Protein AF-A0A8T2UUF7-F1 (afdb_monomer_lite)

InterPro domains:
  IPR001202 WW domain [cd00201] (321-347)

Secondary structure (DSSP, 8-state):
--------------------------------------------------------PPP-------SS------PPP-----------PPPP-HHHHHTTSS--TT-EEEETTS-EEEEEEEEEE-S-----TTS---GGGEEEEEEE---TT---SS------S--TT-------EEEEEE--TTTEEEEETTTTEEEE-PPTTHHHHHHHHHHHHHHHHHHHHHHHHHHHHHHHHHHSS-----S----HHHHHHHBPPPHHHHHHTT-HHHHHHHHHTT-HHHHHHHTTPBPSSPPTTTTT-HHHHHHHHHHHHHHTEEEEE-TTT--EEEEETTT--EESSPP-TT------S-----TT-TTTT----EEPPHHHHHHTT-HHHHHHHHHTTHHHHHHHHTTPEEPPPGGGTTTTSS--

Sequence (424 aa):
MDTRIFYAGNTDNGFASWVGLRDSLRGFAFLLQGNRSWRHGLRLAGLFPSAAAAYVPHEPSLTYEINRRFSSFFPPSSTFPAPLGEKREKVYTARDIALGVIDVQGWSVDVDGKGEVGKVVDILYIGTQGAVDGGVTAPYEYILKVVRPCFVGERSGRHHYAASASDPYRQFVETEIKILIPIVDEFIQQINFARKRLLVKPPSGLLELAERPEAILKLEPEIKLFCKRYARFLQERFIGGKKQCSGGNIDLQKMVHSYMPTREQMYSVGRSDLVRQVQDAGGFLYVANVLGLKATRRPNGFWDDLQRLDFEIECFLLESWVKHTDVETGQIYFKNYVTNEVSFEKPMLGRSSSPSARDNSSPDSHDDCKKSKVMPRIKFLAKAGRWDLHHAIVWNGGYREVARLLGRKQVRSSKKSRKKSLAS

Organism: Ceratopteris richardii (NCBI:txid49495)

pLDDT: mean 73.08, std 24.87, range [24.7, 98.06]

Structure (mmCIF, N/CA/C/O backbone):
data_AF-A0A8T2UUF7-F1
#
_entry.id   AF-A0A8T2UUF7-F1
#
loop_
_atom_site.group_PDB
_atom_site.id
_atom_site.type_symbol
_atom_site.label_atom_id
_atom_site.label_alt_id
_atom_site.label_comp_id
_atom_site.label_asym_id
_atom_site.label_entity_id
_atom_site.label_seq_id
_atom_site.pdbx_PDB_ins_code
_atom_site.Cartn_x
_atom_site.Cartn_y
_atom_site.Cartn_z
_atom_site.occupancy
_atom_site.B_iso_or_equiv
_atom_site.auth_seq_id
_atom_site.auth_comp_id
_atom_site.auth_asym_id
_atom_site.auth_atom_id
_atom_site.pdbx_PDB_model_num
ATOM 1 N N . MET A 1 1 ? -6.798 16.290 1.233 1.00 32.56 1 MET A N 1
ATOM 2 C CA . MET A 1 1 ? -6.185 14.948 1.138 1.00 32.56 1 MET A CA 1
ATOM 3 C C . MET A 1 1 ? -7.316 13.949 0.964 1.00 32.56 1 MET A C 1
ATOM 5 O O . MET A 1 1 ? -7.930 13.571 1.950 1.00 32.56 1 MET A O 1
ATOM 9 N N . ASP A 1 2 ? -7.646 13.597 -0.278 1.00 24.70 2 ASP A N 1
ATOM 10 C CA . ASP A 1 2 ? -8.749 12.677 -0.585 1.00 24.70 2 ASP A CA 1
ATOM 11 C C . ASP A 1 2 ? -8.332 11.231 -0.310 1.00 24.70 2 ASP A C 1
ATOM 13 O O . ASP A 1 2 ? -7.546 10.641 -1.050 1.00 24.70 2 ASP A O 1
ATOM 17 N N . THR A 1 3 ? -8.855 10.652 0.769 1.00 29.84 3 THR A N 1
ATOM 18 C CA . THR A 1 3 ? -8.686 9.230 1.097 1.00 29.84 3 THR A CA 1
ATOM 19 C C . THR A 1 3 ? -9.969 8.490 0.732 1.00 29.84 3 THR A C 1
ATOM 21 O O . THR A 1 3 ? -10.897 8.385 1.525 1.00 29.84 3 THR A O 1
ATOM 24 N N . ARG A 1 4 ? -10.038 7.970 -0.499 1.00 24.80 4 ARG A N 1
ATOM 25 C CA . ARG A 1 4 ? -11.061 6.983 -0.876 1.00 24.80 4 ARG A CA 1
ATOM 26 C C . ARG A 1 4 ? -10.650 5.624 -0.312 1.00 24.80 4 ARG A C 1
ATOM 28 O O . ARG A 1 4 ? -9.717 4.999 -0.814 1.00 24.80 4 ARG A O 1
ATOM 35 N N . ILE A 1 5 ? -11.325 5.189 0.747 1.00 30.81 5 ILE A N 1
ATOM 36 C CA . ILE A 1 5 ? -11.144 3.866 1.353 1.00 30.81 5 ILE A CA 1
ATOM 37 C C . ILE A 1 5 ? -11.955 2.857 0.529 1.00 30.81 5 ILE A C 1
ATOM 39 O O . ILE A 1 5 ? -13.181 2.901 0.523 1.00 30.81 5 ILE A O 1
ATOM 43 N N . PHE A 1 6 ? -11.275 1.950 -0.175 1.00 27.44 6 PHE A N 1
ATOM 44 C CA . PHE A 1 6 ? -11.903 0.786 -0.803 1.00 27.44 6 PHE A CA 1
ATOM 45 C C . PHE A 1 6 ? -11.790 -0.417 0.138 1.00 27.44 6 PHE A C 1
ATOM 47 O O . PHE A 1 6 ? -10.687 -0.890 0.413 1.00 27.44 6 PHE A O 1
ATOM 54 N N . TYR A 1 7 ? -12.929 -0.933 0.601 1.00 29.22 7 TYR A N 1
ATOM 55 C CA . TYR A 1 7 ? -13.008 -2.246 1.236 1.00 29.22 7 TYR A CA 1
ATOM 56 C C . TYR A 1 7 ? -13.055 -3.322 0.145 1.00 29.22 7 TYR A C 1
ATOM 58 O O . TYR A 1 7 ? -14.028 -3.420 -0.596 1.00 29.22 7 TYR A O 1
ATOM 66 N N . ALA A 1 8 ? -12.006 -4.137 0.047 1.00 29.61 8 ALA A N 1
ATOM 67 C CA . ALA A 1 8 ? -12.028 -5.393 -0.696 1.00 29.61 8 ALA A CA 1
ATOM 68 C C . ALA A 1 8 ? -11.775 -6.531 0.299 1.00 29.61 8 ALA A C 1
ATOM 70 O O . ALA A 1 8 ? -10.634 -6.801 0.676 1.00 29.61 8 ALA A O 1
ATOM 71 N N . GLY A 1 9 ? -12.854 -7.155 0.773 1.00 28.78 9 GLY A N 1
ATOM 72 C CA . GLY A 1 9 ? -12.782 -8.400 1.530 1.00 28.78 9 GLY A CA 1
ATOM 73 C C . GLY A 1 9 ? -12.449 -9.543 0.579 1.00 28.78 9 GLY A C 1
ATOM 74 O O . GLY A 1 9 ? -13.201 -9.811 -0.351 1.00 28.78 9 GLY A O 1
ATOM 75 N N . ASN A 1 10 ? -11.303 -10.187 0.792 1.00 29.38 10 ASN A N 1
ATOM 76 C CA . ASN A 1 10 ? -10.903 -11.392 0.075 1.00 29.38 10 ASN A CA 1
ATOM 77 C C . ASN A 1 10 ? -11.007 -12.569 1.048 1.00 29.38 10 ASN A C 1
ATOM 79 O O . ASN A 1 10 ? -10.107 -12.794 1.857 1.00 29.38 10 ASN A O 1
ATOM 83 N N . THR A 1 11 ? -12.139 -13.265 1.026 1.00 37.25 11 THR A N 1
ATOM 84 C CA . THR A 1 11 ? -12.355 -14.508 1.770 1.00 37.25 11 THR A CA 1
ATOM 85 C C . THR A 1 11 ? -12.047 -15.688 0.858 1.00 37.25 11 THR A C 1
ATOM 87 O O . THR A 1 11 ? -12.937 -16.150 0.162 1.00 37.25 11 THR A O 1
ATOM 90 N N . ASP A 1 12 ? -10.812 -16.183 0.875 1.00 32.84 12 ASP A N 1
ATOM 91 C CA . ASP A 1 12 ? -10.478 -17.500 0.320 1.00 32.84 12 ASP A CA 1
ATOM 92 C C . ASP A 1 12 ? -9.406 -18.148 1.203 1.00 32.84 12 ASP A C 1
ATOM 94 O O . ASP A 1 12 ? -8.205 -18.017 0.975 1.00 32.84 12 ASP A O 1
ATOM 98 N N . ASN A 1 13 ? -9.857 -18.837 2.251 1.00 34.59 13 ASN A N 1
ATOM 99 C CA . ASN A 1 13 ? -9.063 -19.814 2.990 1.00 34.59 13 ASN A CA 1
ATOM 100 C C . ASN A 1 13 ? -9.932 -21.055 3.196 1.00 34.59 13 ASN A C 1
ATOM 102 O O . ASN A 1 13 ? -10.784 -21.092 4.080 1.00 34.59 13 ASN A O 1
ATOM 106 N N . GLY A 1 14 ? -9.703 -22.072 2.370 1.00 30.97 14 GLY A N 1
ATOM 107 C CA . GLY A 1 14 ? -10.378 -23.356 2.485 1.00 30.97 14 GLY A CA 1
ATOM 108 C C . GLY A 1 14 ? -9.827 -24.383 1.507 1.00 30.97 14 GLY A C 1
ATOM 109 O O . GLY A 1 14 ? -10.512 -24.747 0.564 1.00 30.97 14 GLY A O 1
ATOM 110 N N . PHE A 1 15 ? -8.599 -24.863 1.720 1.00 27.73 15 PHE A N 1
ATOM 111 C CA . PHE A 1 15 ? -8.160 -26.126 1.118 1.00 27.73 15 PHE A CA 1
ATOM 112 C C . PHE A 1 15 ? -7.499 -27.007 2.172 1.00 27.73 15 PHE A C 1
ATOM 114 O O . PHE A 1 15 ? -6.341 -26.828 2.550 1.00 27.73 15 PHE A O 1
ATOM 121 N N . ALA A 1 16 ? -8.305 -27.950 2.656 1.00 30.91 16 ALA A N 1
ATOM 122 C CA . ALA A 1 16 ? -7.873 -29.109 3.405 1.00 30.91 16 ALA A CA 1
ATOM 123 C C . ALA A 1 16 ? -7.202 -30.126 2.467 1.00 30.91 16 ALA A C 1
ATOM 125 O O . ALA A 1 16 ? -7.514 -30.237 1.282 1.00 30.91 16 ALA A O 1
ATOM 126 N N . SER A 1 17 ? -6.265 -30.857 3.054 1.00 33.88 17 SER A N 1
ATOM 127 C CA . SER A 1 17 ? -5.444 -31.923 2.494 1.00 33.88 17 SER A CA 1
ATOM 128 C C . SER A 1 17 ? -6.217 -33.003 1.734 1.00 33.88 17 SER A C 1
ATOM 130 O O . SER A 1 17 ? -7.110 -33.615 2.313 1.00 33.88 17 SER A O 1
ATOM 132 N N . TRP A 1 18 ? -5.754 -33.356 0.533 1.00 26.23 18 TRP A N 1
ATOM 133 C CA . TRP A 1 18 ? -5.872 -34.713 -0.012 1.00 26.23 18 TRP A CA 1
ATOM 134 C C . TRP A 1 18 ? -4.538 -35.114 -0.652 1.00 26.23 18 TRP A C 1
ATOM 136 O O . TRP A 1 18 ? -4.131 -34.594 -1.688 1.00 26.23 18 TRP A O 1
ATOM 146 N N . VAL A 1 19 ? -3.839 -36.028 0.022 1.00 31.09 19 VAL A N 1
ATOM 147 C CA . VAL A 1 19 ? -2.733 -36.825 -0.515 1.00 31.09 19 VAL A CA 1
ATOM 148 C C . VAL A 1 19 ? -3.357 -38.121 -1.023 1.00 31.09 19 VAL A C 1
ATOM 150 O O . VAL A 1 19 ? -4.014 -38.812 -0.251 1.00 31.09 19 VAL A O 1
ATOM 153 N N . GLY A 1 20 ? -3.158 -38.463 -2.296 1.00 28.38 20 GLY A N 1
ATOM 154 C CA . GLY A 1 20 ? -3.597 -39.757 -2.813 1.00 28.38 20 GLY A CA 1
ATOM 155 C C . GLY A 1 20 ? -3.526 -39.904 -4.330 1.00 28.38 20 GLY A C 1
ATOM 156 O O . GLY A 1 20 ? -4.475 -39.572 -5.023 1.00 28.38 20 GLY A O 1
ATOM 157 N N . LEU A 1 21 ? -2.409 -40.471 -4.798 1.00 28.55 21 LEU A N 1
ATOM 158 C CA . LEU A 1 21 ? -2.320 -41.446 -5.894 1.00 28.55 21 LEU A CA 1
ATOM 159 C C . LEU A 1 21 ? -2.992 -41.113 -7.252 1.00 28.55 21 LEU A C 1
ATOM 161 O O . LEU A 1 21 ? -4.178 -41.370 -7.441 1.00 28.55 21 LEU A O 1
ATOM 165 N N . ARG A 1 22 ? -2.189 -40.742 -8.263 1.00 26.80 22 ARG A N 1
ATOM 166 C CA . ARG A 1 22 ? -2.106 -41.498 -9.536 1.00 26.80 22 ARG A CA 1
ATOM 167 C C . ARG A 1 22 ? -1.088 -40.907 -10.512 1.00 26.80 22 ARG A C 1
ATOM 169 O O . ARG A 1 22 ? -1.309 -39.867 -11.124 1.00 26.80 22 ARG A O 1
ATOM 176 N N . ASP A 1 23 ? -0.009 -41.660 -10.687 1.00 31.30 23 ASP A N 1
ATOM 177 C CA . ASP A 1 23 ? 0.748 -41.738 -11.930 1.00 31.30 23 ASP A CA 1
ATOM 178 C C . ASP A 1 23 ? -0.091 -42.396 -13.041 1.00 31.30 23 ASP A C 1
ATOM 180 O O . ASP A 1 23 ? -1.024 -43.156 -12.768 1.00 31.30 23 ASP A O 1
ATOM 184 N N . SER A 1 24 ? 0.351 -42.177 -14.284 1.00 30.25 24 SER A N 1
ATOM 185 C CA . SER A 1 24 ? -0.078 -42.821 -15.538 1.00 30.25 24 SER A CA 1
ATOM 186 C C . SER A 1 24 ? -1.126 -42.060 -16.364 1.00 30.25 24 SER A C 1
ATOM 188 O O . SER A 1 24 ? -2.329 -42.234 -16.210 1.00 30.25 24 SER A O 1
ATOM 190 N N . LEU A 1 25 ? -0.661 -41.242 -17.314 1.00 28.38 25 LEU A N 1
ATOM 191 C CA . LEU A 1 25 ? -0.586 -41.642 -18.730 1.00 28.38 25 LEU A CA 1
ATOM 192 C C . LEU A 1 25 ? -0.078 -40.474 -19.588 1.00 28.38 25 LEU A C 1
ATOM 194 O O . LEU A 1 25 ? -0.675 -39.403 -19.674 1.00 28.38 25 LEU A O 1
ATOM 198 N N . ARG A 1 26 ? 1.055 -40.718 -20.250 1.00 33.75 26 ARG A N 1
ATOM 199 C CA . ARG A 1 26 ? 1.545 -39.941 -21.388 1.00 33.75 26 ARG A CA 1
ATOM 200 C C . ARG A 1 26 ? 0.724 -40.293 -22.626 1.00 33.75 26 ARG A C 1
ATOM 202 O O . ARG A 1 26 ? 0.497 -41.468 -22.886 1.00 33.75 26 ARG A O 1
ATOM 209 N N . GLY A 1 27 ? 0.479 -39.280 -23.452 1.00 29.19 27 GLY A N 1
ATOM 210 C CA . GLY A 1 27 ? 0.331 -39.439 -24.895 1.00 29.19 27 GLY A CA 1
ATOM 211 C C . GLY A 1 27 ? -1.065 -39.141 -25.415 1.00 29.19 27 GLY A C 1
ATOM 212 O O . GLY A 1 27 ? -1.940 -39.982 -2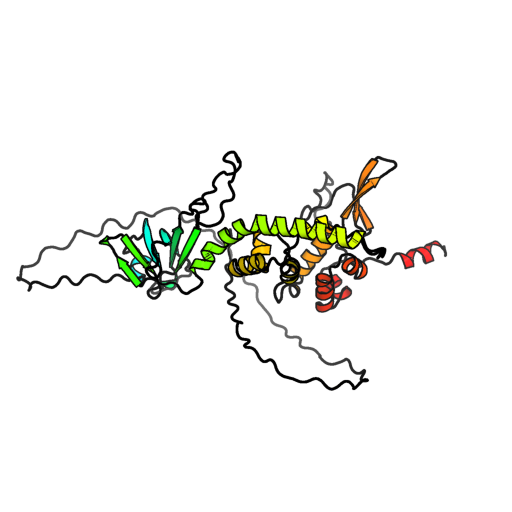5.324 1.00 29.19 27 GLY A O 1
ATOM 213 N N . PHE A 1 28 ? -1.235 -37.976 -26.036 1.00 26.92 28 PHE A N 1
ATOM 214 C CA . PHE A 1 28 ? -1.694 -37.902 -27.423 1.00 26.92 28 PHE A CA 1
ATOM 215 C C . PHE A 1 28 ? -1.348 -36.523 -27.986 1.00 26.92 28 PHE A C 1
ATOM 217 O O . PHE A 1 28 ? -1.500 -35.495 -27.328 1.00 26.92 28 PHE A O 1
ATOM 224 N N . ALA A 1 29 ? -0.793 -36.534 -29.190 1.00 30.53 29 ALA A N 1
ATOM 225 C CA . ALA A 1 29 ? -0.310 -35.375 -29.906 1.00 30.53 29 ALA A CA 1
ATOM 226 C C . ALA A 1 29 ? -1.243 -35.050 -31.082 1.00 30.53 29 ALA A C 1
ATOM 228 O O . ALA A 1 29 ? -1.882 -35.940 -31.632 1.00 30.53 29 ALA A O 1
ATOM 229 N N . PHE A 1 30 ? -1.143 -33.793 -31.520 1.00 30.17 30 PHE A N 1
ATOM 230 C CA . PHE A 1 30 ? -1.353 -33.293 -32.883 1.00 30.17 30 PHE A CA 1
ATOM 231 C C . PHE A 1 30 ? -2.762 -32.907 -33.389 1.00 30.17 30 PHE A C 1
ATOM 233 O O . PHE A 1 30 ? -3.720 -33.663 -33.329 1.00 30.17 30 PHE A O 1
ATOM 240 N N . LEU A 1 31 ? -2.742 -31.725 -34.033 1.00 29.62 31 LEU A N 1
ATOM 241 C CA . LEU A 1 31 ? -3.637 -31.143 -35.045 1.00 29.62 31 LEU A CA 1
ATOM 242 C C . LEU A 1 31 ? -5.038 -30.679 -34.624 1.00 29.62 31 LEU A C 1
ATOM 244 O O . LEU A 1 31 ? -5.952 -31.471 -34.466 1.00 29.62 31 LEU A O 1
ATOM 248 N N . LEU A 1 32 ? -5.231 -29.353 -34.641 1.00 29.20 32 LEU A N 1
ATOM 249 C CA . LEU A 1 32 ? -5.979 -28.694 -35.721 1.00 29.20 32 LEU A CA 1
ATOM 250 C C . LEU A 1 32 ? -5.674 -27.182 -35.758 1.00 29.20 32 LEU A C 1
ATOM 252 O O . LEU A 1 32 ? -5.902 -26.438 -34.807 1.00 29.20 32 LEU A O 1
ATOM 256 N N . GLN A 1 33 ? -5.138 -26.743 -36.899 1.00 31.75 33 GLN A N 1
ATOM 257 C CA . GLN A 1 33 ? -5.307 -25.388 -37.417 1.00 31.75 33 GLN A CA 1
ATOM 258 C C . GLN A 1 33 ? -6.782 -25.187 -37.779 1.00 31.75 33 GLN A C 1
ATOM 260 O O . GLN A 1 33 ? -7.387 -26.089 -38.351 1.00 31.75 33 GLN A O 1
ATOM 265 N N . GLY A 1 34 ? -7.324 -23.985 -37.576 1.00 28.25 34 GLY A N 1
ATOM 266 C CA . GLY A 1 34 ? -8.498 -23.569 -38.341 1.00 28.25 34 GLY A CA 1
ATOM 267 C C . GLY A 1 34 ? -9.395 -22.523 -37.696 1.00 28.25 34 GLY A C 1
ATOM 268 O O . GLY A 1 34 ? -10.025 -22.766 -36.680 1.00 28.25 34 GLY A O 1
ATOM 269 N N . ASN A 1 35 ? -9.526 -21.415 -38.421 1.00 29.36 35 ASN A N 1
ATOM 270 C CA . ASN A 1 35 ? -10.692 -20.535 -38.499 1.00 29.36 35 ASN A CA 1
ATOM 271 C C . ASN A 1 35 ? -10.873 -19.401 -37.482 1.00 29.36 35 ASN A C 1
ATOM 273 O O . ASN A 1 35 ? -11.560 -19.459 -36.469 1.00 29.36 35 ASN A O 1
ATOM 277 N N . ARG A 1 36 ? -10.294 -18.282 -37.935 1.00 34.31 36 ARG A N 1
ATOM 278 C CA . ARG A 1 36 ? -10.802 -16.913 -37.844 1.00 34.31 36 ARG A CA 1
ATOM 279 C C . ARG A 1 36 ? -12.267 -16.782 -38.283 1.00 34.31 36 ARG A C 1
ATOM 281 O O . ARG A 1 36 ? -12.727 -17.512 -39.154 1.00 34.31 36 ARG A O 1
ATOM 288 N N . SER A 1 37 ? -12.826 -15.652 -37.847 1.00 34.16 37 SER A N 1
ATOM 289 C CA . SER A 1 37 ? -14.051 -14.982 -38.295 1.00 34.16 37 SER A CA 1
ATOM 290 C C . SER A 1 37 ? -15.269 -15.339 -37.456 1.00 34.16 37 SER A C 1
ATOM 292 O O . SER A 1 37 ? -15.672 -16.491 -37.408 1.00 34.16 37 SER A O 1
ATOM 294 N N . TRP A 1 38 ? -15.812 -14.328 -36.778 1.00 32.53 38 TRP A N 1
ATOM 295 C CA . TRP A 1 38 ? -17.215 -13.898 -36.806 1.00 32.53 38 TRP A CA 1
ATOM 296 C C . TRP A 1 38 ? -17.416 -12.904 -35.653 1.00 32.53 38 TRP A C 1
ATOM 298 O O . TRP A 1 38 ? -17.260 -13.269 -34.491 1.00 32.53 38 TRP A O 1
ATOM 308 N N . ARG A 1 39 ? -17.729 -11.644 -35.990 1.00 33.59 39 ARG A N 1
ATOM 309 C CA . ARG A 1 39 ? -18.752 -10.793 -35.345 1.00 33.59 39 ARG A CA 1
ATOM 310 C C . ARG A 1 39 ? -18.746 -9.393 -35.976 1.00 33.59 39 ARG A C 1
ATOM 312 O O . ARG A 1 39 ? -17.907 -8.551 -35.674 1.00 33.59 39 ARG A O 1
ATOM 319 N N . HIS A 1 40 ? -19.728 -9.179 -36.856 1.00 34.56 40 HIS A N 1
ATOM 320 C CA . HIS A 1 40 ? -20.419 -7.897 -37.027 1.00 34.56 40 HIS A CA 1
ATOM 321 C C . HIS A 1 40 ? -20.925 -7.439 -35.638 1.00 34.56 40 HIS A C 1
ATOM 323 O O . HIS A 1 40 ? -21.246 -8.275 -34.801 1.00 34.56 40 HIS A O 1
ATOM 329 N N . GLY A 1 41 ? -20.919 -6.164 -35.258 1.00 32.53 41 GLY A N 1
ATOM 330 C CA . GLY A 1 41 ? -21.513 -5.035 -35.959 1.00 32.53 41 GLY A CA 1
ATOM 331 C C . GLY A 1 41 ? -22.781 -4.637 -35.200 1.00 32.53 41 GLY A C 1
ATOM 332 O O . GLY A 1 41 ? -23.852 -5.142 -35.503 1.00 32.53 41 GLY A O 1
ATOM 333 N N . LEU A 1 42 ? -22.656 -3.752 -34.208 1.00 30.80 42 LEU A N 1
ATOM 334 C CA . LEU A 1 42 ? -23.790 -3.041 -33.617 1.00 30.80 42 LEU A CA 1
ATOM 335 C C . LEU A 1 42 ? -23.403 -1.570 -33.445 1.00 30.80 42 LEU A C 1
ATOM 337 O O . LEU A 1 42 ? -22.606 -1.208 -32.582 1.00 30.80 42 LEU A O 1
ATOM 341 N N . ARG A 1 43 ? -23.951 -0.735 -34.331 1.00 33.31 43 ARG A N 1
ATOM 342 C CA . ARG A 1 43 ? -24.073 0.710 -34.150 1.00 33.31 43 ARG A CA 1
ATOM 343 C C . ARG A 1 43 ? -25.359 0.947 -33.364 1.00 33.31 43 ARG A C 1
ATOM 345 O O . ARG A 1 43 ? -26.419 0.547 -33.831 1.00 33.31 43 ARG A O 1
ATOM 352 N N . LEU A 1 44 ? -25.268 1.632 -32.231 1.00 34.56 44 LEU A N 1
ATOM 353 C CA . LEU A 1 44 ? -26.407 2.305 -31.617 1.00 34.56 44 LEU A CA 1
ATOM 354 C C . LEU A 1 44 ? -26.069 3.789 -31.512 1.00 34.56 44 LEU A C 1
ATOM 356 O O . LEU A 1 44 ? -25.084 4.178 -30.888 1.00 34.56 44 LEU A O 1
ATOM 360 N N . ALA A 1 45 ? -26.871 4.586 -32.212 1.00 33.31 45 ALA A N 1
ATOM 361 C CA . ALA A 1 45 ? -26.944 6.027 -32.079 1.00 33.31 45 ALA A CA 1
ATOM 362 C C . ALA A 1 45 ? -27.771 6.353 -30.827 1.00 33.31 45 ALA A C 1
ATOM 364 O O . ALA A 1 45 ? -28.821 5.752 -30.612 1.00 33.31 45 ALA A O 1
ATOM 365 N N . GLY A 1 46 ? -27.300 7.300 -30.020 1.00 32.78 46 GLY A N 1
ATOM 366 C CA . GLY A 1 46 ? -28.001 7.797 -28.841 1.00 32.78 46 GLY A CA 1
ATOM 367 C C . GLY A 1 46 ? -27.693 9.276 -28.654 1.00 32.78 46 GLY A C 1
ATOM 368 O O . GLY A 1 46 ? -26.571 9.641 -28.317 1.00 32.78 46 GLY A O 1
ATOM 369 N N . LEU A 1 47 ? -28.693 10.098 -28.959 1.00 34.53 47 LEU A N 1
ATOM 370 C CA . LEU A 1 47 ? -28.755 11.544 -28.767 1.00 34.53 47 LEU A CA 1
ATOM 371 C C . LEU A 1 47 ? -28.643 11.906 -27.276 1.00 34.53 47 LEU A C 1
ATOM 373 O O . LEU A 1 47 ? -29.326 11.303 -26.454 1.00 34.53 47 LEU A O 1
ATOM 377 N N . PHE A 1 48 ? -27.869 12.942 -26.946 1.00 36.00 48 PHE A N 1
ATOM 378 C CA . PHE A 1 48 ? -27.939 13.641 -25.658 1.00 36.00 48 PHE A CA 1
ATOM 379 C C . PHE A 1 48 ? -28.002 15.152 -25.907 1.00 36.00 48 PHE A C 1
ATOM 381 O O . PHE A 1 48 ? -27.148 15.667 -26.633 1.00 36.00 48 PHE A O 1
ATOM 388 N N . PRO A 1 49 ? -28.962 15.885 -25.315 1.00 46.44 49 PRO A N 1
ATOM 389 C CA . PRO A 1 49 ? -28.889 17.331 -25.244 1.00 46.44 49 PRO A CA 1
ATOM 390 C C . PRO A 1 49 ? -28.056 17.775 -24.034 1.00 46.44 49 PRO A C 1
ATOM 392 O O . PRO A 1 49 ? -28.168 17.254 -22.926 1.00 46.44 49 PRO A O 1
ATOM 395 N N . SER A 1 50 ? -27.215 18.768 -24.303 1.00 35.00 50 SER A N 1
ATOM 396 C CA . SER A 1 50 ? -26.392 19.522 -23.365 1.00 35.00 50 SER A CA 1
ATOM 397 C C . SER A 1 50 ? -27.256 20.491 -22.554 1.00 35.00 50 SER A C 1
ATOM 399 O O . SER A 1 50 ? -27.933 21.332 -23.141 1.00 35.00 50 SER A O 1
ATOM 401 N N . ALA A 1 51 ? -27.181 20.430 -21.224 1.00 35.53 51 ALA A N 1
ATOM 402 C CA . ALA A 1 51 ? -27.685 21.475 -20.336 1.00 35.53 51 ALA A CA 1
ATOM 403 C C . ALA A 1 51 ? -26.560 21.913 -19.390 1.00 35.53 51 ALA A C 1
ATOM 405 O O . ALA A 1 51 ? -26.122 21.164 -18.518 1.00 35.53 51 ALA A O 1
ATOM 406 N N . ALA A 1 52 ? -26.074 23.131 -19.620 1.00 35.97 52 ALA A N 1
ATOM 407 C CA . ALA A 1 52 ? -25.134 23.834 -18.767 1.00 35.97 52 ALA A CA 1
ATOM 408 C C . ALA A 1 52 ? -25.909 24.480 -17.610 1.00 35.97 52 ALA A C 1
ATOM 410 O O . ALA A 1 52 ? -26.796 25.297 -17.848 1.00 35.97 52 ALA A O 1
ATOM 411 N N . ALA A 1 53 ? -25.570 24.126 -16.371 1.00 34.47 53 ALA A N 1
ATOM 412 C CA . ALA A 1 53 ? -26.044 24.820 -15.179 1.00 34.47 53 ALA A CA 1
ATOM 413 C C . ALA A 1 53 ? -24.872 25.584 -14.557 1.00 34.47 53 ALA A C 1
ATOM 415 O O . ALA A 1 53 ? -23.828 25.009 -14.242 1.00 34.47 53 ALA A O 1
ATOM 416 N N . ALA A 1 54 ? -25.049 26.899 -14.456 1.00 33.28 54 ALA A N 1
ATOM 417 C CA . ALA A 1 54 ? -24.091 27.841 -13.909 1.00 33.28 54 ALA A CA 1
ATOM 418 C C . ALA A 1 54 ? -23.900 27.625 -12.400 1.00 33.28 54 ALA A C 1
ATOM 420 O O . ALA A 1 54 ? -24.858 27.459 -11.648 1.00 33.28 54 ALA A O 1
ATOM 421 N N . TYR A 1 55 ? -22.639 27.642 -11.981 1.00 35.66 55 TYR A N 1
ATOM 422 C CA . TYR A 1 55 ? -22.193 27.516 -10.600 1.00 35.66 55 TYR A CA 1
ATOM 423 C C . TYR A 1 55 ? -22.224 28.895 -9.925 1.00 35.66 55 TYR A C 1
ATOM 425 O O . TYR A 1 55 ? -21.553 29.819 -10.384 1.00 35.66 55 TYR A O 1
ATOM 433 N N . VAL A 1 56 ? -22.997 29.032 -8.845 1.00 42.25 56 VAL A N 1
ATOM 434 C CA . VAL A 1 56 ? -23.013 30.213 -7.964 1.00 42.25 56 VAL A CA 1
ATOM 435 C C . VAL A 1 56 ? -22.319 29.825 -6.653 1.00 42.25 56 VAL A C 1
ATOM 437 O O . VAL A 1 56 ? -22.760 28.867 -6.018 1.00 42.25 56 VAL A O 1
ATOM 440 N N . PRO A 1 57 ? -21.247 30.514 -6.222 1.00 42.25 57 PRO A N 1
ATOM 441 C CA . PRO A 1 57 ? -20.622 30.233 -4.938 1.00 42.25 57 PRO A CA 1
ATOM 442 C C . PRO A 1 57 ? -21.386 30.943 -3.813 1.00 42.25 57 PRO A C 1
ATOM 444 O O . PRO A 1 57 ? -21.436 32.169 -3.765 1.00 42.25 57 PRO A O 1
ATOM 447 N N . HIS A 1 58 ? -21.956 30.165 -2.893 1.00 34.22 58 HIS A N 1
ATOM 448 C CA . HIS A 1 58 ? -22.381 30.655 -1.584 1.00 34.22 58 HIS A CA 1
ATOM 449 C C . HIS A 1 58 ? -21.277 30.366 -0.561 1.00 34.22 58 HIS A C 1
ATOM 451 O O . HIS A 1 58 ? -20.933 29.209 -0.319 1.00 34.22 58 HIS A O 1
ATOM 457 N N . GLU A 1 59 ? -20.727 31.421 0.039 1.00 41.19 59 GLU A N 1
ATOM 458 C CA . GLU A 1 59 ? -20.002 31.330 1.309 1.00 41.19 59 GLU A CA 1
ATOM 459 C C . GLU A 1 59 ? -20.987 31.047 2.452 1.00 41.19 59 GLU A C 1
ATOM 461 O O . GLU A 1 59 ? -22.047 31.678 2.504 1.00 41.19 59 GLU A O 1
ATOM 466 N N . PRO A 1 60 ? -20.622 30.199 3.425 1.00 46.47 60 PRO A N 1
ATOM 467 C CA . PRO A 1 60 ? -21.195 30.277 4.754 1.00 46.47 60 PRO A CA 1
ATOM 468 C C . PRO A 1 60 ? -20.167 30.834 5.743 1.00 46.47 60 PRO A C 1
ATOM 470 O O . PRO A 1 60 ? -19.167 30.201 6.088 1.00 46.47 60 PRO A O 1
ATOM 473 N N . SER A 1 61 ? -20.461 32.039 6.216 1.00 36.44 61 SER A N 1
ATOM 474 C CA . SER A 1 61 ? -19.925 32.617 7.437 1.00 36.44 61 SER A CA 1
ATOM 475 C C . SER A 1 61 ? -20.594 31.996 8.673 1.00 36.44 61 SER A C 1
ATOM 477 O O . SER A 1 61 ? -21.761 31.618 8.647 1.00 36.44 61 SER A O 1
ATOM 479 N N . LEU A 1 62 ? -19.794 31.877 9.739 1.00 39.19 62 LEU A N 1
ATOM 480 C CA . LEU A 1 62 ? -20.127 31.837 11.172 1.00 39.19 62 LEU A CA 1
ATOM 481 C C . LEU A 1 62 ? -21.569 31.491 11.598 1.00 39.19 62 LEU A C 1
ATOM 483 O O . LEU A 1 62 ? -22.490 32.269 11.380 1.00 39.19 62 LEU A O 1
ATOM 487 N N . THR A 1 63 ? -21.715 30.457 12.435 1.00 35.19 63 THR A N 1
ATOM 488 C CA . THR A 1 63 ? -22.063 30.590 13.876 1.00 35.19 63 THR A CA 1
ATOM 489 C C . THR A 1 63 ? -22.311 29.210 14.506 1.00 35.19 63 THR A C 1
ATOM 491 O O . THR A 1 63 ? -23.159 28.450 14.055 1.00 35.19 63 THR A O 1
ATOM 494 N N . TYR A 1 64 ? -21.589 28.887 15.583 1.00 36.50 64 TYR A N 1
ATOM 495 C CA . TYR A 1 64 ? -21.885 27.756 16.472 1.00 36.50 64 TYR A CA 1
ATOM 496 C C . TYR A 1 64 ? -21.958 28.301 17.899 1.00 36.50 64 TYR A C 1
ATOM 498 O O . TYR A 1 64 ? -20.976 28.313 18.632 1.00 36.50 64 TYR A O 1
ATOM 506 N N . GLU A 1 65 ? -23.121 28.831 18.271 1.00 40.38 65 GLU A N 1
ATOM 507 C CA . GLU A 1 65 ? -23.408 29.207 19.658 1.00 40.38 65 GLU A CA 1
ATOM 508 C C . GLU A 1 65 ? -24.916 29.127 19.950 1.00 40.38 65 GLU A C 1
ATOM 510 O O . GLU A 1 65 ? -25.547 30.070 20.410 1.00 40.38 65 GLU A O 1
ATOM 515 N N . ILE A 1 66 ? -25.541 27.985 19.650 1.00 41.03 66 ILE A N 1
ATOM 516 C CA . ILE A 1 66 ? -26.946 27.740 20.001 1.00 41.03 66 ILE A CA 1
ATOM 517 C C . ILE A 1 66 ? -27.067 26.314 20.532 1.00 41.03 66 ILE A C 1
ATOM 519 O O . ILE A 1 66 ? -27.346 25.400 19.773 1.00 41.03 66 ILE A O 1
ATOM 523 N N . ASN A 1 67 ? -26.788 26.123 21.826 1.00 39.62 67 ASN A N 1
ATOM 524 C CA . ASN A 1 67 ? -27.367 25.050 22.656 1.00 39.62 67 ASN A CA 1
ATOM 525 C C . ASN A 1 67 ? -26.976 25.208 24.137 1.00 39.62 67 ASN A C 1
ATOM 527 O O . ASN A 1 67 ? -26.357 24.338 24.745 1.00 39.62 67 ASN A O 1
ATOM 531 N N . ARG A 1 68 ? -27.329 26.349 24.751 1.00 41.59 68 ARG A N 1
ATOM 532 C CA . ARG A 1 68 ? -27.120 26.546 26.202 1.00 41.59 68 ARG A CA 1
ATOM 533 C C . ARG A 1 68 ? -28.269 27.207 26.971 1.00 41.59 68 ARG A C 1
ATOM 535 O O . ARG A 1 68 ? -28.061 27.606 28.111 1.00 41.59 68 ARG A O 1
ATOM 542 N N . ARG A 1 69 ? -29.475 27.348 26.399 1.00 39.25 69 ARG A N 1
ATOM 543 C CA . ARG A 1 69 ? -30.576 28.101 27.046 1.00 39.25 69 ARG A CA 1
ATOM 544 C C . ARG A 1 69 ? -31.988 27.521 26.868 1.00 39.25 69 ARG A C 1
ATOM 546 O O . ARG A 1 69 ? -32.909 28.258 26.546 1.00 39.25 69 ARG A O 1
ATOM 553 N N . PHE A 1 70 ? -32.196 26.237 27.151 1.00 38.53 70 PHE A N 1
ATOM 554 C CA . PHE A 1 70 ? -33.556 25.708 27.349 1.00 38.53 70 PHE A CA 1
ATOM 555 C C . PHE A 1 70 ? -33.621 24.797 28.573 1.00 38.53 70 PHE A C 1
ATOM 557 O O . PHE A 1 70 ? -33.755 23.583 28.478 1.00 38.53 70 PHE A O 1
ATOM 564 N N . SER A 1 71 ? -33.506 25.400 29.754 1.00 40.59 71 SER A N 1
ATOM 565 C CA . SER A 1 71 ? -33.742 24.708 31.022 1.00 40.59 71 SER A CA 1
ATOM 566 C C . SER A 1 71 ? -34.205 25.690 32.095 1.00 40.59 71 SER A C 1
ATOM 568 O O . SER A 1 71 ? -33.533 25.872 33.102 1.00 40.59 71 SER A O 1
ATOM 570 N N . SER A 1 72 ? -35.333 26.364 31.860 1.00 43.47 72 SER A N 1
ATOM 571 C CA . SER A 1 72 ? -36.080 27.076 32.908 1.00 43.47 72 SER A CA 1
ATOM 572 C C . SER A 1 72 ? -37.400 27.601 32.345 1.00 43.47 72 SER A C 1
ATOM 574 O O . SER A 1 72 ? -37.393 28.700 31.819 1.00 43.47 72 SER A O 1
ATOM 576 N N . PHE A 1 73 ? -38.498 26.839 32.394 1.00 46.94 73 PHE A N 1
ATOM 577 C CA . PHE A 1 73 ? -39.879 27.370 32.438 1.00 46.94 73 PHE A CA 1
ATOM 578 C C . PHE A 1 73 ? -40.889 26.212 32.519 1.00 46.94 73 PHE A C 1
ATOM 580 O O . PHE A 1 73 ? -41.452 25.808 31.513 1.00 46.94 73 PHE A O 1
ATOM 587 N N . PHE A 1 74 ? -41.125 25.678 33.721 1.00 42.16 74 PHE A N 1
ATOM 588 C CA . PHE A 1 74 ? -42.385 25.007 34.069 1.00 42.16 74 PHE A CA 1
ATOM 589 C C . PHE A 1 74 ? -42.673 25.232 35.567 1.00 42.16 74 PHE A C 1
ATOM 591 O O . PHE A 1 74 ? -41.753 25.081 36.376 1.00 42.16 74 PHE A O 1
ATOM 598 N N . PRO A 1 75 ? -43.899 25.639 35.953 1.00 56.88 75 PRO A N 1
ATOM 599 C CA . PRO A 1 75 ? -44.271 25.860 37.350 1.00 56.88 75 PRO A CA 1
ATOM 600 C C . PRO A 1 75 ? -44.569 24.539 38.091 1.00 56.88 75 PRO A C 1
ATOM 602 O O . PRO A 1 75 ? -44.880 23.533 37.450 1.00 56.88 75 PRO A O 1
ATOM 605 N N . PRO A 1 76 ? -44.498 24.522 39.437 1.00 52.19 76 PRO A N 1
ATOM 606 C CA . PRO A 1 76 ? -44.715 23.319 40.233 1.00 52.19 76 PRO A CA 1
ATOM 607 C C . PRO A 1 76 ? -46.213 23.074 40.466 1.00 52.19 76 PRO A C 1
ATOM 609 O O . PRO A 1 76 ? -46.884 23.862 41.129 1.00 52.19 76 PRO A O 1
ATOM 612 N N . SER A 1 77 ? -46.745 21.963 39.957 1.00 44.75 77 SER A N 1
ATOM 613 C CA . SER A 1 77 ? -48.100 21.495 40.268 1.00 44.75 77 SER A CA 1
ATOM 614 C C . SER A 1 77 ? -48.077 20.319 41.249 1.00 44.75 77 SER A C 1
ATOM 616 O O . SER A 1 77 ? -47.533 19.261 40.947 1.00 44.75 77 SER A O 1
ATOM 618 N N . SER A 1 78 ? -48.693 20.568 42.408 1.00 44.09 78 SER A N 1
ATOM 619 C CA . SER A 1 78 ? -49.334 19.666 43.380 1.00 44.09 78 SER A CA 1
ATOM 620 C C . SER A 1 78 ? -48.725 18.284 43.664 1.00 44.09 78 SER A C 1
ATOM 622 O O . SER A 1 78 ? -48.803 17.339 42.880 1.00 44.09 78 SER A O 1
ATOM 624 N N . THR A 1 79 ? -48.260 18.176 44.901 1.00 52.47 79 THR A N 1
ATOM 625 C CA . THR A 1 79 ? -47.750 17.021 45.633 1.00 52.47 79 THR A CA 1
ATOM 626 C C . THR A 1 79 ? -48.814 15.932 45.837 1.00 52.47 79 THR A C 1
ATOM 628 O O . THR A 1 79 ? -49.730 16.092 46.639 1.00 52.47 79 THR A O 1
ATOM 631 N N . PHE A 1 80 ? -48.641 14.786 45.180 1.00 47.19 80 PHE A N 1
ATOM 632 C CA . PHE A 1 80 ? -49.094 13.489 45.693 1.00 47.19 80 PHE A CA 1
ATOM 633 C C . PHE A 1 80 ? -47.847 12.694 46.110 1.00 47.19 80 PHE A C 1
ATOM 635 O O . PHE A 1 80 ? -46.855 12.726 45.375 1.00 47.19 80 PHE A O 1
ATOM 642 N N . PRO A 1 81 ? -47.843 11.995 47.261 1.00 55.09 81 PRO A N 1
ATOM 643 C CA . PRO A 1 81 ? -46.726 11.141 47.641 1.00 55.09 81 PRO A CA 1
ATOM 644 C C . PRO A 1 81 ? -46.701 9.931 46.703 1.00 55.09 81 PRO A C 1
ATOM 646 O O . PRO A 1 81 ? -47.449 8.969 46.869 1.00 55.09 81 PRO A O 1
ATOM 649 N N . ALA A 1 82 ? -45.869 10.022 45.666 1.00 59.12 82 ALA A N 1
ATOM 650 C CA . ALA A 1 82 ? -45.605 8.917 44.764 1.00 59.12 82 ALA A CA 1
ATOM 651 C C . ALA A 1 82 ? -44.965 7.760 45.555 1.00 59.12 82 ALA A C 1
ATOM 653 O O . ALA A 1 82 ? -44.131 8.013 46.432 1.00 59.12 82 ALA A O 1
ATOM 654 N N . PRO A 1 83 ? -45.328 6.499 45.257 1.00 59.97 83 PRO A N 1
ATOM 655 C CA . PRO A 1 83 ? -44.650 5.342 45.830 1.00 59.97 83 PRO A CA 1
ATOM 656 C C . PRO A 1 83 ? -43.149 5.470 45.559 1.00 59.97 83 PRO A C 1
ATOM 658 O O . PRO A 1 83 ? -42.776 6.008 44.516 1.00 59.97 83 PRO A O 1
ATOM 661 N N . LEU A 1 84 ? -42.308 5.018 46.499 1.00 61.06 84 LEU A N 1
ATOM 662 C CA . LEU A 1 84 ? -40.844 4.971 46.387 1.00 61.06 84 LEU A CA 1
ATOM 663 C C . LEU A 1 84 ? -40.453 4.214 45.109 1.00 61.06 84 LEU A C 1
ATOM 665 O O . LEU A 1 84 ? -40.241 3.005 45.116 1.00 61.06 84 LEU A O 1
ATOM 669 N N . GLY A 1 85 ? -40.455 4.934 43.992 1.00 60.34 85 GLY A N 1
ATOM 670 C CA . GLY A 1 85 ? -40.239 4.392 42.671 1.00 60.34 85 GLY A CA 1
ATOM 671 C C . GLY A 1 85 ? -38.781 4.017 42.566 1.00 60.34 85 GLY A C 1
ATOM 672 O O . GLY A 1 85 ? -37.910 4.881 42.703 1.00 60.34 85 GLY A O 1
ATOM 673 N N . GLU A 1 86 ? -38.521 2.735 42.326 1.00 73.94 86 GLU A N 1
ATOM 674 C CA . GLU A 1 86 ? -37.238 2.268 41.821 1.00 73.94 86 GLU A CA 1
ATOM 675 C C . GLU A 1 86 ? -36.776 3.233 40.732 1.00 73.94 86 GLU A C 1
ATOM 677 O O . GLU A 1 86 ? -37.426 3.395 39.693 1.00 73.94 86 GLU A O 1
ATOM 682 N N . LYS A 1 87 ? -35.666 3.927 40.995 1.00 81.38 87 LYS A N 1
ATOM 683 C CA . LYS A 1 87 ? -35.012 4.762 39.997 1.00 81.38 87 LYS A CA 1
ATOM 684 C C . LYS A 1 87 ? -34.547 3.829 38.887 1.00 81.38 87 LYS A C 1
ATOM 686 O O . LYS A 1 87 ? -33.473 3.247 38.986 1.00 81.38 87 LYS A O 1
ATOM 691 N N . ARG A 1 88 ? -35.370 3.669 37.849 1.00 82.19 88 ARG A N 1
ATOM 692 C CA . ARG A 1 88 ? -34.968 2.974 36.629 1.00 82.19 88 ARG A CA 1
ATOM 693 C C . ARG A 1 88 ? -33.756 3.704 36.078 1.00 82.19 88 ARG A C 1
ATOM 695 O O . ARG A 1 88 ? -33.832 4.887 35.741 1.00 82.19 88 ARG A O 1
ATOM 702 N N . GLU A 1 89 ? -32.631 3.008 36.064 1.00 87.00 89 GLU A N 1
ATOM 703 C CA . GLU A 1 89 ? -31.400 3.513 35.486 1.00 87.00 89 GLU A CA 1
ATOM 704 C C . GLU A 1 89 ? -31.672 3.807 34.006 1.00 87.00 89 GLU A C 1
ATOM 706 O O . GLU A 1 89 ? -32.201 2.962 33.279 1.00 87.00 89 GLU A O 1
ATOM 711 N N . LYS A 1 90 ? -31.423 5.049 33.574 1.00 92.00 90 LYS A N 1
ATOM 712 C CA . LYS A 1 90 ? -31.613 5.418 32.170 1.00 92.00 90 LYS A CA 1
ATOM 713 C C . LYS A 1 90 ? -30.618 4.614 31.339 1.00 92.00 90 LYS A C 1
ATOM 715 O O . LYS A 1 90 ? -29.412 4.769 31.512 1.00 92.00 90 LYS A O 1
ATOM 720 N N . VAL A 1 91 ? -31.132 3.771 30.449 1.00 93.81 91 VAL A N 1
ATOM 721 C CA . VAL A 1 91 ? -30.320 3.042 29.473 1.00 93.81 91 VAL A CA 1
ATOM 722 C C . VAL A 1 91 ? -30.048 3.984 28.311 1.00 93.81 91 VAL A C 1
ATOM 724 O O . VAL A 1 91 ? -30.982 4.493 27.697 1.00 93.81 91 VAL A O 1
ATOM 727 N N . TYR A 1 92 ? -28.771 4.228 28.048 1.00 95.44 92 TYR A N 1
ATOM 728 C CA . TYR A 1 92 ? -28.316 5.041 26.929 1.00 95.44 92 TYR A CA 1
ATOM 729 C C . TYR A 1 92 ? -27.831 4.144 25.790 1.00 95.44 92 TYR A C 1
ATOM 731 O O . TYR A 1 92 ? -27.292 3.064 26.031 1.00 95.44 92 TYR A O 1
ATOM 739 N N . THR A 1 93 ? -28.016 4.609 24.562 1.00 95.25 93 THR A N 1
ATOM 740 C CA . THR A 1 93 ? -27.757 3.877 23.314 1.00 95.25 93 THR A CA 1
ATOM 741 C C . THR A 1 93 ? -26.649 4.538 22.492 1.00 95.25 93 THR A C 1
ATOM 743 O O . THR A 1 93 ? -26.245 5.671 22.771 1.00 95.25 93 THR A O 1
ATOM 746 N N . ALA A 1 94 ? -26.161 3.869 21.442 1.00 95.06 94 ALA A N 1
ATOM 747 C CA . ALA A 1 94 ? -25.206 4.466 20.507 1.00 95.06 94 ALA A CA 1
ATOM 748 C C . ALA A 1 94 ? -25.802 5.709 19.823 1.00 95.06 94 ALA A C 1
ATOM 750 O O . ALA A 1 94 ? -25.104 6.694 19.577 1.00 95.06 94 ALA A O 1
ATOM 751 N N . ARG A 1 95 ? -27.119 5.705 19.588 1.00 93.12 95 ARG A N 1
ATOM 752 C CA . ARG A 1 95 ? -27.849 6.848 19.032 1.00 93.12 95 ARG A CA 1
ATOM 753 C C . ARG A 1 95 ? -27.756 8.095 19.912 1.00 93.12 95 ARG A C 1
ATOM 755 O O . ARG A 1 95 ? -27.626 9.191 19.376 1.00 93.12 95 ARG A O 1
ATOM 762 N N . ASP A 1 96 ? -27.779 7.948 21.234 1.00 95.38 96 ASP A N 1
ATOM 763 C CA . ASP A 1 96 ? -27.648 9.085 22.155 1.00 95.38 96 ASP A CA 1
ATOM 764 C C . ASP A 1 96 ? -26.259 9.735 22.058 1.00 95.38 96 ASP A C 1
ATOM 766 O O . ASP A 1 96 ? -26.131 10.956 22.154 1.00 95.38 96 ASP A O 1
ATOM 770 N N . ILE A 1 97 ? -25.224 8.930 21.799 1.00 95.94 97 ILE A N 1
ATOM 771 C CA . ILE A 1 97 ? -23.873 9.426 21.515 1.00 95.94 97 ILE A CA 1
ATOM 772 C C . ILE A 1 97 ? -23.856 10.162 20.168 1.00 95.94 97 ILE A C 1
ATOM 774 O O . ILE A 1 97 ? -23.375 11.289 20.092 1.00 95.94 97 ILE A O 1
ATOM 778 N N . ALA A 1 98 ? -24.412 9.554 19.114 1.00 93.25 98 ALA A N 1
ATOM 779 C CA . ALA A 1 98 ? -24.454 10.142 17.771 1.00 93.25 98 ALA A CA 1
ATOM 780 C C . ALA A 1 98 ? -25.200 11.490 17.731 1.00 93.25 98 ALA A C 1
ATOM 782 O O . ALA A 1 98 ? -24.777 12.417 17.045 1.00 93.25 98 ALA A O 1
ATOM 783 N N . LEU A 1 99 ? -26.287 11.619 18.499 1.00 91.31 99 LEU A N 1
ATOM 784 C CA . LEU A 1 99 ? -27.075 12.851 18.612 1.00 91.31 99 LEU A CA 1
ATOM 785 C C . LEU A 1 99 ? -26.444 13.902 19.543 1.00 91.31 99 LEU A C 1
ATOM 787 O O . LEU A 1 99 ? -27.013 14.980 19.710 1.00 91.31 99 LEU A O 1
ATOM 791 N N . GLY A 1 100 ? -25.304 13.603 20.174 1.00 93.62 100 GLY A N 1
ATOM 792 C CA . GLY A 1 100 ? -24.645 14.506 21.119 1.00 93.62 100 GLY A CA 1
ATOM 793 C C . GLY A 1 100 ? -25.412 14.698 22.431 1.00 93.62 100 GLY A C 1
ATOM 794 O O . GLY A 1 100 ? -25.163 15.664 23.150 1.00 93.62 100 GLY A O 1
ATOM 795 N N . VAL A 1 101 ? -26.337 13.790 22.768 1.00 95.38 101 VAL A N 1
ATOM 796 C CA . VAL A 1 101 ? -27.017 13.774 24.077 1.00 95.38 101 VAL A CA 1
ATOM 797 C C . VAL A 1 101 ? -26.008 13.460 25.185 1.00 95.38 101 VAL A C 1
ATOM 799 O O . VAL A 1 101 ? -26.155 13.923 26.317 1.00 95.38 101 VAL A O 1
ATOM 802 N N . ILE A 1 102 ? -24.966 12.692 24.852 1.00 96.19 102 ILE A N 1
ATOM 803 C CA . ILE A 1 102 ? -23.869 12.332 25.748 1.00 96.19 102 ILE A CA 1
ATOM 804 C C . ILE A 1 102 ? -22.555 12.782 25.122 1.00 96.19 102 ILE A C 1
ATOM 806 O O . ILE A 1 102 ? -22.194 12.332 24.035 1.00 96.19 102 ILE A O 1
ATOM 810 N N . ASP A 1 103 ? -21.806 13.605 25.849 1.00 96.94 103 ASP A N 1
ATOM 811 C CA . ASP A 1 103 ? -20.424 13.904 25.497 1.00 96.94 103 ASP A CA 1
ATOM 812 C C . ASP A 1 103 ? -19.495 12.797 26.012 1.00 96.94 103 ASP A C 1
ATOM 814 O O . ASP A 1 103 ? -19.271 12.638 27.219 1.00 96.94 103 ASP A O 1
ATOM 818 N N . VAL A 1 104 ? -18.977 12.012 25.070 1.00 97.50 104 VAL A N 1
ATOM 819 C CA . VAL A 1 104 ? -18.044 10.910 25.329 1.00 97.50 104 VAL A CA 1
ATOM 820 C C . VAL A 1 104 ? -16.585 11.289 25.060 1.00 97.50 104 VAL A C 1
ATOM 822 O O . VAL A 1 104 ? -15.711 10.427 25.143 1.00 97.50 104 VAL A O 1
ATOM 825 N N . GLN A 1 105 ? -16.274 12.551 24.744 1.00 97.69 105 GLN A N 1
ATOM 826 C CA . GLN A 1 105 ? -14.889 12.965 24.517 1.00 97.69 105 GLN A CA 1
ATOM 827 C C . GLN A 1 105 ? -14.033 12.763 25.780 1.00 97.69 105 GLN A C 1
ATOM 829 O O . GLN A 1 105 ? -14.429 13.050 26.911 1.00 97.69 105 GLN A O 1
ATOM 834 N N . GLY A 1 106 ? -12.841 12.202 25.590 1.00 97.00 106 GLY A N 1
ATOM 835 C CA . GLY A 1 106 ? -11.907 11.822 26.649 1.00 97.00 106 GLY A CA 1
ATOM 836 C C . GLY A 1 106 ? -12.244 10.518 27.378 1.00 97.00 106 GLY A C 1
ATOM 837 O O . GLY A 1 106 ? -11.468 10.109 28.244 1.00 97.00 106 GLY A O 1
ATOM 838 N N . TRP A 1 107 ? -13.359 9.855 27.051 1.00 98.06 107 TRP A N 1
ATOM 839 C CA . TRP A 1 107 ? -13.734 8.585 27.674 1.00 98.06 107 TRP A CA 1
ATOM 840 C C . TRP A 1 107 ? -12.838 7.451 27.186 1.00 98.06 107 TRP A C 1
ATOM 842 O O . TRP A 1 107 ? -12.435 7.411 26.021 1.00 98.06 107 TRP A O 1
ATOM 852 N N . SER A 1 108 ? -12.556 6.509 28.082 1.00 97.62 108 SER A N 1
ATOM 853 C CA . SER A 1 108 ? -11.781 5.308 27.772 1.00 97.62 108 SER A CA 1
ATOM 854 C C . SER A 1 108 ? -12.642 4.291 27.017 1.00 97.62 108 SER A C 1
ATOM 856 O O . SER A 1 108 ? -13.804 4.067 27.359 1.00 97.62 108 SER A O 1
ATOM 858 N N . VAL A 1 109 ? -12.069 3.643 26.009 1.00 97.69 109 VAL A N 1
ATOM 859 C CA . VAL A 1 109 ? -12.731 2.625 25.184 1.00 97.69 109 VAL A CA 1
ATOM 860 C C . VAL A 1 109 ? -12.115 1.266 25.489 1.00 97.69 109 VAL A C 1
ATOM 862 O O . VAL A 1 109 ? -10.911 1.085 25.329 1.00 97.69 109 VAL A O 1
ATOM 865 N N . ASP A 1 110 ? -12.934 0.323 25.939 1.00 97.06 110 ASP A N 1
ATOM 866 C CA . ASP A 1 110 ? -12.562 -1.049 26.293 1.00 97.06 110 ASP A CA 1
ATOM 867 C C . ASP A 1 110 ? -13.144 -2.008 25.254 1.00 97.06 110 ASP A C 1
ATOM 869 O O . ASP A 1 110 ? -14.323 -1.901 24.915 1.00 97.06 110 ASP A O 1
ATOM 873 N N . VAL A 1 111 ? -12.331 -2.916 24.720 1.00 95.75 111 VAL A N 1
ATOM 874 C CA . VAL A 1 111 ? -12.744 -3.835 23.649 1.00 95.75 111 VAL A CA 1
ATOM 875 C C . VAL A 1 111 ? -12.900 -5.233 24.218 1.00 95.75 111 VAL A C 1
ATOM 877 O O . VAL A 1 111 ? -11.914 -5.833 24.640 1.00 95.75 111 VAL A O 1
ATOM 880 N N . ASP A 1 112 ? -14.111 -5.790 24.167 1.00 91.94 112 ASP A N 1
ATOM 881 C CA . ASP A 1 112 ? -14.400 -7.170 24.596 1.00 91.94 112 ASP A CA 1
ATOM 882 C C . ASP A 1 112 ? -13.889 -7.515 26.015 1.00 91.94 112 ASP A C 1
ATOM 884 O O . ASP A 1 112 ? -13.554 -8.665 26.304 1.00 91.94 112 ASP A O 1
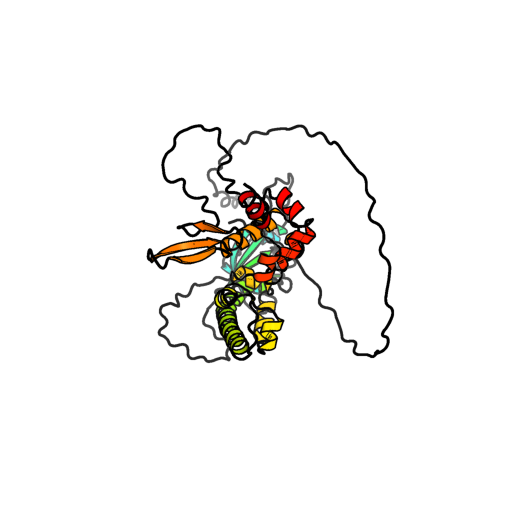ATOM 888 N N . GLY A 1 113 ? -13.764 -6.520 26.902 1.00 89.38 113 GLY A N 1
ATOM 889 C CA . GLY A 1 113 ? -13.199 -6.698 28.244 1.00 89.38 113 GLY A CA 1
ATOM 890 C C . GLY A 1 113 ? -11.706 -7.051 28.262 1.00 89.38 113 GLY A C 1
ATOM 891 O O . GLY A 1 113 ? -11.187 -7.458 29.301 1.00 89.38 113 GLY A O 1
ATOM 892 N N . LYS A 1 114 ? -11.004 -6.914 27.130 1.00 90.12 114 LYS A N 1
ATOM 893 C CA . LYS A 1 114 ? -9.554 -7.136 27.015 1.00 90.12 114 LYS A CA 1
ATOM 894 C C . LYS A 1 114 ? -8.736 -5.956 27.540 1.00 90.12 114 LYS A C 1
ATOM 896 O O . LYS A 1 114 ? -7.510 -6.048 27.576 1.00 90.12 114 LYS A O 1
ATOM 901 N N . GLY A 1 115 ? -9.394 -4.877 27.960 1.00 93.50 115 GLY A N 1
ATOM 902 C CA . GLY A 1 115 ? -8.769 -3.693 28.523 1.00 93.50 115 GLY A CA 1
ATOM 903 C C . GLY A 1 115 ? -8.922 -2.460 27.639 1.00 93.50 115 GLY A C 1
ATOM 904 O O . GLY A 1 115 ? -9.500 -2.486 26.552 1.00 93.50 115 GLY A O 1
ATOM 905 N N . GLU A 1 116 ? -8.392 -1.349 28.147 1.00 95.44 116 GLU A N 1
ATOM 906 C CA . GLU A 1 116 ? -8.460 -0.047 27.491 1.00 95.44 116 GLU A CA 1
ATOM 907 C C . GLU A 1 116 ? -7.613 -0.035 26.214 1.00 95.44 116 GLU A C 1
ATOM 909 O O . GLU A 1 116 ? -6.399 -0.225 26.245 1.00 95.44 116 GLU A O 1
ATOM 914 N N . VAL A 1 117 ? -8.271 0.210 25.085 1.00 94.94 117 VAL A N 1
ATOM 915 C CA . VAL A 1 117 ? -7.638 0.320 23.769 1.00 94.94 117 VAL A CA 1
ATOM 916 C C . VAL A 1 117 ? -7.223 1.755 23.467 1.00 94.94 117 VAL A C 1
ATOM 918 O O . VAL A 1 117 ? -6.229 1.970 22.781 1.00 94.94 117 VAL A O 1
ATOM 921 N N . GLY A 1 118 ? -7.941 2.746 23.987 1.00 95.75 118 GLY A N 1
ATOM 922 C CA . GLY A 1 118 ? -7.602 4.153 23.811 1.00 95.75 118 GLY A CA 1
ATOM 923 C C . GLY A 1 118 ? -8.677 5.074 24.364 1.00 95.75 118 GLY A C 1
ATOM 924 O O . GLY A 1 118 ? -9.600 4.626 25.047 1.00 95.75 118 GLY A O 1
ATOM 925 N N . LYS A 1 119 ? -8.572 6.363 24.042 1.00 97.44 119 LYS A N 1
ATOM 926 C CA . LYS A 1 119 ? -9.545 7.381 24.454 1.00 97.44 119 LYS A CA 1
ATOM 927 C C . LYS A 1 119 ? -10.255 7.982 23.258 1.00 97.44 119 LYS A C 1
ATOM 929 O O . LYS A 1 119 ? -9.644 8.174 22.206 1.00 97.44 119 LYS A O 1
ATOM 934 N N . VAL A 1 120 ? -11.537 8.292 23.417 1.00 97.75 120 VAL A N 1
ATOM 935 C CA . VAL A 1 120 ? -12.295 9.020 22.397 1.00 97.75 120 VAL A CA 1
ATOM 936 C C . VAL A 1 120 ? -11.742 10.436 22.308 1.00 97.75 120 VAL A C 1
ATOM 938 O O . VAL A 1 120 ? -11.734 11.163 23.296 1.00 97.75 120 VAL A O 1
ATOM 941 N N . VAL A 1 121 ? -11.265 10.828 21.134 1.00 97.19 121 VAL A N 1
ATOM 942 C CA . VAL A 1 121 ? -10.780 12.191 20.880 1.00 97.19 121 VAL A CA 1
ATOM 943 C C . VAL A 1 121 ? -11.836 13.012 20.165 1.00 97.19 121 VAL A C 1
ATOM 945 O O . VAL A 1 121 ? -11.966 14.198 20.435 1.00 97.19 121 VAL A O 1
ATOM 948 N N . ASP A 1 122 ? -12.579 12.390 19.251 1.00 96.69 122 ASP A N 1
ATOM 949 C CA . ASP A 1 122 ? -13.528 13.100 18.402 1.00 96.69 122 ASP A CA 1
ATOM 950 C C . ASP A 1 122 ? -14.662 12.181 17.929 1.00 96.69 122 ASP A C 1
ATOM 952 O O . ASP A 1 122 ? -14.526 10.952 17.942 1.00 96.69 122 ASP A O 1
ATOM 956 N N . ILE A 1 123 ? -15.756 12.786 17.472 1.00 96.44 123 ILE A N 1
ATOM 957 C CA . ILE A 1 123 ? -16.881 12.111 16.825 1.00 96.44 123 ILE A CA 1
ATOM 958 C C . ILE A 1 123 ? -17.011 12.686 15.417 1.00 96.44 123 ILE A C 1
ATOM 960 O O . ILE A 1 123 ? -17.380 13.841 15.228 1.00 96.44 123 ILE A O 1
ATOM 964 N N . LEU A 1 124 ? -16.687 11.874 14.415 1.00 95.44 124 LEU A N 1
ATOM 965 C CA . LEU A 1 124 ? -16.675 12.278 13.015 1.00 95.44 124 LEU A CA 1
ATOM 966 C C . LEU A 1 124 ? -18.011 11.942 12.360 1.00 95.44 124 LEU A C 1
ATOM 968 O O . LEU A 1 124 ? -18.463 10.803 12.438 1.00 95.44 124 LEU A O 1
ATOM 972 N N . TYR A 1 125 ? -18.600 12.902 11.657 1.00 93.25 125 TYR A N 1
ATOM 973 C CA . TYR A 1 125 ? -19.742 12.668 10.778 1.00 93.25 125 TYR A CA 1
ATOM 974 C C . TYR A 1 125 ? -19.249 12.341 9.360 1.00 93.25 125 TYR A C 1
ATOM 976 O O . TYR A 1 125 ? -18.522 13.132 8.759 1.00 93.25 125 TYR A O 1
ATOM 984 N N . ILE A 1 126 ? -19.613 11.170 8.835 1.00 91.69 126 ILE A N 1
ATOM 985 C CA . ILE A 1 126 ? -19.265 10.688 7.485 1.00 91.69 126 ILE A CA 1
ATOM 986 C C . ILE A 1 126 ? -20.441 10.721 6.502 1.00 91.69 126 ILE A C 1
ATOM 988 O O . ILE A 1 126 ? -20.265 10.355 5.338 1.00 91.69 126 ILE A O 1
ATOM 992 N N . GLY A 1 127 ? -21.632 11.126 6.953 1.00 84.06 127 GLY A N 1
ATOM 993 C CA . GLY A 1 127 ? -22.818 11.210 6.106 1.00 84.06 127 GLY A CA 1
ATOM 994 C C . GLY A 1 127 ? -22.619 12.148 4.912 1.00 84.06 127 GLY A C 1
ATOM 995 O O . GLY A 1 127 ? -21.870 13.128 4.963 1.00 84.06 127 GLY A O 1
ATOM 996 N N . THR A 1 128 ? -23.290 11.838 3.802 1.00 69.31 128 THR A N 1
ATOM 997 C CA . THR A 1 128 ? -23.358 12.758 2.662 1.00 69.31 128 THR A CA 1
ATOM 998 C C . THR A 1 128 ? -24.308 13.887 3.041 1.00 69.31 128 THR A C 1
ATOM 1000 O O . THR A 1 128 ? -25.433 13.622 3.440 1.00 69.31 128 THR A O 1
ATOM 1003 N N . GLN A 1 129 ? -23.890 15.147 2.889 1.00 60.16 129 GLN A N 1
ATOM 1004 C CA . GLN A 1 129 ? -24.721 16.336 3.157 1.00 60.16 129 GLN A CA 1
ATOM 1005 C C . GLN A 1 129 ? -25.925 16.491 2.191 1.00 60.16 129 GLN A C 1
ATOM 1007 O O . GLN A 1 129 ? -26.407 17.597 1.959 1.00 60.16 129 GLN A O 1
ATOM 1012 N N . GLY A 1 130 ? -26.405 15.404 1.583 1.00 57.06 130 GLY A N 1
ATOM 1013 C CA . GLY A 1 130 ? -27.590 15.404 0.740 1.00 57.06 130 GLY A CA 1
ATOM 1014 C C . GLY A 1 130 ? -28.832 15.411 1.617 1.00 57.06 130 GLY A C 1
ATOM 1015 O O . GLY A 1 130 ? -29.086 14.440 2.320 1.00 57.06 130 GLY A O 1
ATOM 1016 N N . ALA A 1 131 ? -29.575 16.515 1.573 1.00 50.69 131 ALA A N 1
ATOM 1017 C CA . ALA A 1 131 ? -30.847 16.711 2.251 1.00 50.69 131 ALA A CA 1
ATOM 1018 C C . ALA A 1 131 ? -31.782 15.508 2.052 1.00 50.69 131 ALA A C 1
ATOM 1020 O O . ALA A 1 131 ? -32.419 15.357 1.011 1.00 50.69 131 ALA A O 1
ATOM 1021 N N . VAL A 1 132 ? -31.863 14.638 3.058 1.00 55.88 132 VAL A N 1
ATOM 1022 C CA . VAL A 1 132 ? -33.008 13.746 3.197 1.00 55.88 132 VAL A CA 1
ATOM 1023 C C . VAL A 1 132 ? -34.072 14.578 3.897 1.00 55.88 132 VAL A C 1
ATOM 1025 O O . VAL A 1 132 ? -34.074 14.719 5.122 1.00 55.88 132 VAL A O 1
ATOM 1028 N N . ASP A 1 133 ? -34.928 15.201 3.093 1.00 58.31 133 ASP A N 1
ATOM 1029 C CA . ASP A 1 133 ? -36.125 15.880 3.568 1.00 58.31 133 ASP A CA 1
ATOM 1030 C C . ASP A 1 133 ? -36.955 14.883 4.393 1.00 58.31 133 ASP A C 1
ATOM 1032 O O . ASP A 1 133 ? -37.514 13.929 3.854 1.00 58.31 133 ASP A O 1
ATOM 1036 N N . GLY A 1 134 ? -37.033 15.084 5.712 1.00 65.06 134 GLY A N 1
ATOM 1037 C CA . GLY A 1 134 ? -38.077 14.442 6.520 1.00 65.06 134 GLY A CA 1
ATOM 1038 C C . GLY A 1 134 ? -37.666 13.476 7.632 1.00 65.06 134 GLY A C 1
ATOM 1039 O O . GLY A 1 134 ? -38.548 12.837 8.199 1.00 65.06 134 GLY A O 1
ATOM 1040 N N . GLY A 1 135 ? -36.402 13.447 8.054 1.00 65.12 135 GLY A N 1
ATOM 1041 C CA . GLY A 1 135 ? -36.094 13.133 9.452 1.00 65.12 135 GLY A CA 1
ATOM 1042 C C . GLY A 1 135 ? -35.581 11.727 9.770 1.00 65.12 135 GLY A C 1
ATOM 1043 O O . GLY A 1 135 ? -35.929 10.722 9.162 1.00 65.12 135 GLY A O 1
ATOM 1044 N N . VAL A 1 136 ? -34.773 11.719 10.834 1.00 59.19 136 VAL A N 1
ATOM 1045 C CA . VAL A 1 136 ? -33.970 10.623 11.394 1.00 59.19 136 VAL A CA 1
ATOM 1046 C C . VAL A 1 136 ? -32.657 10.382 10.644 1.00 59.19 136 VAL A C 1
ATOM 1048 O O . VAL A 1 136 ? -32.537 9.484 9.819 1.00 59.19 136 VAL A O 1
ATOM 1051 N N . THR A 1 137 ? -31.638 11.165 11.014 1.00 61.16 137 THR A N 1
ATOM 1052 C CA . THR A 1 137 ? -30.224 10.878 10.734 1.00 61.16 137 THR A CA 1
ATOM 1053 C C . THR A 1 137 ? -29.904 9.457 11.195 1.00 61.16 137 THR A C 1
ATOM 1055 O O . THR A 1 137 ? -30.144 9.109 12.358 1.00 61.16 137 THR A O 1
ATOM 1058 N N . ALA A 1 138 ? -29.414 8.615 10.288 1.00 68.00 138 ALA A N 1
ATOM 1059 C CA . ALA A 1 138 ? -29.110 7.232 10.616 1.00 68.00 138 ALA A CA 1
ATOM 1060 C C . ALA A 1 138 ? -27.854 7.175 11.514 1.00 68.00 138 ALA A C 1
ATOM 1062 O O . ALA A 1 138 ? -26.865 7.847 11.219 1.00 68.00 138 ALA A O 1
ATOM 1063 N N . PRO A 1 139 ? -27.836 6.367 12.593 1.00 62.38 139 PRO A N 1
ATOM 1064 C CA . PRO A 1 139 ? -26.691 6.295 13.513 1.00 62.38 139 PRO A CA 1
ATOM 1065 C C . PRO A 1 139 ? -25.384 5.860 12.821 1.00 62.38 139 PRO A C 1
ATOM 1067 O O . PRO A 1 139 ? -24.299 6.257 13.238 1.00 62.38 139 PRO A O 1
ATOM 1070 N N . TYR A 1 140 ? -25.489 5.148 11.693 1.00 75.00 140 TYR A N 1
ATOM 1071 C CA . TYR A 1 140 ? -24.371 4.701 10.854 1.00 75.00 140 TYR A CA 1
ATOM 1072 C C . TYR A 1 140 ? -23.535 5.831 10.226 1.00 75.00 140 TYR A C 1
ATOM 1074 O O . TYR A 1 140 ? -22.495 5.560 9.629 1.00 75.00 140 TYR A O 1
ATOM 1082 N N . GLU A 1 141 ? -23.973 7.085 10.334 1.00 88.62 141 GLU A N 1
ATOM 1083 C CA . GLU A 1 141 ? -23.272 8.240 9.768 1.00 88.62 141 GLU A CA 1
ATOM 1084 C C . GLU A 1 141 ? -22.198 8.816 10.696 1.00 88.62 141 GLU A C 1
ATOM 1086 O O . GLU A 1 141 ? -21.475 9.723 10.288 1.00 88.62 141 GLU A O 1
ATOM 1091 N N . TYR A 1 142 ? -22.056 8.300 11.921 1.00 94.31 142 TYR A N 1
ATOM 1092 C CA . TYR A 1 142 ? -21.067 8.785 12.880 1.00 94.31 142 TYR A CA 1
ATOM 1093 C C . TYR A 1 142 ? -19.999 7.734 13.195 1.00 94.31 142 TYR A C 1
ATOM 1095 O O . TYR A 1 142 ? -20.261 6.534 13.289 1.00 94.31 142 TYR A O 1
ATOM 1103 N N . ILE A 1 143 ? -18.767 8.199 13.388 1.00 96.12 143 ILE A N 1
ATOM 1104 C CA . ILE A 1 143 ? -17.592 7.392 13.711 1.00 96.12 143 ILE A CA 1
ATOM 1105 C C . ILE A 1 143 ? -16.915 7.968 14.954 1.00 96.12 143 ILE A C 1
ATOM 1107 O O . ILE A 1 143 ? -16.533 9.136 14.979 1.00 96.12 143 ILE A O 1
ATOM 1111 N N . LEU A 1 144 ? -16.673 7.131 15.960 1.00 97.06 144 LEU A N 1
ATOM 1112 C CA . LEU A 1 144 ? -15.773 7.450 17.065 1.00 97.06 144 LEU A CA 1
ATOM 1113 C C . LEU A 1 144 ? -14.331 7.406 16.575 1.00 97.06 144 LEU A C 1
ATOM 1115 O O . LEU A 1 144 ? -13.845 6.367 16.119 1.00 97.06 144 LEU A O 1
ATOM 1119 N N . LYS A 1 145 ? -13.625 8.523 16.726 1.00 97.00 145 LYS A N 1
ATOM 1120 C CA . LYS A 1 145 ? -12.177 8.591 16.567 1.00 97.00 145 LYS A CA 1
ATOM 1121 C C . LYS A 1 145 ? -11.532 8.333 17.922 1.00 97.00 145 LYS A C 1
ATOM 1123 O O . LYS A 1 145 ? -11.494 9.207 18.789 1.00 97.00 145 LYS A O 1
ATOM 1128 N N . VAL A 1 146 ? -11.013 7.126 18.090 1.00 96.88 146 VAL A N 1
ATOM 1129 C CA . VAL A 1 146 ? -10.317 6.682 19.297 1.00 96.88 146 VAL A CA 1
ATOM 1130 C C . VAL A 1 146 ? -8.817 6.758 19.048 1.00 96.88 146 VAL A C 1
ATOM 1132 O O . VAL A 1 146 ? -8.329 6.273 18.029 1.00 96.88 146 VAL A O 1
ATOM 1135 N N . VAL A 1 147 ? -8.078 7.375 19.963 1.00 95.44 147 VAL A N 1
ATOM 1136 C CA . VAL A 1 147 ? -6.619 7.463 19.883 1.00 95.44 147 VAL A CA 1
ATOM 1137 C C . VAL A 1 147 ? -5.995 6.598 20.962 1.00 95.44 147 VAL A C 1
ATOM 1139 O O . VAL A 1 147 ? -6.340 6.703 22.143 1.00 95.44 147 VAL A O 1
ATOM 1142 N N . ARG A 1 148 ? -5.058 5.747 20.540 1.00 92.75 148 ARG A N 1
ATOM 1143 C CA . ARG A 1 148 ? -4.198 4.980 21.437 1.00 92.75 148 ARG A CA 1
ATOM 1144 C C . ARG A 1 148 ? -2.826 5.651 21.529 1.00 92.75 148 ARG A C 1
ATOM 1146 O O . ARG A 1 148 ? -2.154 5.747 20.494 1.00 92.75 148 ARG A O 1
ATOM 1153 N N . PRO A 1 149 ? -2.372 6.070 22.725 1.00 82.50 149 PRO A N 1
ATOM 1154 C CA . PRO A 1 149 ? -0.988 6.487 22.898 1.00 82.50 149 PRO A CA 1
ATOM 1155 C C . PRO A 1 149 ? -0.083 5.280 22.634 1.00 82.50 149 PRO A C 1
ATOM 1157 O O . PRO A 1 149 ? -0.192 4.249 23.297 1.00 82.50 149 PRO A O 1
ATOM 1160 N N . CYS A 1 150 ? 0.778 5.380 21.624 1.00 75.12 150 CYS A N 1
ATOM 1161 C CA . CYS A 1 150 ? 1.743 4.331 21.318 1.00 75.12 150 CYS A CA 1
ATOM 1162 C C . CYS A 1 150 ? 3.058 4.644 22.011 1.00 75.12 150 CYS A C 1
ATOM 1164 O O . CYS A 1 150 ? 3.863 5.442 21.533 1.00 75.12 150 CYS A O 1
ATOM 1166 N N . PHE A 1 151 ? 3.289 3.992 23.147 1.00 67.69 151 PHE A N 1
ATOM 1167 C CA . PHE A 1 151 ? 4.582 4.048 23.808 1.00 67.69 151 PHE A CA 1
ATOM 1168 C C . PHE A 1 151 ? 5.565 3.168 23.033 1.00 67.69 151 PHE A C 1
ATOM 1170 O O . PHE A 1 151 ? 5.613 1.949 23.207 1.00 67.69 151 PHE A O 1
ATOM 1177 N N . VAL A 1 152 ? 6.369 3.788 22.164 1.00 60.16 152 VAL A N 1
ATOM 1178 C CA . VAL A 1 152 ? 7.491 3.142 21.459 1.00 60.16 152 VAL A CA 1
ATOM 1179 C C . VAL A 1 152 ? 8.598 2.834 22.479 1.00 60.16 152 VAL A C 1
ATOM 1181 O O . VAL A 1 152 ? 9.649 3.468 22.507 1.00 60.16 152 VAL A O 1
ATOM 1184 N N . GLY A 1 153 ? 8.355 1.894 23.390 1.00 58.97 153 GLY A N 1
ATOM 1185 C CA . GLY A 1 153 ? 9.273 1.624 24.495 1.00 58.97 153 GLY A CA 1
ATOM 1186 C C . GLY A 1 153 ? 8.818 0.571 25.498 1.00 58.97 153 GLY A C 1
ATOM 1187 O O . GLY A 1 153 ? 9.681 -0.042 26.131 1.00 58.97 153 GLY A O 1
ATOM 1188 N N . GLU A 1 154 ? 7.517 0.287 25.614 1.00 50.22 154 GLU A N 1
ATOM 1189 C CA . GLU A 1 154 ? 7.054 -0.794 26.487 1.00 50.22 154 GLU A CA 1
ATOM 1190 C C . GLU A 1 154 ? 7.293 -2.149 25.821 1.00 50.22 154 GLU A C 1
ATOM 1192 O O . GLU A 1 154 ? 6.536 -2.665 25.002 1.00 50.22 154 GLU A O 1
ATOM 1197 N N . ARG A 1 155 ? 8.467 -2.685 26.150 1.00 46.84 155 ARG A N 1
ATOM 1198 C CA . ARG A 1 155 ? 8.981 -3.991 25.763 1.00 46.84 155 ARG A CA 1
ATOM 1199 C C . ARG A 1 155 ? 7.942 -5.077 26.056 1.00 46.84 155 ARG A C 1
ATOM 1201 O O . ARG A 1 155 ? 7.839 -5.541 27.188 1.00 46.84 155 ARG A O 1
ATOM 1208 N N . SER A 1 156 ? 7.298 -5.601 25.016 1.00 45.75 156 SER A N 1
ATOM 1209 C CA . SER A 1 156 ? 6.868 -6.999 25.022 1.00 45.75 156 SER A CA 1
ATOM 1210 C C . SER A 1 156 ? 8.136 -7.841 25.202 1.00 45.75 156 SER A C 1
ATOM 1212 O O . SER A 1 156 ? 8.966 -7.940 24.294 1.00 45.75 156 SER A O 1
ATOM 1214 N N . GLY A 1 157 ? 8.374 -8.327 26.418 1.00 46.56 157 GLY A N 1
ATOM 1215 C CA . GLY A 1 157 ? 9.623 -8.985 26.777 1.00 46.56 157 GLY A CA 1
ATOM 1216 C C . GLY A 1 157 ? 9.920 -10.171 25.863 1.00 46.56 157 GLY A C 1
ATOM 1217 O O . GLY A 1 157 ? 9.153 -11.127 25.864 1.00 46.56 157 GLY A O 1
ATOM 1218 N N . ARG A 1 158 ? 11.028 -10.112 25.101 1.00 42.81 158 ARG A N 1
ATOM 1219 C CA . ARG A 1 158 ? 11.901 -11.279 24.826 1.00 42.81 158 ARG A CA 1
ATOM 1220 C C . ARG A 1 158 ? 13.142 -11.060 23.964 1.00 42.81 158 ARG A C 1
ATOM 1222 O O . ARG A 1 158 ? 13.950 -11.978 23.905 1.00 42.81 158 ARG A O 1
ATOM 1229 N N . HIS A 1 159 ? 13.390 -9.892 23.373 1.00 38.12 159 HIS A N 1
ATOM 1230 C CA . HIS A 1 159 ? 14.637 -9.693 22.619 1.00 38.12 159 HIS A CA 1
ATOM 1231 C C . HIS A 1 159 ? 15.414 -8.470 23.106 1.00 38.12 159 HIS A C 1
ATOM 1233 O O . HIS A 1 159 ? 15.194 -7.338 22.685 1.00 38.12 159 HIS A O 1
ATOM 1239 N N . HIS A 1 160 ? 16.345 -8.730 24.026 1.00 34.66 160 HIS A N 1
ATOM 1240 C CA . HIS A 1 160 ? 17.365 -7.783 24.455 1.00 34.66 160 HIS A CA 1
ATOM 1241 C C . HIS A 1 160 ? 18.426 -7.635 23.358 1.00 34.66 160 HIS A C 1
ATOM 1243 O O . HIS A 1 160 ? 19.469 -8.279 23.402 1.00 34.66 160 HIS A O 1
ATOM 1249 N N . TYR A 1 161 ? 18.183 -6.760 22.386 1.00 45.22 161 TYR A N 1
ATOM 1250 C CA . TYR A 1 161 ? 19.290 -6.052 21.751 1.00 45.22 161 TYR A CA 1
ATOM 1251 C C . TYR A 1 161 ? 19.525 -4.778 22.561 1.00 45.22 161 TYR A C 1
ATOM 1253 O O . TYR A 1 161 ? 18.646 -3.921 22.662 1.00 45.22 161 TYR A O 1
ATOM 1261 N N . ALA A 1 162 ? 20.688 -4.693 23.207 1.00 45.16 162 ALA A N 1
ATOM 1262 C CA . ALA A 1 162 ? 21.147 -3.499 23.902 1.00 45.16 162 ALA A CA 1
ATOM 1263 C C . ALA A 1 162 ? 21.373 -2.384 22.868 1.00 45.16 162 ALA A C 1
ATOM 1265 O O . ALA A 1 162 ? 22.448 -2.259 22.288 1.00 45.16 162 ALA A O 1
ATOM 1266 N N . ALA A 1 163 ? 20.326 -1.615 22.576 1.00 47.22 163 ALA A N 1
ATOM 1267 C CA . ALA A 1 163 ? 20.440 -0.416 21.762 1.00 47.22 163 ALA A CA 1
ATOM 1268 C C . ALA A 1 163 ? 21.170 0.659 22.582 1.00 47.22 163 ALA A C 1
ATOM 1270 O O . ALA A 1 163 ? 20.716 1.025 23.667 1.00 47.22 163 ALA A O 1
ATOM 1271 N N . SER A 1 164 ? 22.316 1.113 22.070 1.00 49.78 164 SER A N 1
ATOM 1272 C CA . SER A 1 164 ? 23.134 2.190 22.638 1.00 49.78 164 SER A CA 1
ATOM 1273 C C . SER A 1 164 ? 22.292 3.447 22.873 1.00 49.78 164 SER A C 1
ATOM 1275 O O . SER A 1 164 ? 21.547 3.865 21.989 1.00 49.78 164 SER A O 1
ATOM 1277 N N . ALA A 1 165 ? 22.440 4.075 24.040 1.00 55.69 165 ALA A N 1
ATOM 1278 C CA . ALA A 1 165 ? 21.714 5.278 24.464 1.00 55.69 165 ALA A CA 1
ATOM 1279 C C . ALA A 1 165 ? 22.060 6.557 23.663 1.00 55.69 165 ALA A C 1
ATOM 1281 O O . ALA A 1 165 ? 21.648 7.650 24.032 1.00 55.69 165 ALA A O 1
ATOM 1282 N N . SER A 1 166 ? 22.828 6.438 22.581 1.00 56.84 166 SER A N 1
ATOM 1283 C CA . SER A 1 166 ? 23.470 7.548 21.878 1.00 56.84 166 SER A CA 1
ATOM 1284 C C . SER A 1 166 ? 22.940 7.773 20.459 1.00 56.84 166 SER A C 1
ATOM 1286 O O . SER A 1 166 ? 23.715 8.208 19.614 1.00 56.84 166 SER A O 1
ATOM 1288 N N . ASP A 1 167 ? 21.684 7.430 20.152 1.00 53.28 167 ASP A N 1
ATOM 1289 C CA . ASP A 1 167 ? 21.115 7.661 18.815 1.00 53.28 167 ASP A CA 1
ATOM 1290 C C . ASP A 1 167 ? 20.293 8.971 18.777 1.00 53.28 167 ASP A C 1
ATOM 1292 O O . ASP A 1 167 ? 19.103 8.963 19.112 1.00 53.28 167 ASP A O 1
ATOM 1296 N N . PRO A 1 168 ? 20.905 10.118 18.410 1.00 51.97 168 PRO A N 1
ATOM 1297 C CA . PRO A 1 168 ? 20.257 11.432 18.414 1.00 51.97 168 PRO A CA 1
ATOM 1298 C C . PRO A 1 168 ? 19.161 11.585 17.347 1.00 51.97 168 PRO A C 1
ATOM 1300 O O . PRO A 1 168 ? 18.465 12.597 17.341 1.00 51.97 168 PRO A O 1
ATOM 1303 N N . TYR A 1 169 ? 18.975 10.602 16.458 1.00 45.56 169 TYR A N 1
ATOM 1304 C CA . TYR A 1 169 ? 17.914 10.615 15.444 1.00 45.56 169 TYR A CA 1
ATOM 1305 C C . TYR A 1 169 ? 16.608 9.970 15.906 1.00 45.56 169 TYR A C 1
ATOM 1307 O O . TYR A 1 169 ? 15.622 9.981 15.168 1.00 45.56 169 TYR A O 1
ATOM 1315 N N . ARG A 1 170 ? 16.547 9.456 17.139 1.00 48.75 170 ARG A N 1
ATOM 1316 C CA . ARG A 1 170 ? 15.313 8.936 17.731 1.00 48.75 170 ARG A CA 1
ATOM 1317 C C . ARG A 1 170 ? 14.450 10.072 18.286 1.00 48.75 170 ARG A C 1
ATOM 1319 O O . ARG A 1 170 ? 14.066 10.062 19.451 1.00 48.75 170 ARG A O 1
ATOM 1326 N N . GLN A 1 171 ? 14.141 11.064 17.449 1.00 52.59 171 GLN A N 1
ATOM 1327 C CA . GLN A 1 171 ? 12.975 11.907 17.697 1.00 52.59 171 GLN A CA 1
ATOM 1328 C C . GLN A 1 171 ? 11.777 10.962 17.694 1.00 52.59 171 GLN A C 1
ATOM 1330 O O . GLN A 1 171 ? 11.418 10.406 16.656 1.00 52.59 171 GLN A O 1
ATOM 1335 N N . PHE A 1 172 ? 11.234 10.689 18.879 1.00 51.59 172 PHE A N 1
ATOM 1336 C CA . PHE A 1 172 ? 10.011 9.925 19.030 1.00 51.59 172 PHE A CA 1
ATOM 1337 C C . PHE A 1 172 ? 8.920 10.708 18.313 1.00 51.59 172 PHE A C 1
ATOM 1339 O O . PHE A 1 172 ? 8.359 11.657 18.849 1.00 51.59 172 PHE A O 1
ATOM 1346 N N . VAL A 1 173 ? 8.655 10.345 17.062 1.00 55.47 173 VAL A N 1
ATOM 1347 C CA . VAL A 1 173 ? 7.394 10.705 16.441 1.00 55.47 173 VAL A CA 1
ATOM 1348 C C . VAL A 1 173 ? 6.374 9.892 17.220 1.00 55.47 173 VAL A C 1
ATOM 1350 O O . VAL A 1 173 ? 6.264 8.680 17.020 1.00 55.47 173 VAL A O 1
ATOM 1353 N N . GLU A 1 174 ? 5.718 10.533 18.187 1.00 60.50 174 GLU A N 1
ATOM 1354 C CA . GLU A 1 174 ? 4.530 9.994 18.837 1.00 60.50 174 GLU A CA 1
ATOM 1355 C C . GLU A 1 174 ? 3.519 9.722 17.726 1.00 60.50 174 GLU A C 1
ATOM 1357 O O . GLU A 1 174 ? 2.847 10.608 17.201 1.00 60.50 174 GLU A O 1
ATOM 1362 N N . THR A 1 175 ? 3.511 8.478 17.262 1.00 71.12 175 THR A N 1
ATOM 1363 C CA . THR A 1 175 ? 2.593 8.031 16.230 1.00 71.12 175 THR A CA 1
ATOM 1364 C C . THR A 1 175 ? 1.324 7.624 16.949 1.00 71.12 175 THR A C 1
ATOM 1366 O O . THR A 1 175 ? 1.215 6.548 17.525 1.00 71.12 175 THR A O 1
ATOM 1369 N N . GLU A 1 176 ? 0.364 8.539 16.981 1.00 86.81 176 GLU A N 1
ATOM 1370 C CA . GLU A 1 176 ? -0.973 8.249 17.479 1.00 86.81 176 GLU A CA 1
ATOM 1371 C C . GLU A 1 176 ? -1.661 7.243 16.551 1.00 86.81 176 GLU A C 1
ATOM 1373 O O . GLU A 1 176 ? -1.914 7.537 15.375 1.00 86.81 176 GLU A O 1
ATOM 1378 N N . ILE A 1 177 ? -2.005 6.062 17.073 1.00 85.12 177 ILE A N 1
ATOM 1379 C CA . ILE A 1 177 ? -2.860 5.131 16.336 1.00 85.12 177 ILE A CA 1
ATOM 1380 C C . ILE A 1 177 ? -4.291 5.634 16.434 1.00 85.12 177 ILE A C 1
ATOM 1382 O O . ILE A 1 177 ? -4.870 5.716 17.518 1.00 85.12 177 ILE A O 1
ATOM 1386 N N . LYS A 1 178 ? -4.850 5.962 15.270 1.00 93.31 178 LYS A N 1
ATOM 1387 C CA . LYS A 1 178 ? -6.231 6.410 15.108 1.00 93.31 178 LYS A CA 1
ATOM 1388 C C . LYS A 1 178 ? -7.090 5.208 14.748 1.00 93.31 178 LYS A C 1
ATOM 1390 O O . LYS A 1 178 ? -6.961 4.650 13.661 1.00 93.31 178 LYS A O 1
ATOM 1395 N N . ILE A 1 179 ? -7.967 4.831 15.663 1.00 94.94 179 ILE A N 1
ATOM 1396 C CA . ILE A 1 179 ? -8.948 3.765 15.497 1.00 94.94 179 ILE A CA 1
ATOM 1397 C C . ILE A 1 179 ? -10.287 4.432 15.203 1.00 94.94 179 ILE A C 1
ATOM 1399 O O . ILE A 1 179 ? -10.718 5.330 15.925 1.00 94.94 179 ILE A O 1
ATOM 1403 N N . LEU A 1 180 ? -10.931 4.006 14.123 1.00 95.69 180 LEU A N 1
ATOM 1404 C CA . LEU A 1 180 ? -12.223 4.523 13.691 1.00 95.69 180 LEU A CA 1
ATOM 1405 C C . LEU A 1 180 ? -13.284 3.455 13.955 1.00 95.69 180 LEU A C 1
ATOM 1407 O O . LEU A 1 180 ? -13.237 2.384 13.352 1.00 95.69 180 LEU A O 1
ATOM 1411 N N . ILE A 1 181 ? -14.214 3.735 14.870 1.00 96.19 181 ILE A N 1
ATOM 1412 C CA . ILE A 1 181 ? -15.273 2.799 15.273 1.00 96.19 181 ILE A CA 1
ATOM 1413 C C . ILE A 1 181 ? -16.631 3.400 14.897 1.00 96.19 181 ILE A C 1
ATOM 1415 O O . ILE A 1 181 ? -16.993 4.435 15.454 1.00 96.19 181 ILE A O 1
ATOM 1419 N N . PRO A 1 182 ? -17.395 2.790 13.976 1.00 95.88 182 PRO A N 1
ATOM 1420 C CA . PRO A 1 182 ? -18.758 3.225 13.681 1.00 95.88 182 PRO A CA 1
ATOM 1421 C C . PRO A 1 182 ? -19.643 3.239 14.934 1.00 95.88 182 PRO A C 1
ATOM 1423 O O . PRO A 1 182 ? -19.582 2.314 15.747 1.00 95.88 182 PRO A O 1
ATOM 1426 N N . ILE A 1 183 ? -20.468 4.277 15.085 1.00 95.75 183 ILE A N 1
ATOM 1427 C CA . ILE A 1 183 ? -21.419 4.405 16.196 1.00 95.75 183 ILE A CA 1
ATOM 1428 C C . ILE A 1 183 ? -22.671 3.598 15.868 1.00 95.75 183 ILE A C 1
ATOM 1430 O O . ILE A 1 183 ? -23.635 4.103 15.301 1.00 95.75 183 ILE A O 1
ATOM 1434 N N . VAL A 1 184 ? -22.635 2.315 16.210 1.00 94.88 184 VAL A N 1
ATOM 1435 C CA . VAL A 1 184 ? -23.744 1.377 16.008 1.00 94.88 184 VAL A CA 1
ATOM 1436 C C . VAL A 1 184 ? -24.002 0.608 17.298 1.00 94.88 184 VAL A C 1
ATOM 1438 O O . VAL A 1 184 ? -23.058 0.306 18.037 1.00 94.88 184 VAL A O 1
ATOM 1441 N N . ASP A 1 185 ? -25.268 0.308 17.584 1.00 94.06 185 ASP A N 1
ATOM 1442 C CA . ASP A 1 185 ? -25.665 -0.366 18.827 1.00 94.06 185 ASP A CA 1
ATOM 1443 C C . ASP A 1 185 ? -25.043 -1.771 18.929 1.00 94.06 185 ASP A C 1
ATOM 1445 O O . ASP A 1 185 ? -24.721 -2.236 20.019 1.00 94.06 185 ASP A O 1
ATOM 1449 N N . GLU A 1 186 ? -24.770 -2.432 17.799 1.00 95.31 186 GLU A N 1
ATOM 1450 C CA . GLU A 1 186 ? -24.083 -3.725 17.775 1.00 95.31 186 GLU A CA 1
ATOM 1451 C C . GLU A 1 186 ? -22.637 -3.634 18.281 1.00 95.31 186 GLU A C 1
ATOM 1453 O O . GLU A 1 186 ? -22.114 -4.599 18.845 1.00 95.31 186 GLU A O 1
ATOM 1458 N N . PHE A 1 187 ? -21.978 -2.489 18.069 1.00 95.94 187 PHE A N 1
ATOM 1459 C CA . PHE A 1 187 ? -20.588 -2.284 18.468 1.00 95.94 187 PHE A CA 1
ATOM 1460 C C . PHE A 1 187 ? -20.500 -1.672 19.858 1.00 95.94 187 PHE A C 1
ATOM 1462 O O . PHE A 1 187 ? -19.586 -2.033 20.586 1.00 95.94 187 PHE A O 1
ATOM 1469 N N . ILE A 1 188 ? -21.402 -0.772 20.253 1.00 96.50 188 ILE A N 1
ATOM 1470 C CA . ILE A 1 188 ? -21.374 -0.128 21.575 1.00 96.50 188 ILE A CA 1
ATOM 1471 C C . ILE A 1 188 ? -22.271 -0.911 22.532 1.00 96.50 188 ILE A C 1
ATOM 1473 O O . ILE A 1 188 ? -23.473 -0.689 22.604 1.00 96.50 188 ILE A O 1
ATOM 1477 N N . GLN A 1 189 ? -21.674 -1.824 23.297 1.00 96.56 189 GLN A N 1
ATOM 1478 C CA . GLN A 1 189 ? -22.435 -2.735 24.154 1.00 96.56 189 GLN A CA 1
ATOM 1479 C C . GLN A 1 189 ? -22.895 -2.089 25.458 1.00 96.56 189 GLN A C 1
ATOM 1481 O O . GLN A 1 189 ? -23.995 -2.367 25.931 1.00 96.56 189 GLN A O 1
ATOM 1486 N N . GLN A 1 190 ? -22.029 -1.289 26.088 1.00 96.38 190 GLN A N 1
ATOM 1487 C CA . GLN A 1 190 ? -22.322 -0.662 27.378 1.00 96.38 190 GLN A CA 1
ATOM 1488 C C . GLN A 1 190 ? -21.669 0.716 27.492 1.00 96.38 190 GLN A C 1
ATOM 1490 O O . GLN A 1 190 ? -20.521 0.919 27.091 1.00 96.38 190 GLN A O 1
ATOM 1495 N N . ILE A 1 191 ? -22.397 1.644 28.113 1.00 97.19 191 ILE A N 1
ATOM 1496 C CA . ILE A 1 191 ? -21.964 3.017 28.385 1.00 97.19 191 ILE A CA 1
ATOM 1497 C C . ILE A 1 191 ? -21.920 3.197 29.906 1.00 97.19 191 ILE A C 1
ATOM 1499 O O . ILE A 1 191 ? -22.957 3.261 30.563 1.00 97.19 191 ILE A O 1
ATOM 1503 N N . ASN A 1 192 ? -20.720 3.265 30.488 1.00 96.31 192 ASN A N 1
ATOM 1504 C CA . ASN A 1 192 ? -20.542 3.425 31.931 1.00 96.31 192 ASN A CA 1
ATOM 1505 C C . ASN A 1 192 ? -20.161 4.871 32.277 1.00 96.31 192 ASN A C 1
ATOM 1507 O O . ASN A 1 192 ? -19.000 5.267 32.157 1.00 96.31 192 ASN A O 1
ATOM 1511 N N . PHE A 1 193 ? -21.136 5.640 32.761 1.00 95.81 193 PHE A N 1
ATOM 1512 C CA . PHE A 1 193 ? -20.960 7.049 33.131 1.00 95.81 193 PHE A CA 1
ATOM 1513 C C . PHE A 1 193 ? -20.065 7.238 34.349 1.00 95.81 193 PHE A C 1
ATOM 1515 O O . PHE A 1 193 ? -19.211 8.122 34.355 1.00 95.81 193 PHE A O 1
ATOM 1522 N N . ALA A 1 194 ? -20.229 6.389 35.368 1.00 95.75 194 ALA A N 1
ATOM 1523 C CA . ALA A 1 194 ? -19.468 6.493 36.609 1.00 95.75 194 ALA A CA 1
ATOM 1524 C C . ALA A 1 194 ? -17.959 6.364 36.357 1.00 95.75 194 ALA A C 1
ATOM 1526 O O . ALA A 1 194 ? -17.157 7.030 37.008 1.00 95.75 194 ALA A O 1
ATOM 1527 N N . ARG A 1 195 ? -17.574 5.531 35.383 1.00 96.44 195 ARG A N 1
ATOM 1528 C CA . ARG A 1 195 ? -16.175 5.296 35.003 1.00 96.44 195 ARG A CA 1
ATOM 1529 C C . ARG A 1 195 ? -15.737 6.039 33.742 1.00 96.44 195 ARG A C 1
ATOM 1531 O O . ARG A 1 195 ? -14.580 5.888 33.364 1.00 96.44 195 ARG A O 1
ATOM 1538 N N . LYS A 1 196 ? -16.632 6.793 33.090 1.00 97.56 196 LYS A N 1
ATOM 1539 C CA . LYS A 1 196 ? -16.414 7.399 31.762 1.00 97.56 196 LYS A CA 1
ATOM 1540 C C . LYS A 1 196 ? -15.780 6.404 30.782 1.00 97.56 196 LYS A C 1
ATOM 1542 O O . LYS A 1 196 ? -14.709 6.650 30.223 1.00 97.56 196 LYS A O 1
ATOM 1547 N N . ARG A 1 197 ? -16.414 5.234 30.645 1.00 97.50 197 ARG A N 1
ATOM 1548 C CA . ARG A 1 197 ? -15.908 4.114 29.842 1.00 97.50 197 ARG A CA 1
ATOM 1549 C C . ARG A 1 197 ? -16.965 3.603 28.869 1.00 97.50 197 ARG A C 1
ATOM 1551 O O . ARG A 1 197 ? -18.113 3.397 29.259 1.00 97.50 197 ARG A O 1
ATOM 1558 N N . LEU A 1 198 ? -16.549 3.357 27.632 1.00 97.81 198 LEU A N 1
ATOM 1559 C CA . LEU A 1 198 ? -17.335 2.685 26.601 1.00 97.81 198 LEU A CA 1
ATOM 1560 C C . LEU A 1 198 ? -16.838 1.249 26.452 1.00 97.81 198 LEU A C 1
ATOM 1562 O O . LEU A 1 198 ? -15.652 1.038 26.210 1.00 97.81 198 LEU A O 1
ATOM 1566 N N . LEU A 1 199 ? -17.732 0.273 26.593 1.00 97.56 199 LEU A N 1
ATOM 1567 C CA . LEU A 1 199 ? -17.446 -1.114 26.244 1.00 97.56 199 LEU A CA 1
ATOM 1568 C C . LEU A 1 199 ? -17.897 -1.347 24.807 1.00 97.56 199 LEU A C 1
ATOM 1570 O O . LEU A 1 199 ? -19.090 -1.245 24.508 1.00 97.56 199 LEU A O 1
ATOM 1574 N N . VAL A 1 200 ? -16.948 -1.667 23.935 1.00 97.25 200 VAL A N 1
ATOM 1575 C CA . VAL A 1 200 ? -17.202 -1.898 22.518 1.00 97.25 200 VAL A CA 1
ATOM 1576 C C . VAL A 1 200 ? -16.849 -3.325 22.097 1.00 97.25 200 VAL A C 1
ATOM 1578 O O . VAL A 1 200 ? -15.918 -3.937 22.620 1.00 97.25 200 VAL A O 1
ATOM 1581 N N . LYS A 1 201 ? -17.589 -3.848 21.122 1.00 97.12 201 LYS A N 1
ATOM 1582 C CA . LYS A 1 201 ? -17.396 -5.156 20.492 1.00 97.12 201 LYS A CA 1
ATOM 1583 C C . LYS A 1 201 ? -17.378 -5.006 18.966 1.00 97.12 201 LYS A C 1
ATOM 1585 O O . LYS A 1 201 ? -18.359 -5.320 18.293 1.00 97.12 201 LYS A O 1
ATOM 1590 N N . PRO A 1 202 ? -16.291 -4.459 18.398 1.00 95.75 202 PRO A N 1
ATOM 1591 C CA . PRO A 1 202 ? -16.145 -4.370 16.956 1.00 95.75 202 PRO A CA 1
ATOM 1592 C C . PRO A 1 202 ? -15.967 -5.767 16.331 1.00 95.75 202 PRO A C 1
ATOM 1594 O O . PRO A 1 202 ? -15.522 -6.701 17.004 1.00 95.75 202 PRO A O 1
ATOM 1597 N N . PRO A 1 203 ? -16.256 -5.927 15.029 1.00 95.75 203 PRO A N 1
ATOM 1598 C CA . PRO A 1 203 ? -15.967 -7.162 14.314 1.00 95.75 203 PRO A CA 1
ATOM 1599 C C . PRO A 1 203 ? -14.460 -7.446 14.312 1.00 95.75 203 PRO A C 1
ATOM 1601 O O . PRO A 1 203 ? -13.629 -6.529 14.355 1.00 95.75 203 PRO A O 1
ATOM 1604 N N . SER A 1 204 ? -14.102 -8.729 14.230 1.00 91.50 204 SER A N 1
ATOM 1605 C CA . SER A 1 204 ? -12.704 -9.149 14.147 1.00 91.50 204 SER A CA 1
ATOM 1606 C C . SER A 1 204 ? -11.999 -8.485 12.960 1.00 91.50 204 SER A C 1
ATOM 1608 O O . SER A 1 204 ? -12.581 -8.261 11.899 1.00 91.50 204 SER A O 1
ATOM 1610 N N . GLY A 1 205 ? -10.735 -8.117 13.160 1.00 90.06 205 GLY A N 1
ATOM 1611 C CA . GLY A 1 205 ? -9.935 -7.415 12.161 1.00 90.06 205 GLY A CA 1
ATOM 1612 C C . GLY A 1 205 ? -10.083 -5.890 12.150 1.00 90.06 205 GLY A C 1
ATOM 1613 O O . GLY A 1 205 ? -9.135 -5.232 11.735 1.00 90.06 205 GLY A O 1
ATOM 1614 N N . LEU A 1 206 ? -11.180 -5.286 12.643 1.00 92.81 206 LEU A N 1
ATOM 1615 C CA . LEU A 1 206 ? -11.340 -3.817 12.586 1.00 92.81 206 LEU A CA 1
ATOM 1616 C C . LEU A 1 206 ? -10.226 -3.083 13.347 1.00 92.81 206 LEU A C 1
ATOM 1618 O O . LEU A 1 206 ? -9.663 -2.113 12.847 1.00 92.81 206 LEU A O 1
ATOM 1622 N N . LEU A 1 207 ? -9.879 -3.568 14.539 1.00 91.50 207 LEU A N 1
ATOM 1623 C CA . LEU A 1 207 ? -8.802 -2.989 15.345 1.00 91.50 207 LEU A CA 1
ATOM 1624 C C . LEU A 1 207 ? -7.423 -3.283 14.753 1.00 91.50 207 LEU A C 1
ATOM 1626 O O . LEU A 1 207 ? -6.557 -2.414 14.759 1.00 91.50 207 LEU A O 1
ATOM 1630 N N . GLU A 1 208 ? -7.245 -4.470 14.170 1.00 90.94 208 GLU A N 1
ATOM 1631 C CA . GLU A 1 208 ? -5.996 -4.865 13.511 1.00 90.94 208 GLU A CA 1
ATOM 1632 C C . GLU A 1 208 ? -5.671 -3.929 12.339 1.00 90.94 208 GLU A C 1
ATOM 1634 O O . GLU A 1 208 ? -4.507 -3.611 12.109 1.00 90.94 208 GLU A O 1
ATOM 1639 N N . LEU A 1 209 ? -6.687 -3.419 11.625 1.00 91.12 209 LEU A N 1
ATOM 1640 C CA . LEU A 1 209 ? -6.496 -2.432 10.554 1.00 91.12 209 LEU A CA 1
ATOM 1641 C C . LEU A 1 209 ? -5.789 -1.164 11.040 1.00 91.12 209 LEU A C 1
ATOM 1643 O O . LEU A 1 209 ? -4.956 -0.625 10.310 1.00 91.12 209 LEU A O 1
ATOM 1647 N N . ALA A 1 210 ? -6.098 -0.702 12.253 1.00 90.06 210 ALA A N 1
ATOM 1648 C CA . ALA A 1 210 ? -5.495 0.499 12.820 1.00 90.06 210 ALA A CA 1
ATOM 1649 C C . ALA A 1 210 ? -4.027 0.283 13.226 1.00 90.06 210 ALA A C 1
ATOM 1651 O O . ALA A 1 210 ? -3.241 1.227 13.221 1.00 90.06 210 ALA A O 1
ATOM 1652 N N . GLU A 1 211 ? -3.634 -0.958 13.522 1.00 90.56 211 GLU A N 1
ATOM 1653 C CA . GLU A 1 211 ? -2.264 -1.318 13.911 1.00 90.56 211 GLU A CA 1
ATOM 1654 C C . GLU A 1 211 ? -1.339 -1.563 12.710 1.00 90.56 211 GLU A C 1
ATOM 1656 O O . GLU A 1 211 ? -0.113 -1.477 12.833 1.00 90.56 211 GLU A O 1
ATOM 1661 N N . ARG A 1 212 ? -1.900 -1.825 11.519 1.00 93.00 212 ARG A N 1
ATOM 1662 C CA . ARG A 1 212 ? -1.119 -2.121 10.303 1.00 93.00 212 ARG A CA 1
ATOM 1663 C C . ARG A 1 212 ? -0.047 -1.078 9.972 1.00 93.00 212 ARG A C 1
ATOM 1665 O O . ARG A 1 212 ? 1.061 -1.500 9.647 1.00 93.00 212 ARG A O 1
ATOM 1672 N N . PRO A 1 213 ? -0.295 0.247 10.031 1.00 90.38 213 PRO A N 1
ATOM 1673 C CA . PRO A 1 213 ? 0.742 1.233 9.727 1.00 90.38 213 PRO A CA 1
ATOM 1674 C C . PRO A 1 213 ? 1.970 1.105 10.638 1.00 90.38 213 PRO A C 1
ATOM 1676 O O . PRO A 1 213 ? 3.098 1.149 10.153 1.00 90.38 213 PRO A O 1
ATOM 1679 N N . GLU A 1 214 ? 1.767 0.871 11.936 1.00 88.56 214 GLU A N 1
ATOM 1680 C CA . GLU A 1 214 ? 2.863 0.685 12.890 1.00 88.56 214 GLU A CA 1
ATOM 1681 C C . GLU A 1 214 ? 3.624 -0.621 12.613 1.00 88.56 214 GLU A C 1
ATOM 1683 O O . GLU A 1 214 ? 4.858 -0.641 12.606 1.00 88.56 214 GLU A O 1
ATOM 1688 N N . ALA A 1 215 ? 2.901 -1.707 12.320 1.00 91.75 215 ALA A N 1
ATOM 1689 C CA . ALA A 1 215 ? 3.509 -2.976 11.927 1.00 91.75 215 ALA A CA 1
ATOM 1690 C C . ALA A 1 215 ? 4.385 -2.824 10.669 1.00 91.75 215 ALA A C 1
ATOM 1692 O O . ALA A 1 215 ? 5.479 -3.385 10.602 1.00 91.75 215 ALA A O 1
ATOM 1693 N N . ILE A 1 216 ? 3.954 -2.012 9.696 1.00 94.25 216 ILE A N 1
ATOM 1694 C CA . ILE A 1 216 ? 4.724 -1.727 8.478 1.00 94.25 216 ILE A CA 1
ATOM 1695 C C . ILE A 1 216 ? 5.993 -0.929 8.783 1.00 94.25 216 ILE A C 1
ATOM 1697 O O . ILE A 1 216 ? 7.051 -1.258 8.247 1.00 94.25 216 ILE A O 1
ATOM 1701 N N . LEU A 1 217 ? 5.917 0.074 9.662 1.00 90.31 217 LEU A N 1
ATOM 1702 C CA . LEU A 1 217 ? 7.091 0.851 10.076 1.00 90.31 217 LEU A CA 1
ATOM 1703 C C . LEU A 1 217 ? 8.137 -0.028 10.776 1.00 90.31 217 LEU A C 1
ATOM 1705 O O . LEU A 1 217 ? 9.333 0.117 10.531 1.00 90.31 217 LEU A O 1
ATOM 1709 N N . LYS A 1 218 ? 7.698 -0.991 11.598 1.00 91.81 218 LYS A N 1
ATOM 1710 C CA . LYS A 1 218 ? 8.590 -1.984 12.224 1.00 91.81 218 LYS A CA 1
ATOM 1711 C C . LYS A 1 218 ? 9.222 -2.925 11.192 1.00 91.81 218 LYS A C 1
ATOM 1713 O O . LYS A 1 218 ? 10.388 -3.288 11.326 1.00 91.81 218 LYS A O 1
ATOM 1718 N N . LEU A 1 219 ? 8.472 -3.283 10.150 1.00 95.12 219 LEU A N 1
ATOM 1719 C CA . LEU A 1 219 ? 8.909 -4.171 9.070 1.00 95.12 219 LEU A CA 1
ATOM 1720 C C . LEU A 1 219 ? 9.895 -3.535 8.087 1.00 95.12 219 LEU A C 1
ATOM 1722 O O . LEU A 1 219 ? 10.737 -4.234 7.517 1.00 95.12 219 LEU A O 1
ATOM 1726 N N . GLU A 1 220 ? 9.793 -2.228 7.860 1.00 94.31 220 GLU A N 1
ATOM 1727 C CA . GLU A 1 220 ? 10.597 -1.495 6.881 1.00 94.31 220 GLU A CA 1
ATOM 1728 C C . GLU A 1 220 ? 12.111 -1.787 6.953 1.00 94.31 220 GLU A C 1
ATOM 1730 O O . GLU A 1 220 ? 12.686 -2.170 5.921 1.00 94.31 220 GLU A O 1
ATOM 1735 N N . PRO A 1 221 ? 12.793 -1.643 8.110 1.00 94.94 221 PRO A N 1
ATOM 1736 C CA . PRO A 1 221 ? 14.229 -1.898 8.194 1.00 94.94 221 PRO A CA 1
ATOM 1737 C C . PRO A 1 221 ? 14.575 -3.359 7.897 1.00 94.94 221 PRO A C 1
ATOM 1739 O O . PRO A 1 221 ? 15.594 -3.628 7.254 1.00 94.94 221 PRO A O 1
ATOM 1742 N N . GLU A 1 222 ? 13.730 -4.306 8.308 1.00 95.69 222 GLU A N 1
ATOM 1743 C CA . GLU A 1 222 ? 13.968 -5.728 8.074 1.00 95.69 222 GLU A CA 1
ATOM 1744 C C . GLU A 1 222 ? 13.835 -6.101 6.598 1.00 95.69 222 GLU A C 1
ATOM 1746 O O . GLU A 1 222 ? 14.690 -6.811 6.061 1.00 95.69 222 GLU A O 1
ATOM 1751 N N . ILE A 1 223 ? 12.810 -5.576 5.920 1.00 95.62 223 ILE A N 1
ATOM 1752 C CA . ILE A 1 223 ? 12.605 -5.782 4.483 1.00 95.62 223 ILE A CA 1
ATOM 1753 C C . ILE A 1 223 ? 13.764 -5.160 3.699 1.00 95.62 223 ILE A C 1
ATOM 1755 O O . ILE A 1 223 ? 14.351 -5.823 2.843 1.00 95.62 223 ILE A O 1
ATOM 1759 N N . LYS A 1 224 ? 14.169 -3.923 4.021 1.00 92.12 224 LYS A N 1
ATOM 1760 C CA . LYS A 1 224 ? 15.314 -3.262 3.369 1.00 92.12 224 LYS A CA 1
ATOM 1761 C C . LYS A 1 224 ? 16.616 -4.039 3.574 1.00 92.12 224 LYS A C 1
ATOM 1763 O O . LYS A 1 224 ? 17.385 -4.230 2.625 1.00 92.12 224 LYS A O 1
ATOM 1768 N N . LEU A 1 225 ? 16.862 -4.530 4.791 1.00 93.38 225 LEU A N 1
ATOM 1769 C CA . LEU A 1 225 ? 18.030 -5.354 5.098 1.00 93.38 225 LEU A CA 1
ATOM 1770 C C . LEU A 1 225 ? 18.000 -6.683 4.333 1.00 93.38 225 LEU A C 1
ATOM 1772 O O . LEU A 1 225 ? 19.031 -7.097 3.794 1.00 93.38 225 LEU A O 1
ATOM 1776 N N . PHE A 1 226 ? 16.834 -7.330 4.256 1.00 94.75 226 PHE A N 1
ATOM 1777 C CA . PHE A 1 226 ? 16.638 -8.542 3.468 1.00 94.75 226 PHE A CA 1
ATOM 1778 C C . PHE A 1 226 ? 16.981 -8.296 1.998 1.00 94.75 226 PHE A C 1
ATOM 1780 O O . PHE A 1 226 ? 17.818 -9.014 1.449 1.00 94.75 226 PHE A O 1
ATOM 1787 N N . CYS A 1 227 ? 16.423 -7.247 1.384 1.00 91.50 227 CYS A N 1
ATOM 1788 C CA . CYS A 1 227 ? 16.702 -6.896 -0.007 1.00 91.50 227 CYS A CA 1
ATOM 1789 C C . CYS A 1 227 ? 18.205 -6.713 -0.248 1.00 91.50 227 CYS A C 1
ATOM 1791 O O . CYS A 1 227 ? 18.757 -7.295 -1.182 1.00 91.50 227 CYS A O 1
ATOM 1793 N N . LYS A 1 228 ? 18.894 -5.972 0.632 1.00 90.06 228 LYS A N 1
ATOM 1794 C CA . LYS A 1 228 ? 20.344 -5.735 0.541 1.00 90.06 228 LYS A CA 1
ATOM 1795 C C . LYS A 1 228 ? 21.166 -7.024 0.644 1.00 90.06 228 LYS A C 1
ATOM 1797 O O . LYS A 1 228 ? 22.170 -7.164 -0.052 1.00 90.06 228 LYS A O 1
ATOM 1802 N N . ARG A 1 229 ? 20.777 -7.968 1.505 1.00 91.56 229 ARG A N 1
ATOM 1803 C CA . ARG A 1 229 ? 21.464 -9.268 1.633 1.00 91.56 229 ARG A CA 1
ATOM 1804 C C . ARG A 1 229 ? 21.195 -10.164 0.429 1.00 91.56 229 ARG A C 1
ATOM 1806 O O . ARG A 1 229 ? 22.129 -10.744 -0.118 1.00 91.56 229 ARG A O 1
ATOM 1813 N N . TYR A 1 230 ? 19.944 -10.224 -0.014 1.00 89.81 230 TYR A N 1
ATOM 1814 C CA . TYR A 1 230 ? 19.539 -11.013 -1.172 1.00 89.81 230 TYR A CA 1
ATOM 1815 C C . TYR A 1 230 ? 20.222 -10.525 -2.462 1.00 89.81 230 TYR A C 1
ATOM 1817 O O . TYR A 1 230 ? 20.681 -11.334 -3.263 1.00 89.81 230 TYR A O 1
ATOM 1825 N N . ALA A 1 231 ? 20.403 -9.207 -2.611 1.00 86.44 231 ALA A N 1
ATOM 1826 C CA . ALA A 1 231 ? 21.221 -8.586 -3.656 1.00 86.44 231 ALA A CA 1
ATOM 1827 C C . ALA A 1 231 ? 22.610 -9.209 -3.789 1.00 86.44 231 ALA A C 1
ATOM 1829 O O . ALA A 1 231 ? 23.043 -9.591 -4.875 1.00 86.44 231 ALA A O 1
ATOM 1830 N N . ARG A 1 232 ? 23.309 -9.264 -2.650 1.00 87.50 232 ARG A N 1
ATOM 1831 C CA . ARG A 1 232 ? 24.689 -9.719 -2.546 1.00 87.50 232 ARG A CA 1
ATOM 1832 C C . ARG A 1 232 ? 24.766 -11.207 -2.855 1.00 87.50 232 ARG A C 1
ATOM 1834 O O . ARG A 1 232 ? 25.599 -11.615 -3.654 1.00 87.50 232 ARG A O 1
ATOM 1841 N N . PHE A 1 233 ? 23.826 -11.978 -2.311 1.00 87.75 233 PHE A N 1
ATOM 1842 C CA . PHE A 1 233 ? 23.697 -13.402 -2.603 1.00 87.75 233 PHE A CA 1
ATOM 1843 C C . PHE A 1 233 ? 23.536 -13.677 -4.106 1.00 87.75 233 PHE A C 1
ATOM 1845 O O . PHE A 1 233 ? 24.190 -14.568 -4.646 1.00 87.75 233 PHE A O 1
ATOM 1852 N N . LEU A 1 234 ? 22.710 -12.890 -4.809 1.00 82.88 234 LEU A N 1
ATOM 1853 C CA . LEU A 1 234 ? 22.583 -13.009 -6.263 1.00 82.88 234 LEU A CA 1
ATOM 1854 C C . LEU A 1 234 ? 23.898 -12.659 -6.972 1.00 82.88 234 LEU A C 1
ATOM 1856 O O . LEU A 1 234 ? 24.336 -13.425 -7.827 1.00 82.88 234 LEU A O 1
ATOM 1860 N N . GLN A 1 235 ? 24.549 -11.549 -6.607 1.00 82.19 235 GLN A N 1
ATOM 1861 C CA . GLN A 1 235 ? 25.829 -11.138 -7.201 1.00 82.19 235 GLN A CA 1
ATOM 1862 C C . GLN A 1 235 ? 26.898 -12.234 -7.089 1.00 82.19 235 GLN A C 1
ATOM 1864 O O . GLN A 1 235 ? 27.517 -12.586 -8.090 1.00 82.19 235 GLN A O 1
ATOM 1869 N N . GLU A 1 236 ? 27.066 -12.826 -5.907 1.00 85.31 236 GLU A N 1
ATOM 1870 C CA . GLU A 1 236 ? 28.048 -13.890 -5.658 1.00 85.31 236 GLU A CA 1
ATOM 1871 C C . GLU A 1 236 ? 27.769 -15.142 -6.505 1.00 85.31 236 GLU A C 1
ATOM 1873 O O . GLU A 1 236 ? 28.681 -15.700 -7.122 1.00 85.31 236 GLU A O 1
ATOM 1878 N N . ARG A 1 237 ? 26.496 -15.548 -6.620 1.00 82.25 237 ARG A N 1
ATOM 1879 C CA . ARG A 1 237 ? 26.104 -16.709 -7.435 1.00 82.25 237 ARG A CA 1
ATOM 1880 C C . ARG A 1 237 ? 26.347 -16.509 -8.929 1.00 82.25 237 ARG A C 1
ATOM 1882 O O . ARG A 1 237 ? 26.707 -17.467 -9.612 1.00 82.25 237 ARG A O 1
ATOM 1889 N N . PHE A 1 238 ? 26.152 -15.295 -9.441 1.00 72.38 238 PHE A N 1
ATOM 1890 C CA . PHE A 1 238 ? 26.368 -14.999 -10.859 1.00 72.38 238 PHE A CA 1
ATOM 1891 C C . PHE A 1 238 ? 27.854 -14.871 -11.225 1.00 72.38 238 PHE A C 1
ATOM 1893 O O . PHE A 1 238 ? 28.223 -15.223 -12.342 1.00 72.38 238 PHE A O 1
ATOM 1900 N N . ILE A 1 239 ? 28.716 -14.429 -10.303 1.00 67.38 239 ILE A N 1
ATOM 1901 C CA . ILE A 1 239 ? 30.158 -14.263 -10.566 1.00 67.38 239 ILE A CA 1
ATOM 1902 C C . ILE A 1 239 ? 30.889 -15.619 -10.624 1.00 67.38 239 ILE A C 1
ATOM 1904 O O . ILE A 1 239 ? 31.831 -15.777 -11.399 1.00 67.38 239 ILE A O 1
ATOM 1908 N N . GLY A 1 240 ? 30.437 -16.626 -9.867 1.00 62.12 240 GLY A N 1
ATOM 1909 C CA . GLY A 1 240 ? 31.075 -17.952 -9.826 1.00 62.12 240 GLY A CA 1
ATOM 1910 C C . GLY A 1 240 ? 30.787 -18.867 -11.027 1.00 62.12 240 GLY A C 1
ATOM 1911 O O . GLY A 1 240 ? 31.491 -19.855 -11.235 1.00 62.12 240 GLY A O 1
ATOM 1912 N N . GLY A 1 241 ? 29.769 -18.563 -11.838 1.00 54.84 241 GLY A N 1
ATOM 1913 C CA . GLY A 1 241 ? 29.383 -19.374 -12.993 1.00 54.84 241 GLY A CA 1
ATOM 1914 C C . GLY A 1 241 ? 29.853 -18.751 -14.302 1.00 54.84 241 GLY A C 1
ATOM 1915 O O . GLY A 1 241 ? 29.247 -17.795 -14.772 1.00 54.84 241 GLY A O 1
ATOM 1916 N N . LYS A 1 242 ? 30.886 -19.317 -14.940 1.00 48.91 242 LYS A N 1
ATOM 1917 C CA . LYS A 1 242 ? 31.391 -18.949 -16.283 1.00 48.91 242 LYS A CA 1
ATOM 1918 C C . LYS A 1 242 ? 30.364 -19.180 -17.413 1.00 48.91 242 LYS A C 1
ATOM 1920 O O . LYS A 1 242 ? 30.612 -19.933 -18.351 1.00 48.91 242 LYS A O 1
ATOM 1925 N N . LYS A 1 243 ? 29.207 -18.527 -17.371 1.00 50.03 243 LYS A N 1
ATOM 1926 C CA . LYS A 1 243 ? 28.341 -18.337 -18.535 1.00 50.03 243 LYS A CA 1
ATOM 1927 C C . LYS A 1 243 ? 28.107 -16.847 -18.690 1.00 50.03 243 LYS A C 1
ATOM 1929 O O . LYS A 1 243 ? 27.255 -16.264 -18.029 1.00 50.03 243 LYS A O 1
ATOM 1934 N N . GLN A 1 244 ? 28.887 -16.250 -19.592 1.00 45.88 244 GLN A N 1
ATOM 1935 C CA . GLN A 1 244 ? 28.594 -14.954 -20.194 1.00 45.88 244 GLN A CA 1
ATOM 1936 C C . GLN A 1 244 ? 27.259 -15.059 -20.943 1.00 45.88 244 GLN A C 1
ATOM 1938 O O . GLN A 1 244 ? 27.206 -15.189 -22.164 1.00 45.88 244 GLN A O 1
ATOM 1943 N N . CYS A 1 245 ? 26.148 -15.028 -20.215 1.00 41.78 245 CYS A N 1
ATOM 1944 C CA . CYS A 1 245 ? 24.879 -14.655 -20.800 1.00 41.78 245 CYS A CA 1
ATOM 1945 C C . CYS A 1 245 ? 25.032 -13.171 -21.140 1.00 41.78 245 CYS A C 1
ATOM 1947 O O . CYS A 1 245 ? 24.964 -12.311 -20.268 1.00 41.78 245 CYS A O 1
ATOM 1949 N N . SER A 1 246 ? 25.283 -12.867 -22.411 1.00 46.16 246 SER A N 1
ATOM 1950 C CA . SER A 1 246 ? 25.476 -11.528 -22.993 1.00 46.16 246 SER A CA 1
ATOM 1951 C C . SER A 1 246 ? 24.251 -10.593 -22.875 1.00 46.16 246 SER A C 1
ATOM 1953 O O . SER A 1 246 ? 24.146 -9.569 -23.552 1.00 46.16 246 SER A O 1
ATOM 1955 N N . GLY A 1 247 ? 23.308 -10.924 -21.993 1.00 42.53 247 GLY A N 1
ATOM 1956 C CA . GLY A 1 247 ? 22.046 -10.245 -21.765 1.00 42.53 247 GLY A CA 1
ATOM 1957 C C . GLY A 1 247 ? 22.018 -9.506 -20.435 1.00 42.53 247 GLY A C 1
ATOM 1958 O O . GLY A 1 247 ? 21.321 -9.925 -19.526 1.00 42.53 247 GLY A O 1
ATOM 1959 N N . GLY A 1 248 ? 22.713 -8.371 -20.374 1.00 46.38 248 GLY A N 1
ATOM 1960 C CA . GLY A 1 248 ? 22.407 -7.290 -19.439 1.00 46.38 248 GLY A CA 1
ATOM 1961 C C . GLY A 1 248 ? 22.982 -7.463 -18.039 1.00 46.38 248 GLY A C 1
ATOM 1962 O O . GLY A 1 248 ? 22.499 -8.254 -17.238 1.00 46.38 248 GLY A O 1
ATOM 1963 N N . ASN A 1 249 ? 23.934 -6.593 -17.712 1.00 46.41 249 ASN A N 1
ATOM 1964 C CA . ASN A 1 249 ? 24.153 -6.113 -16.355 1.00 46.41 249 ASN A CA 1
ATOM 1965 C C . ASN A 1 249 ? 22.863 -5.382 -15.924 1.00 46.41 249 ASN A C 1
ATOM 1967 O O . ASN A 1 249 ? 22.783 -4.156 -15.987 1.00 46.41 249 ASN A O 1
ATOM 1971 N N . ILE A 1 250 ? 21.780 -6.132 -15.670 1.00 52.53 250 ILE A N 1
ATOM 1972 C CA . ILE A 1 250 ? 20.588 -5.589 -15.026 1.00 52.53 250 ILE A CA 1
ATOM 1973 C C . ILE A 1 250 ? 21.116 -5.134 -13.687 1.00 52.53 250 ILE A C 1
ATOM 1975 O O . ILE A 1 250 ? 21.594 -5.953 -12.908 1.00 52.53 250 ILE A O 1
ATOM 1979 N N . ASP A 1 251 ? 21.117 -3.821 -13.511 1.00 60.06 251 ASP A N 1
ATOM 1980 C CA . ASP A 1 251 ? 21.668 -3.124 -12.370 1.00 60.06 251 ASP A CA 1
ATOM 1981 C C . ASP A 1 251 ? 21.051 -3.713 -11.094 1.00 60.06 251 ASP A C 1
ATOM 1983 O O . ASP A 1 251 ? 19.953 -3.340 -10.675 1.00 60.06 251 ASP A O 1
ATOM 1987 N N . LEU A 1 252 ? 21.715 -4.729 -10.531 1.00 63.19 252 LEU A N 1
ATOM 1988 C CA . LEU A 1 252 ? 21.237 -5.497 -9.381 1.00 63.19 252 LEU A CA 1
ATOM 1989 C C . LEU A 1 252 ? 20.955 -4.531 -8.230 1.00 63.19 252 LEU A C 1
ATOM 1991 O O . LEU A 1 252 ? 19.990 -4.709 -7.500 1.00 63.19 252 LEU A O 1
ATOM 1995 N N . GLN A 1 253 ? 21.711 -3.434 -8.146 1.00 58.75 253 GLN A N 1
ATOM 1996 C CA . GLN A 1 253 ? 21.486 -2.359 -7.185 1.00 58.75 253 GLN A CA 1
ATOM 1997 C C . GLN A 1 253 ? 20.136 -1.649 -7.378 1.00 58.75 253 GLN A C 1
ATOM 1999 O O . GLN A 1 253 ? 19.474 -1.329 -6.389 1.00 58.75 253 GLN A O 1
ATOM 2004 N N . LYS A 1 254 ? 19.682 -1.458 -8.623 1.00 63.09 254 LYS A N 1
ATOM 2005 C CA . LYS A 1 254 ? 18.378 -0.859 -8.951 1.00 63.09 254 LYS A CA 1
ATOM 2006 C C . LYS A 1 254 ? 17.216 -1.806 -8.638 1.00 63.09 254 LYS A C 1
ATOM 2008 O O . LYS A 1 254 ? 16.152 -1.362 -8.222 1.00 63.09 254 LYS A O 1
ATOM 2013 N N . MET A 1 255 ? 17.421 -3.116 -8.778 1.00 60.56 255 MET A N 1
ATOM 2014 C CA . MET A 1 255 ? 16.416 -4.120 -8.405 1.00 60.56 255 MET A CA 1
ATOM 2015 C C . MET A 1 255 ? 16.234 -4.215 -6.881 1.00 60.56 255 MET A C 1
ATOM 2017 O O . MET A 1 255 ? 15.138 -4.462 -6.389 1.00 60.56 255 MET A O 1
ATOM 2021 N N . VAL A 1 256 ? 17.307 -3.965 -6.135 1.00 60.09 256 VAL A N 1
ATOM 2022 C CA . VAL A 1 256 ? 17.396 -4.210 -4.689 1.00 60.09 256 VAL A CA 1
ATOM 2023 C C . VAL A 1 256 ? 16.729 -3.136 -3.846 1.00 60.09 256 VAL A C 1
ATOM 2025 O O . VAL A 1 256 ? 16.268 -3.429 -2.749 1.00 60.09 256 VAL A O 1
ATOM 2028 N N . HIS A 1 257 ? 16.623 -1.912 -4.354 1.00 66.81 257 HIS A N 1
ATOM 2029 C CA . HIS A 1 257 ? 16.027 -0.809 -3.597 1.00 66.81 257 HIS A CA 1
ATOM 2030 C C . HIS A 1 257 ? 14.610 -0.452 -4.052 1.00 66.81 257 HIS A C 1
ATOM 2032 O O . HIS A 1 257 ? 13.980 0.400 -3.438 1.00 66.81 257 HIS A O 1
ATOM 2038 N N . SER A 1 258 ? 14.101 -1.073 -5.121 1.00 84.50 258 SER A N 1
ATOM 2039 C CA . SER A 1 258 ? 12.847 -0.633 -5.745 1.00 84.50 258 SER A CA 1
ATOM 2040 C C . SER A 1 258 ? 11.760 -1.691 -5.826 1.00 84.50 258 SER A C 1
ATOM 2042 O O . SER A 1 258 ? 10.660 -1.341 -6.237 1.00 84.50 258 SER A O 1
ATOM 2044 N N . TYR A 1 259 ? 12.015 -2.949 -5.459 1.00 89.00 259 TYR A N 1
ATOM 2045 C CA . TYR A 1 259 ? 11.017 -4.016 -5.555 1.00 89.00 259 TYR A CA 1
ATOM 2046 C C . TYR A 1 259 ? 10.765 -4.691 -4.213 1.00 89.00 259 TYR A C 1
ATOM 2048 O O . TYR A 1 259 ? 11.685 -4.933 -3.434 1.00 89.00 259 TYR A O 1
ATOM 2056 N N . MET A 1 260 ? 9.499 -5.025 -3.975 1.00 94.56 260 MET A N 1
ATOM 2057 C CA . MET A 1 260 ? 9.095 -5.862 -2.855 1.00 94.56 260 MET A CA 1
ATOM 2058 C C . MET A 1 260 ? 9.534 -7.307 -3.130 1.00 94.56 260 MET A C 1
ATOM 2060 O O . MET A 1 260 ? 9.182 -7.838 -4.190 1.00 94.56 260 MET A O 1
ATOM 2064 N N . PRO A 1 261 ? 10.269 -7.968 -2.217 1.00 94.25 261 PRO A N 1
ATOM 2065 C CA . PRO A 1 261 ? 10.628 -9.366 -2.392 1.00 94.25 261 PRO A CA 1
ATOM 2066 C C . PRO A 1 261 ? 9.395 -10.260 -2.477 1.00 94.25 261 PRO A C 1
ATOM 2068 O O . PRO A 1 261 ? 8.388 -10.043 -1.801 1.00 94.25 261 PRO A O 1
ATOM 2071 N N . THR A 1 262 ? 9.490 -11.300 -3.295 1.00 94.06 262 THR A N 1
ATOM 2072 C CA . THR A 1 262 ? 8.430 -12.305 -3.404 1.00 94.06 262 THR A CA 1
ATOM 2073 C C . THR A 1 262 ? 8.448 -13.255 -2.207 1.00 94.06 262 THR A C 1
ATOM 2075 O O . THR A 1 262 ? 9.481 -13.483 -1.572 1.00 94.06 262 THR A O 1
ATOM 2078 N N . ARG A 1 263 ? 7.295 -13.874 -1.935 1.00 96.19 263 ARG A N 1
ATOM 2079 C CA . ARG A 1 263 ? 7.145 -14.900 -0.895 1.00 96.19 263 ARG A CA 1
ATOM 2080 C C . ARG A 1 263 ? 8.151 -16.049 -1.059 1.00 96.19 263 ARG A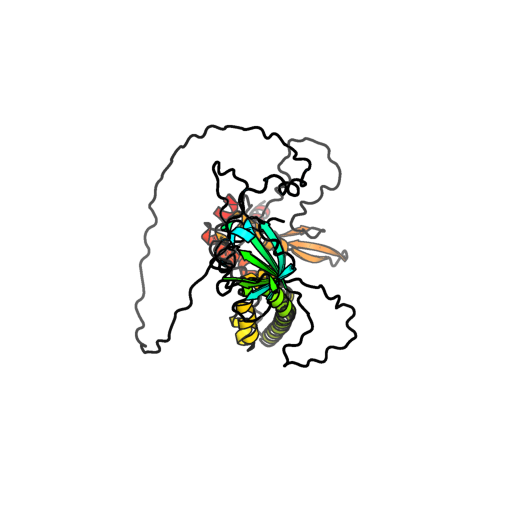 C 1
ATOM 2082 O O . ARG A 1 263 ? 8.758 -16.474 -0.083 1.00 96.19 263 ARG A O 1
ATOM 2089 N N . GLU A 1 264 ? 8.363 -16.508 -2.291 1.00 94.00 264 GLU A N 1
ATOM 2090 C CA . GLU A 1 264 ? 9.324 -17.572 -2.617 1.00 94.00 264 GLU A CA 1
ATOM 2091 C C . GLU A 1 264 ? 10.770 -17.158 -2.326 1.00 94.00 264 GLU A C 1
ATOM 2093 O O . GLU A 1 264 ? 11.529 -17.938 -1.753 1.00 94.00 264 GLU A O 1
ATOM 2098 N N . GLN A 1 265 ? 11.145 -15.913 -2.647 1.00 93.12 265 GLN A N 1
ATOM 2099 C CA . GLN A 1 265 ? 12.476 -15.385 -2.332 1.00 93.12 265 GLN A CA 1
ATOM 2100 C C . GLN A 1 265 ? 12.729 -15.383 -0.822 1.00 93.12 265 GLN A C 1
ATOM 2102 O O . GLN A 1 265 ? 13.785 -15.836 -0.384 1.00 93.12 265 GLN A O 1
ATOM 2107 N N . MET A 1 266 ? 11.758 -14.946 -0.017 1.00 96.12 266 MET A N 1
ATOM 2108 C CA . MET A 1 266 ? 11.885 -14.969 1.444 1.00 96.12 266 MET A CA 1
ATOM 2109 C C . MET A 1 266 ? 11.984 -16.400 1.995 1.00 96.12 266 MET A C 1
ATOM 2111 O O . MET A 1 266 ? 12.846 -16.668 2.835 1.00 96.12 266 MET A O 1
ATOM 2115 N N . TYR A 1 267 ? 11.188 -17.344 1.475 1.00 96.00 267 TYR A N 1
ATOM 2116 C CA . TYR A 1 267 ? 11.289 -18.755 1.867 1.00 96.00 267 TYR A CA 1
ATOM 2117 C C . TYR A 1 267 ? 12.620 -19.399 1.483 1.00 96.00 267 TYR A C 1
ATOM 2119 O O . TYR A 1 267 ? 13.164 -20.162 2.276 1.00 96.00 267 TYR A O 1
ATOM 2127 N N . SER A 1 268 ? 13.184 -19.062 0.319 1.00 93.00 268 SER A N 1
ATOM 2128 C CA . SER A 1 268 ? 14.473 -19.612 -0.131 1.00 93.00 268 SER A CA 1
ATOM 2129 C C . SER A 1 268 ? 15.642 -19.270 0.803 1.00 93.00 268 SER A C 1
ATOM 2131 O O . SER A 1 268 ? 16.637 -19.986 0.839 1.00 93.00 268 SER A O 1
ATOM 2133 N N . VAL A 1 269 ? 15.499 -18.194 1.584 1.00 95.00 269 VAL A N 1
ATOM 2134 C CA . VAL A 1 269 ? 16.472 -17.725 2.585 1.00 95.00 269 VAL A CA 1
ATOM 2135 C C . VAL A 1 269 ? 16.068 -18.157 4.008 1.00 95.00 269 VAL A C 1
ATOM 2137 O O . VAL A 1 269 ? 16.756 -17.839 4.973 1.00 95.00 269 VAL A O 1
ATOM 2140 N N . GLY A 1 270 ? 14.949 -18.872 4.173 1.00 95.69 270 GLY A N 1
ATOM 2141 C CA . GLY A 1 270 ? 14.445 -19.314 5.477 1.00 95.69 270 GLY A CA 1
ATOM 2142 C C . GLY A 1 270 ? 13.776 -18.218 6.314 1.00 95.69 270 GLY A C 1
ATOM 2143 O O . GLY A 1 270 ? 13.528 -18.428 7.496 1.00 95.69 270 GLY A O 1
ATOM 2144 N N . ARG A 1 271 ? 13.451 -17.056 5.727 1.00 97.50 271 ARG A N 1
ATOM 2145 C CA . ARG A 1 271 ? 12.763 -15.948 6.417 1.00 97.50 271 ARG A CA 1
ATOM 2146 C C . ARG A 1 271 ? 11.240 -16.061 6.302 1.00 97.50 271 ARG A C 1
ATOM 2148 O O . ARG A 1 271 ? 10.571 -15.193 5.740 1.00 97.50 271 ARG A O 1
ATOM 2155 N N . SER A 1 272 ? 10.681 -17.170 6.789 1.00 97.25 272 SER A N 1
ATOM 2156 C CA . SER A 1 272 ? 9.224 -17.385 6.843 1.00 97.25 272 SER A CA 1
ATOM 2157 C C . SER A 1 272 ? 8.524 -16.465 7.852 1.00 97.25 272 SER A C 1
ATOM 2159 O O . SER A 1 272 ? 7.342 -16.161 7.687 1.00 97.25 272 SER A O 1
ATOM 2161 N N . ASP A 1 273 ? 9.266 -15.984 8.849 1.00 97.25 273 ASP A N 1
ATOM 2162 C CA . ASP A 1 273 ? 8.859 -14.972 9.821 1.00 97.25 273 ASP A CA 1
ATOM 2163 C C . ASP A 1 273 ? 8.454 -13.661 9.134 1.00 97.25 273 ASP A C 1
ATOM 2165 O O . ASP A 1 273 ? 7.356 -13.164 9.376 1.00 97.25 273 ASP A O 1
ATOM 2169 N N . LEU A 1 274 ? 9.277 -13.158 8.204 1.00 97.31 274 LEU A N 1
ATOM 2170 C CA . LEU A 1 274 ? 8.972 -11.943 7.439 1.00 97.31 274 LEU A CA 1
ATOM 2171 C C . LEU A 1 274 ? 7.727 -12.105 6.578 1.00 97.31 274 LEU A C 1
ATOM 2173 O O . LEU A 1 274 ? 6.928 -11.181 6.470 1.00 97.31 274 LEU A O 1
ATOM 2177 N N . VAL A 1 275 ? 7.541 -13.281 5.975 1.00 97.56 275 VAL A N 1
ATOM 2178 C CA . VAL A 1 275 ? 6.347 -13.566 5.171 1.00 97.56 275 VAL A CA 1
ATOM 2179 C C . VAL A 1 275 ? 5.090 -13.446 6.026 1.00 97.56 275 VAL A C 1
ATOM 2181 O O . VAL A 1 275 ? 4.129 -12.815 5.591 1.00 97.56 275 VAL A O 1
ATOM 2184 N N . ARG A 1 276 ? 5.100 -14.032 7.229 1.00 96.81 276 ARG A N 1
ATOM 2185 C CA . ARG A 1 276 ? 3.970 -13.966 8.159 1.00 96.81 276 ARG A CA 1
ATOM 2186 C C . ARG A 1 276 ? 3.709 -12.530 8.605 1.00 96.81 276 ARG A C 1
ATOM 2188 O O . ARG A 1 276 ? 2.592 -12.059 8.457 1.00 96.81 276 ARG A O 1
ATOM 2195 N N . GLN A 1 277 ? 4.743 -11.805 9.025 1.00 96.50 277 GLN A N 1
ATOM 2196 C CA . GLN A 1 277 ? 4.597 -10.406 9.434 1.00 96.50 277 GLN A CA 1
ATOM 2197 C C . GLN A 1 277 ? 4.061 -9.519 8.293 1.00 96.50 277 GLN A C 1
ATOM 2199 O O . GLN A 1 277 ? 3.193 -8.682 8.515 1.00 96.50 277 GLN A O 1
ATOM 2204 N N . VAL A 1 278 ? 4.521 -9.724 7.052 1.00 96.56 278 VAL A N 1
ATOM 2205 C CA . VAL A 1 278 ? 3.996 -9.016 5.871 1.00 96.56 278 VAL A CA 1
ATOM 2206 C C . VAL A 1 278 ? 2.529 -9.369 5.608 1.00 96.56 278 VAL A C 1
ATOM 2208 O O . VAL A 1 278 ? 1.767 -8.498 5.195 1.00 96.56 278 VAL A O 1
ATOM 2211 N N . GLN A 1 279 ? 2.117 -10.623 5.821 1.00 95.75 279 GLN A N 1
ATOM 2212 C CA . GLN A 1 279 ? 0.713 -11.039 5.711 1.00 95.75 279 GLN A CA 1
ATOM 2213 C C . GLN A 1 279 ? -0.153 -10.378 6.787 1.00 95.75 279 GLN A C 1
ATOM 2215 O O . GLN A 1 279 ? -1.167 -9.773 6.440 1.00 95.75 279 GLN A O 1
ATOM 2220 N N . ASP A 1 280 ? 0.294 -10.410 8.042 1.00 93.44 280 ASP A N 1
ATOM 2221 C CA . ASP A 1 280 ? -0.387 -9.798 9.189 1.00 93.44 280 ASP A CA 1
ATOM 2222 C C . ASP A 1 280 ? -0.522 -8.270 9.003 1.00 93.44 280 ASP A C 1
ATOM 2224 O O . ASP A 1 280 ? -1.563 -7.677 9.286 1.00 93.44 280 ASP A O 1
ATOM 2228 N N . ALA A 1 281 ? 0.481 -7.630 8.390 1.00 95.56 281 ALA A N 1
ATOM 2229 C CA . ALA A 1 281 ? 0.476 -6.205 8.051 1.00 95.56 281 ALA A CA 1
ATOM 2230 C C . ALA A 1 281 ? -0.462 -5.815 6.883 1.00 95.56 281 ALA A C 1
ATOM 2232 O O . ALA A 1 281 ? -0.518 -4.643 6.507 1.00 95.56 281 ALA A O 1
ATOM 2233 N N . GLY A 1 282 ? -1.207 -6.756 6.293 1.00 93.31 282 GLY A N 1
ATOM 2234 C CA . GLY A 1 282 ? -2.139 -6.502 5.183 1.00 93.31 282 GLY A CA 1
ATOM 2235 C C . GLY A 1 282 ? -1.674 -7.020 3.818 1.00 93.31 282 GLY A C 1
ATOM 2236 O O . GLY A 1 282 ? -2.301 -6.732 2.797 1.00 93.31 282 GLY A O 1
ATOM 2237 N N . GLY A 1 283 ? -0.595 -7.804 3.780 1.00 95.44 283 GLY A N 1
ATOM 2238 C CA . GLY A 1 283 ? -0.108 -8.498 2.592 1.00 95.44 283 GLY A CA 1
ATOM 2239 C C . GLY A 1 283 ? 0.915 -7.718 1.763 1.00 95.44 283 GLY A C 1
ATOM 2240 O O . GLY A 1 283 ? 1.082 -6.506 1.869 1.00 95.44 283 GLY A O 1
ATOM 2241 N N . PHE A 1 284 ? 1.597 -8.440 0.868 1.00 95.12 284 PHE A N 1
ATOM 2242 C CA . PHE A 1 284 ? 2.746 -7.930 0.108 1.00 95.12 284 PHE A CA 1
ATOM 2243 C C . PHE A 1 284 ? 2.447 -6.672 -0.711 1.00 95.12 284 PHE A C 1
ATOM 2245 O O . PHE A 1 284 ? 3.293 -5.788 -0.779 1.00 95.12 284 PHE A O 1
ATOM 2252 N N . LEU A 1 285 ? 1.272 -6.585 -1.344 1.00 93.25 285 LEU A N 1
ATOM 2253 C CA . LEU A 1 285 ? 0.913 -5.436 -2.182 1.00 93.25 285 LEU A CA 1
ATOM 2254 C C . LEU A 1 285 ? 0.704 -4.169 -1.345 1.00 93.25 285 LEU A C 1
ATOM 2256 O O . LEU A 1 285 ? 1.190 -3.105 -1.718 1.00 93.25 285 LEU A O 1
ATOM 2260 N N . TYR A 1 286 ? 0.002 -4.293 -0.217 1.00 93.50 286 TYR A N 1
ATOM 2261 C CA . TYR A 1 286 ? -0.252 -3.175 0.685 1.00 93.50 286 TYR A CA 1
ATOM 2262 C C . TYR A 1 286 ? 1.056 -2.665 1.295 1.00 93.50 286 TYR A C 1
ATOM 2264 O O . TYR A 1 286 ? 1.374 -1.486 1.159 1.00 93.50 286 TYR A O 1
ATOM 2272 N N . VAL A 1 287 ? 1.867 -3.575 1.847 1.00 95.50 287 VAL A N 1
ATOM 2273 C CA . VAL A 1 287 ? 3.186 -3.249 2.409 1.00 95.50 287 VAL A CA 1
ATOM 2274 C C . VAL A 1 287 ? 4.092 -2.606 1.356 1.00 95.50 287 VAL A C 1
ATOM 2276 O O . VAL A 1 287 ? 4.725 -1.594 1.633 1.00 95.50 287 VAL A O 1
ATOM 2279 N N . ALA A 1 288 ? 4.118 -3.134 0.127 1.00 94.69 288 ALA A N 1
ATOM 2280 C CA . ALA A 1 288 ? 4.911 -2.556 -0.952 1.00 94.69 288 ALA A CA 1
ATOM 2281 C C . ALA A 1 288 ? 4.514 -1.101 -1.242 1.00 94.69 288 ALA A C 1
ATOM 2283 O O . ALA A 1 288 ? 5.382 -0.235 -1.285 1.00 94.69 288 ALA A O 1
ATOM 2284 N N . ASN A 1 289 ? 3.214 -0.820 -1.374 1.00 91.06 289 ASN A N 1
ATOM 2285 C CA . ASN A 1 289 ? 2.724 0.531 -1.647 1.00 91.06 289 ASN A CA 1
ATOM 2286 C C . ASN A 1 289 ? 3.083 1.512 -0.523 1.00 91.06 289 ASN A C 1
ATOM 2288 O O . ASN A 1 289 ? 3.544 2.613 -0.813 1.00 91.06 289 ASN A O 1
ATOM 2292 N N . VAL A 1 290 ? 2.908 1.108 0.741 1.00 92.19 290 VAL A N 1
ATOM 2293 C CA . VAL A 1 290 ? 3.221 1.955 1.905 1.00 92.19 290 VAL A CA 1
ATOM 2294 C C . VAL A 1 290 ? 4.724 2.231 2.002 1.00 92.19 290 VAL A C 1
ATOM 2296 O O . VAL A 1 290 ? 5.121 3.361 2.263 1.00 92.19 290 VAL A O 1
ATOM 2299 N N . LEU A 1 291 ? 5.566 1.233 1.720 1.00 93.50 291 LEU A N 1
ATOM 2300 C CA . LEU A 1 291 ? 7.027 1.379 1.731 1.00 93.50 291 LEU A CA 1
ATOM 2301 C C . LEU A 1 291 ? 7.601 2.015 0.452 1.00 93.50 291 LEU A C 1
ATOM 2303 O O . LEU A 1 291 ? 8.820 2.136 0.322 1.00 93.50 291 LEU A O 1
ATOM 2307 N N . GLY A 1 292 ? 6.759 2.371 -0.523 1.00 89.94 292 GLY A N 1
ATOM 2308 C CA . GLY A 1 292 ? 7.208 2.879 -1.823 1.00 89.94 292 GLY A CA 1
ATOM 2309 C C . GLY A 1 292 ? 7.985 1.851 -2.660 1.00 89.94 292 GLY A C 1
ATOM 2310 O O . GLY A 1 292 ? 8.749 2.218 -3.553 1.00 89.94 292 GLY A O 1
ATOM 2311 N N . LEU A 1 293 ? 7.811 0.559 -2.380 1.00 90.81 293 LEU A N 1
ATOM 2312 C CA . LEU A 1 293 ? 8.381 -0.543 -3.146 1.00 90.81 293 LEU A CA 1
ATOM 2313 C C . LEU A 1 293 ? 7.435 -0.938 -4.288 1.00 90.81 293 LEU A C 1
ATOM 2315 O O . LEU A 1 293 ? 6.214 -0.963 -4.149 1.00 90.81 293 LEU A O 1
ATOM 2319 N N . LYS A 1 294 ? 7.989 -1.329 -5.436 1.00 87.19 294 LYS A N 1
ATOM 2320 C CA . LYS A 1 294 ? 7.202 -1.876 -6.546 1.00 87.19 294 LYS A CA 1
ATOM 2321 C C . LYS A 1 294 ? 6.822 -3.324 -6.245 1.00 87.19 294 LYS A C 1
ATOM 2323 O O . LYS A 1 294 ? 7.688 -4.188 -6.099 1.00 87.19 294 LYS A O 1
ATOM 2328 N N . ALA A 1 295 ? 5.526 -3.609 -6.196 1.00 89.94 295 ALA A N 1
ATOM 2329 C CA . ALA A 1 295 ? 5.036 -4.980 -6.118 1.00 89.94 295 ALA A CA 1
ATOM 2330 C C . ALA A 1 295 ? 5.292 -5.731 -7.437 1.00 89.94 295 ALA A C 1
ATOM 2332 O O . ALA A 1 295 ? 5.038 -5.205 -8.521 1.00 89.94 295 ALA A O 1
ATOM 2333 N N . THR A 1 296 ? 5.760 -6.981 -7.352 1.00 84.44 296 THR A N 1
ATOM 2334 C CA . THR A 1 296 ? 5.965 -7.844 -8.531 1.00 84.44 296 THR A CA 1
ATOM 2335 C C . THR A 1 296 ? 4.645 -8.215 -9.206 1.00 84.44 296 THR A C 1
ATOM 2337 O O . THR A 1 296 ? 4.572 -8.298 -10.429 1.00 84.44 296 THR A O 1
ATOM 2340 N N . ARG A 1 297 ? 3.590 -8.438 -8.412 1.00 84.06 297 ARG A N 1
ATOM 2341 C CA . ARG A 1 297 ? 2.234 -8.702 -8.904 1.00 84.06 297 ARG A CA 1
ATOM 2342 C C . ARG A 1 297 ? 1.414 -7.419 -8.877 1.00 84.06 297 ARG A C 1
ATOM 2344 O O . ARG A 1 297 ? 1.404 -6.705 -7.877 1.00 84.06 297 ARG A O 1
ATOM 2351 N N . ARG A 1 298 ? 0.712 -7.152 -9.975 1.00 87.31 298 ARG A N 1
ATOM 2352 C CA . ARG A 1 298 ? -0.275 -6.075 -10.079 1.00 87.31 298 ARG A CA 1
ATOM 2353 C C . ARG A 1 298 ? -1.676 -6.631 -9.770 1.00 87.31 298 ARG A C 1
ATOM 2355 O O . ARG A 1 298 ? -1.887 -7.820 -10.009 1.00 87.31 298 ARG A O 1
ATOM 2362 N N . PRO A 1 299 ? -2.601 -5.827 -9.216 1.00 87.62 299 PRO A N 1
ATOM 2363 C CA . PRO A 1 299 ? -3.971 -6.274 -8.964 1.00 87.62 299 PRO A CA 1
ATOM 2364 C C . PRO A 1 299 ? -4.698 -6.630 -10.269 1.00 87.62 299 PRO A C 1
ATOM 2366 O O . PRO A 1 299 ? -4.310 -6.180 -11.350 1.00 87.62 299 PRO A O 1
ATOM 2369 N N . ASN A 1 300 ? -5.765 -7.424 -10.164 1.00 88.25 300 ASN A N 1
ATOM 2370 C CA . ASN A 1 300 ? -6.622 -7.738 -11.308 1.00 88.25 300 ASN A CA 1
ATOM 2371 C C . ASN A 1 300 ? -7.192 -6.441 -11.906 1.00 88.25 300 ASN A C 1
ATOM 2373 O O . ASN A 1 300 ? -7.507 -5.503 -11.175 1.00 88.25 300 ASN A O 1
ATOM 2377 N N . GLY A 1 301 ? -7.259 -6.369 -13.234 1.00 92.56 301 GLY A N 1
ATOM 2378 C CA . GLY A 1 301 ? -7.692 -5.173 -13.961 1.00 92.56 301 GLY A CA 1
ATOM 2379 C C . GLY A 1 301 ? -6.669 -4.033 -14.037 1.00 92.56 301 GLY A C 1
ATOM 2380 O O . GLY A 1 301 ? -6.902 -3.052 -14.734 1.00 92.56 301 GLY A O 1
ATOM 2381 N N . PHE A 1 302 ? -5.498 -4.145 -13.392 1.00 92.31 302 PHE A N 1
ATOM 2382 C CA . PHE A 1 302 ? -4.464 -3.097 -13.447 1.00 92.31 302 PHE A CA 1
ATOM 2383 C C . PHE A 1 302 ? -4.036 -2.747 -14.879 1.00 92.31 302 PHE A C 1
ATOM 2385 O O . PHE A 1 302 ? -3.717 -1.594 -15.155 1.00 92.31 302 PHE A O 1
ATOM 2392 N N . TRP A 1 303 ? -3.989 -3.745 -15.763 1.00 95.31 303 TRP A N 1
ATOM 2393 C CA . TRP A 1 303 ? -3.542 -3.598 -17.150 1.00 95.31 303 TRP A CA 1
ATOM 2394 C C . TRP A 1 303 ? -4.673 -3.283 -18.136 1.00 95.31 303 TRP A C 1
ATOM 2396 O O . TRP A 1 303 ? -4.381 -3.079 -19.313 1.00 95.31 303 TRP A O 1
ATOM 2406 N N . ASP A 1 304 ? -5.922 -3.233 -17.669 1.00 95.50 304 ASP A N 1
ATOM 2407 C CA . ASP A 1 304 ? -7.088 -2.923 -18.506 1.00 95.50 304 ASP A CA 1
ATOM 2408 C C . ASP A 1 304 ? -7.222 -1.404 -18.724 1.00 95.50 304 ASP A C 1
ATOM 2410 O O . ASP A 1 304 ? -7.777 -0.954 -19.724 1.00 95.50 304 ASP A O 1
ATOM 2414 N N . ASP A 1 305 ? -6.665 -0.595 -17.815 1.00 96.31 305 ASP A N 1
ATOM 2415 C CA . ASP A 1 305 ? -6.609 0.861 -17.941 1.00 96.31 305 ASP A CA 1
ATOM 2416 C C . ASP A 1 305 ? -5.444 1.302 -18.847 1.00 96.31 305 ASP A C 1
ATOM 2418 O O . ASP A 1 305 ? -4.263 1.253 -18.478 1.00 96.31 305 ASP A O 1
ATOM 2422 N N . LEU A 1 306 ? -5.789 1.791 -20.042 1.00 96.19 306 LEU A N 1
ATOM 2423 C CA . LEU A 1 306 ? -4.834 2.301 -21.025 1.00 96.19 306 LEU A CA 1
ATOM 2424 C C . LEU A 1 306 ? -4.019 3.496 -20.514 1.00 96.19 306 LEU A C 1
ATOM 2426 O O . LEU A 1 306 ? -2.858 3.626 -20.902 1.00 96.19 306 LEU A O 1
ATOM 2430 N N . GLN A 1 307 ? -4.572 4.353 -19.649 1.00 94.38 307 GLN A N 1
ATOM 2431 C CA . GLN A 1 307 ? -3.825 5.492 -19.097 1.00 94.38 307 GLN A CA 1
ATOM 2432 C C . GLN A 1 307 ? -2.717 5.004 -18.168 1.00 94.38 307 GLN A C 1
ATOM 2434 O O . GLN A 1 307 ? -1.576 5.468 -18.230 1.00 94.38 307 GLN A O 1
ATOM 2439 N N . ARG A 1 308 ? -3.029 3.998 -17.350 1.00 93.25 308 ARG A N 1
ATOM 2440 C CA . ARG A 1 308 ? -2.054 3.360 -16.469 1.00 93.25 308 ARG A CA 1
ATOM 2441 C C . ARG A 1 308 ? -0.982 2.609 -17.249 1.00 93.25 308 ARG A C 1
ATOM 2443 O O . ARG A 1 308 ? 0.197 2.679 -16.898 1.00 93.25 308 ARG A O 1
ATOM 2450 N N . LEU A 1 309 ? -1.373 1.937 -18.332 1.00 95.94 309 LEU A N 1
ATOM 2451 C CA . LEU A 1 309 ? -0.432 1.322 -19.261 1.00 95.9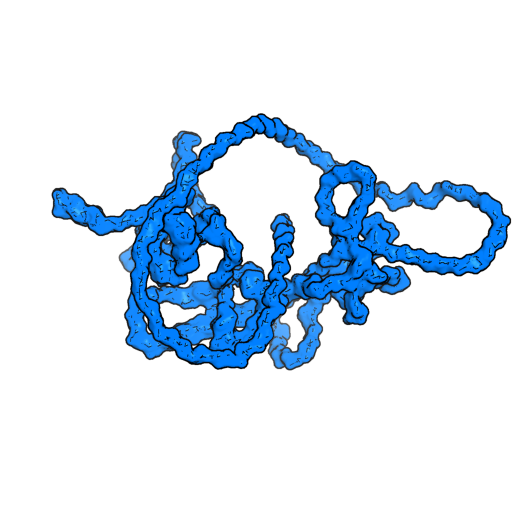4 309 LEU A CA 1
ATOM 2452 C C . LEU A 1 309 ? 0.486 2.374 -19.909 1.00 95.94 309 LEU A C 1
ATOM 2454 O O . LEU A 1 309 ? 1.695 2.153 -19.972 1.00 95.94 309 LEU A O 1
ATOM 2458 N N . ASP A 1 310 ? -0.052 3.523 -20.341 1.00 95.00 310 ASP A N 1
ATOM 2459 C CA . ASP A 1 310 ? 0.735 4.636 -20.896 1.00 95.00 310 ASP A CA 1
ATOM 2460 C C . ASP A 1 310 ? 1.782 5.136 -19.898 1.00 95.00 310 ASP A C 1
ATOM 2462 O O . ASP A 1 310 ? 2.957 5.278 -20.246 1.00 95.00 310 ASP A O 1
ATOM 2466 N N . PHE A 1 311 ? 1.368 5.321 -18.644 1.00 92.00 311 PHE A N 1
ATOM 2467 C CA . PHE A 1 311 ? 2.236 5.753 -17.556 1.00 92.00 311 PHE A CA 1
ATOM 2468 C C . PHE A 1 311 ? 3.354 4.743 -17.260 1.00 92.00 311 PHE A C 1
ATOM 2470 O O . PHE A 1 311 ? 4.510 5.129 -17.092 1.00 92.00 311 PHE A O 1
ATOM 2477 N N . GLU A 1 312 ? 3.058 3.440 -17.241 1.00 93.31 312 GLU A N 1
ATOM 2478 C CA . GLU A 1 312 ? 4.074 2.396 -17.040 1.00 93.31 312 GLU A CA 1
ATOM 2479 C C . GLU A 1 312 ? 5.059 2.311 -18.218 1.00 93.31 312 GLU A C 1
ATOM 2481 O O . GLU A 1 312 ? 6.260 2.110 -18.006 1.00 93.31 312 GLU A O 1
ATOM 2486 N N . ILE A 1 313 ? 4.587 2.516 -19.455 1.00 95.12 313 ILE A N 1
ATOM 2487 C CA . ILE A 1 313 ? 5.454 2.625 -20.638 1.00 95.12 313 ILE A CA 1
ATOM 2488 C C . ILE A 1 313 ? 6.358 3.858 -20.528 1.00 95.12 313 ILE A C 1
ATOM 2490 O O . ILE A 1 313 ? 7.549 3.774 -20.830 1.00 95.12 313 ILE A O 1
ATOM 2494 N N . GLU A 1 314 ? 5.824 4.999 -20.099 1.00 92.31 314 GLU A N 1
ATOM 2495 C CA . GLU A 1 314 ? 6.594 6.227 -19.906 1.00 92.31 314 GLU A CA 1
ATOM 2496 C C . GLU A 1 314 ? 7.646 6.081 -18.804 1.00 92.31 314 GLU A C 1
ATOM 2498 O O . GLU A 1 314 ? 8.823 6.361 -19.045 1.00 92.31 314 GLU A O 1
ATOM 2503 N N . CYS A 1 315 ? 7.262 5.538 -17.646 1.00 88.88 315 CYS A N 1
ATOM 2504 C CA . CYS A 1 315 ? 8.185 5.192 -16.569 1.00 88.88 315 CYS A CA 1
ATOM 2505 C C . CYS A 1 315 ? 9.310 4.280 -17.073 1.00 88.88 315 CYS A C 1
ATOM 2507 O O . CYS A 1 315 ? 10.483 4.537 -16.809 1.00 88.88 315 CYS A O 1
ATOM 2509 N N . PHE A 1 316 ? 8.977 3.246 -17.853 1.00 92.44 316 PHE A N 1
ATOM 2510 C CA . PHE A 1 316 ? 9.971 2.347 -18.439 1.00 92.44 316 PHE A CA 1
ATOM 2511 C C . PHE A 1 316 ? 10.959 3.079 -19.366 1.00 92.44 316 PHE A C 1
ATOM 2513 O O . PHE A 1 316 ? 12.171 2.845 -19.306 1.00 92.44 316 PHE A O 1
ATOM 2520 N N . LEU A 1 317 ? 10.468 3.979 -20.220 1.00 92.25 317 LEU A N 1
ATOM 2521 C CA . LEU A 1 317 ? 11.317 4.754 -21.127 1.00 92.25 317 LEU A CA 1
ATOM 2522 C C . LEU A 1 317 ? 12.218 5.730 -20.367 1.00 92.25 317 LEU A C 1
ATOM 2524 O O . LEU A 1 317 ? 13.389 5.860 -20.720 1.00 92.25 317 LEU A O 1
ATOM 2528 N N . LEU A 1 318 ? 11.707 6.369 -19.315 1.00 89.50 318 LEU A N 1
ATOM 2529 C CA . LEU A 1 318 ? 12.475 7.283 -18.469 1.00 89.50 318 LEU A CA 1
ATOM 2530 C C . LEU A 1 318 ? 13.538 6.548 -17.645 1.00 89.50 318 LEU A C 1
ATOM 2532 O O . LEU A 1 318 ? 14.662 7.024 -17.500 1.00 89.50 318 LEU A O 1
ATOM 2536 N N . GLU A 1 319 ? 13.243 5.329 -17.197 1.00 87.69 319 GLU A N 1
ATOM 2537 C CA . GLU A 1 319 ? 14.217 4.464 -16.530 1.00 87.69 319 GLU A CA 1
ATOM 2538 C C . GLU A 1 319 ? 15.328 3.949 -17.457 1.00 87.69 319 GLU A C 1
ATOM 2540 O O . GLU A 1 319 ? 16.355 3.489 -16.951 1.00 87.69 319 GLU A O 1
ATOM 2545 N N . SER A 1 320 ? 15.129 4.024 -18.779 1.00 90.06 320 SER A N 1
ATOM 2546 C CA . SER A 1 320 ? 16.060 3.540 -19.808 1.00 90.06 320 SER A CA 1
ATOM 2547 C C . SER A 1 320 ? 17.133 4.561 -20.218 1.00 90.06 320 SER A C 1
ATOM 2549 O O . SER A 1 320 ? 17.952 4.268 -21.096 1.00 90.06 320 SER A O 1
ATOM 2551 N N . TRP A 1 321 ? 17.138 5.750 -19.609 1.00 91.88 321 TRP A N 1
ATOM 2552 C CA . TRP A 1 321 ? 18.198 6.744 -19.782 1.00 91.88 321 TRP A CA 1
ATOM 2553 C C . TRP A 1 321 ? 19.405 6.402 -18.914 1.00 91.88 321 TRP A C 1
ATOM 2555 O O . TRP A 1 321 ? 19.288 6.232 -17.700 1.00 91.88 321 TRP A O 1
ATOM 2565 N N . VAL A 1 322 ? 20.578 6.339 -19.536 1.00 91.25 322 VAL A N 1
ATOM 2566 C CA . VAL A 1 322 ? 21.839 6.021 -18.860 1.00 91.25 322 VAL A CA 1
ATOM 2567 C C . VAL A 1 322 ? 22.806 7.178 -19.025 1.00 91.25 322 VAL A C 1
ATOM 2569 O O . VAL A 1 322 ? 22.896 7.775 -20.098 1.00 91.25 322 VAL A O 1
ATOM 2572 N N . LYS A 1 323 ? 23.507 7.499 -17.935 1.00 94.31 323 LYS A N 1
ATOM 2573 C CA . LYS A 1 323 ? 24.551 8.520 -17.896 1.00 94.31 323 LYS A CA 1
ATOM 2574 C C . LYS A 1 323 ? 25.798 7.991 -18.602 1.00 94.31 323 LYS A C 1
ATOM 2576 O O . LYS A 1 323 ? 26.293 6.921 -18.260 1.00 94.31 323 LYS A O 1
ATOM 2581 N N . HIS A 1 324 ? 26.302 8.763 -19.544 1.00 94.75 324 HIS A N 1
ATOM 2582 C CA . HIS A 1 324 ? 27.570 8.565 -20.221 1.00 94.75 324 HIS A CA 1
ATOM 2583 C C . HIS A 1 324 ? 28.457 9.780 -19.986 1.00 94.75 324 HIS A C 1
ATOM 2585 O O . HIS A 1 324 ? 27.964 10.893 -19.812 1.00 94.75 324 HIS A O 1
ATOM 2591 N N . THR A 1 325 ? 29.762 9.547 -19.983 1.00 96.69 325 THR A N 1
ATOM 2592 C CA . THR A 1 325 ? 30.765 10.606 -20.011 1.00 96.69 325 THR A CA 1
ATOM 2593 C C . THR A 1 325 ? 31.511 10.454 -21.320 1.00 96.69 325 THR A C 1
ATOM 2595 O O . THR A 1 325 ? 31.976 9.356 -21.637 1.00 96.69 325 THR A O 1
ATOM 2598 N N . ASP A 1 326 ? 31.548 11.519 -22.105 1.00 95.62 326 ASP A N 1
ATOM 2599 C CA . ASP A 1 326 ? 32.350 11.560 -23.315 1.00 95.62 326 ASP A CA 1
ATOM 2600 C C . ASP A 1 326 ? 33.8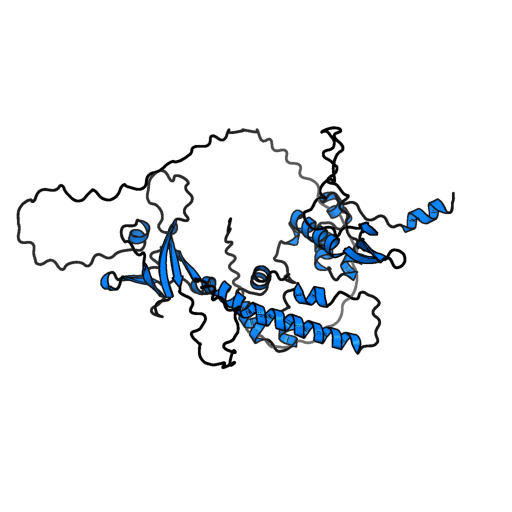42 11.600 -22.949 1.00 95.62 326 ASP A C 1
ATOM 2602 O O . ASP A 1 326 ? 34.248 12.323 -22.040 1.00 95.62 326 ASP A O 1
ATOM 2606 N N . VAL A 1 327 ? 34.643 10.778 -23.624 1.00 96.12 327 VAL A N 1
ATOM 2607 C CA . VAL A 1 327 ? 36.070 10.591 -23.322 1.00 96.12 327 VAL A CA 1
ATOM 2608 C C . VAL A 1 327 ? 36.879 11.794 -23.801 1.00 96.12 327 VAL A C 1
ATOM 2610 O O . VAL A 1 327 ? 37.855 12.160 -23.156 1.00 96.12 327 VAL A O 1
ATOM 2613 N N . GLU A 1 328 ? 36.463 12.417 -24.904 1.00 95.31 328 GLU A N 1
ATOM 2614 C CA . GLU A 1 328 ? 37.187 13.540 -25.505 1.00 95.31 328 GLU A CA 1
ATOM 2615 C C . GLU A 1 328 ? 36.900 14.850 -24.771 1.00 95.31 328 GLU A C 1
ATOM 2617 O O . GLU A 1 328 ? 37.813 15.599 -24.434 1.00 95.31 328 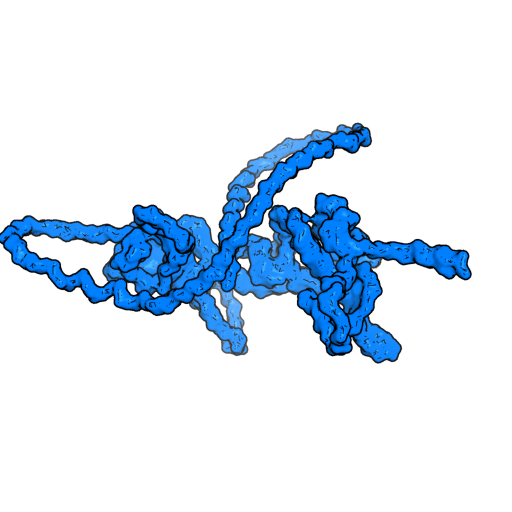GLU A O 1
ATOM 2622 N N . THR A 1 329 ? 35.625 15.121 -24.490 1.00 95.69 329 THR A N 1
ATOM 2623 C CA . THR A 1 329 ? 35.199 16.399 -23.901 1.00 95.69 329 THR A CA 1
ATOM 2624 C C . THR A 1 329 ? 35.070 16.364 -22.380 1.00 95.69 329 THR A C 1
ATOM 2626 O O . THR A 1 329 ? 34.950 17.413 -21.748 1.00 95.69 329 THR A O 1
ATOM 2629 N N . GLY A 1 330 ? 35.020 15.173 -21.774 1.00 95.75 330 GLY A N 1
ATOM 2630 C CA . GLY A 1 330 ? 34.679 14.998 -20.361 1.00 95.75 330 GLY A CA 1
ATOM 2631 C C . GLY A 1 330 ? 33.229 15.368 -20.022 1.00 95.75 330 GLY A C 1
ATOM 2632 O O . GLY A 1 330 ? 32.842 15.320 -18.851 1.00 95.75 330 GLY A O 1
ATOM 2633 N N . GLN A 1 331 ? 32.405 15.740 -21.010 1.00 96.38 331 GLN A N 1
ATOM 2634 C CA . GLN A 1 331 ? 31.030 16.157 -20.771 1.00 96.38 331 GLN A CA 1
ATOM 2635 C C . GLN A 1 331 ? 30.135 14.958 -20.469 1.00 96.38 331 GLN A C 1
ATOM 2637 O O . GLN A 1 331 ? 30.223 13.888 -21.077 1.00 96.38 331 GLN A O 1
ATOM 2642 N N . ILE A 1 332 ? 29.233 15.156 -19.513 1.00 96.44 332 ILE A N 1
ATOM 2643 C CA . ILE A 1 332 ? 28.215 14.175 -19.164 1.00 96.44 332 ILE A CA 1
ATOM 2644 C C . ILE A 1 332 ? 27.029 14.353 -20.108 1.00 96.44 332 ILE A C 1
ATOM 2646 O O . ILE A 1 332 ? 26.474 15.443 -20.215 1.00 96.44 332 ILE A O 1
ATOM 2650 N N . TYR A 1 333 ? 26.584 13.260 -20.716 1.00 95.25 333 TYR A N 1
ATOM 2651 C CA . TYR A 1 333 ? 25.337 13.208 -21.468 1.00 95.25 333 TYR A CA 1
ATOM 2652 C C . TYR A 1 333 ? 24.518 11.980 -21.071 1.00 95.25 333 TYR A C 1
ATOM 2654 O O . TYR A 1 333 ? 25.020 11.003 -20.519 1.00 95.25 333 TYR A O 1
ATOM 2662 N N . PHE A 1 334 ? 23.224 12.014 -21.349 1.00 94.25 334 PHE A N 1
ATOM 2663 C CA . PHE A 1 334 ? 22.304 10.912 -21.125 1.00 94.25 334 PHE A CA 1
ATOM 2664 C C . PHE A 1 334 ? 21.858 10.355 -22.468 1.00 94.25 334 PHE A C 1
ATOM 2666 O O . PHE A 1 334 ? 21.451 11.095 -23.362 1.00 94.25 334 PHE A O 1
ATOM 2673 N N . LYS A 1 335 ? 21.913 9.032 -22.607 1.00 93.81 335 LYS A N 1
ATOM 2674 C CA . LYS A 1 335 ? 21.443 8.329 -23.800 1.00 93.81 335 LYS A CA 1
ATOM 2675 C C . LYS A 1 335 ? 20.328 7.367 -23.430 1.00 93.81 335 LYS A C 1
ATOM 2677 O O . LYS A 1 335 ? 20.475 6.569 -22.503 1.00 93.81 335 LYS A O 1
ATOM 2682 N N . ASN A 1 336 ? 19.225 7.419 -24.167 1.00 92.06 336 ASN A N 1
ATOM 2683 C CA . ASN A 1 336 ? 18.155 6.441 -24.042 1.00 92.06 336 ASN A CA 1
ATOM 2684 C C . ASN A 1 336 ? 18.424 5.252 -24.965 1.00 92.06 336 ASN A C 1
ATOM 2686 O O . ASN A 1 336 ? 18.451 5.392 -26.186 1.00 92.06 336 ASN A O 1
ATOM 2690 N N . TYR A 1 337 ? 18.579 4.053 -24.411 1.00 90.25 337 TYR A N 1
ATOM 2691 C CA . TYR A 1 337 ? 18.865 2.865 -25.224 1.00 90.25 337 TYR A CA 1
ATOM 2692 C C . TYR A 1 337 ? 17.670 2.318 -26.010 1.00 90.25 337 TYR A C 1
ATOM 2694 O O . TYR A 1 337 ? 17.854 1.512 -26.924 1.00 90.25 337 TYR A O 1
ATOM 2702 N N . VAL A 1 338 ? 16.450 2.724 -25.660 1.00 89.69 338 VAL A N 1
ATOM 2703 C CA . VAL A 1 338 ? 15.218 2.297 -26.329 1.00 89.69 338 VAL A CA 1
ATOM 2704 C C . VAL A 1 338 ? 14.901 3.215 -27.507 1.00 89.69 338 VAL A C 1
ATOM 2706 O O . VAL A 1 338 ? 14.598 2.720 -28.596 1.00 89.69 338 VAL A O 1
ATOM 2709 N N . THR A 1 339 ? 14.991 4.535 -27.309 1.00 90.31 339 THR A N 1
ATOM 2710 C CA . THR A 1 339 ? 14.691 5.539 -28.349 1.00 90.31 339 THR A CA 1
ATOM 2711 C C . THR A 1 339 ? 15.917 5.941 -29.176 1.00 90.31 339 THR A C 1
ATOM 2713 O O . THR A 1 339 ? 15.755 6.373 -30.313 1.00 90.31 339 THR A O 1
ATOM 2716 N N . ASN A 1 340 ? 17.135 5.699 -28.674 1.00 89.44 340 ASN A N 1
ATOM 2717 C CA . ASN A 1 340 ? 18.416 6.212 -29.189 1.00 89.44 340 ASN A CA 1
ATOM 2718 C C . ASN A 1 340 ? 18.558 7.741 -29.145 1.00 89.44 340 ASN A C 1
ATOM 2720 O O . ASN A 1 340 ? 19.442 8.285 -29.804 1.00 89.44 340 ASN A O 1
ATOM 2724 N N . GLU A 1 341 ? 17.724 8.428 -28.370 1.00 90.25 341 GLU A N 1
ATOM 2725 C CA . GLU A 1 341 ? 17.852 9.867 -28.145 1.00 90.25 341 GLU A CA 1
ATOM 2726 C C . GLU A 1 341 ? 19.030 10.170 -27.210 1.00 90.25 341 GLU A C 1
ATOM 2728 O O . GLU A 1 341 ? 19.384 9.363 -26.342 1.00 90.25 341 GLU A O 1
ATOM 2733 N N . VAL A 1 342 ? 19.632 11.342 -27.405 1.00 92.56 342 VAL A N 1
ATOM 2734 C CA . VAL A 1 342 ? 20.733 11.876 -26.600 1.00 92.56 342 VAL A CA 1
ATOM 2735 C C . VAL A 1 342 ? 20.297 13.230 -26.050 1.00 92.56 342 VAL A C 1
ATOM 2737 O O . VAL A 1 342 ? 19.702 14.026 -26.771 1.00 92.56 342 VAL A O 1
ATOM 2740 N N . SER A 1 343 ? 20.563 13.473 -24.770 1.00 92.94 343 SER A N 1
ATOM 2741 C CA . SER A 1 343 ? 20.251 14.721 -24.072 1.00 92.94 343 SER A CA 1
ATOM 2742 C C . SER A 1 343 ? 21.375 15.047 -23.096 1.00 92.94 343 SER A C 1
ATOM 2744 O O . SER A 1 343 ? 21.903 14.142 -22.455 1.00 92.94 343 SER A O 1
ATOM 2746 N N . PHE A 1 344 ? 21.733 16.319 -22.945 1.00 92.94 344 PHE A N 1
ATOM 2747 C CA . PHE A 1 344 ? 22.696 16.751 -21.922 1.00 92.94 344 PHE A CA 1
ATOM 2748 C C . PHE A 1 344 ? 22.057 16.835 -20.526 1.00 92.94 344 PHE A C 1
ATOM 2750 O O . PHE A 1 344 ? 22.734 16.672 -19.514 1.00 92.94 344 PHE A O 1
ATOM 2757 N N . GLU A 1 345 ? 20.732 16.982 -20.460 1.00 90.88 345 GLU A N 1
ATOM 2758 C CA . GLU A 1 345 ? 19.964 16.968 -19.214 1.00 90.88 345 GLU A CA 1
ATOM 2759 C C . GLU A 1 345 ? 19.250 15.628 -19.012 1.00 90.88 345 GLU A C 1
ATOM 2761 O O . GLU A 1 345 ? 18.740 15.028 -19.965 1.00 90.88 345 GLU A O 1
ATOM 2766 N N . LYS A 1 346 ? 19.177 15.160 -17.758 1.00 85.25 346 LYS A N 1
ATOM 2767 C CA . LYS A 1 346 ? 18.429 13.947 -17.413 1.00 85.25 346 LYS A CA 1
ATOM 2768 C C . LYS A 1 346 ? 16.928 14.243 -17.491 1.00 85.25 346 LYS A C 1
ATOM 2770 O O . LYS A 1 346 ? 16.445 15.055 -16.701 1.00 85.25 346 LYS A O 1
ATOM 2775 N N . PRO A 1 347 ? 16.167 13.562 -18.359 1.00 82.25 347 PRO A N 1
ATOM 2776 C CA . PRO A 1 347 ? 14.730 13.767 -18.407 1.00 82.25 347 PRO A CA 1
ATOM 2777 C C . PRO A 1 347 ? 14.093 13.264 -17.112 1.00 82.25 347 PRO A C 1
ATOM 2779 O O . PRO A 1 347 ? 14.365 12.152 -16.650 1.00 82.25 347 PRO A O 1
ATOM 2782 N N . MET A 1 348 ? 13.259 14.110 -16.513 1.00 77.75 348 MET A N 1
ATOM 2783 C CA . MET A 1 348 ? 12.486 13.797 -15.316 1.00 77.75 348 MET A CA 1
ATOM 2784 C C . MET A 1 348 ? 11.011 13.638 -15.684 1.00 77.75 348 MET A C 1
ATOM 2786 O O . MET A 1 348 ? 10.501 14.366 -16.535 1.00 77.75 348 MET A O 1
ATOM 2790 N N . LEU A 1 349 ? 10.327 12.700 -15.023 1.00 68.81 349 LEU A N 1
ATOM 2791 C CA . LEU A 1 349 ? 8.867 12.571 -15.082 1.00 68.81 349 LEU A CA 1
ATOM 2792 C C . LEU A 1 349 ? 8.225 13.929 -14.755 1.00 68.81 349 LEU A C 1
ATOM 2794 O O . LEU A 1 349 ? 8.559 14.537 -13.740 1.00 68.81 349 LEU A O 1
ATOM 2798 N N . GLY A 1 350 ? 7.325 14.415 -15.609 1.00 62.09 350 GLY A N 1
ATOM 2799 C CA . GLY A 1 350 ? 6.509 15.605 -15.329 1.00 62.09 350 GLY A CA 1
ATOM 2800 C C . GLY A 1 350 ? 7.196 16.966 -15.492 1.00 62.09 350 GLY A C 1
ATOM 2801 O O . GLY A 1 350 ? 6.504 17.979 -15.488 1.00 62.09 350 GLY A O 1
ATOM 2802 N N . ARG A 1 351 ? 8.515 17.033 -15.721 1.00 51.25 351 ARG A N 1
ATOM 2803 C CA . ARG A 1 351 ? 9.138 18.245 -16.275 1.00 51.25 351 ARG A CA 1
ATOM 2804 C C . ARG A 1 351 ? 9.084 18.148 -17.791 1.00 51.25 351 ARG A C 1
ATOM 2806 O O . ARG A 1 351 ? 10.064 17.794 -18.443 1.00 51.25 351 ARG A O 1
ATOM 2813 N N . SER A 1 352 ? 7.927 18.482 -18.359 1.00 46.59 352 SER A N 1
ATOM 2814 C CA . SER A 1 352 ? 7.920 19.094 -19.686 1.00 46.59 352 SER A CA 1
ATOM 2815 C C . SER A 1 352 ? 8.946 20.219 -19.620 1.00 46.59 352 SER A C 1
ATOM 2817 O O . SER A 1 352 ? 8.767 21.151 -18.841 1.00 46.59 352 SER A O 1
ATOM 2819 N N . SER A 1 353 ? 10.072 20.033 -20.309 1.00 45.47 353 SER A N 1
ATOM 2820 C CA . SER A 1 353 ? 11.181 20.980 -20.407 1.00 45.47 353 SER A CA 1
ATOM 2821 C C . SER A 1 353 ? 10.672 22.407 -20.286 1.00 45.47 353 SER A C 1
ATOM 2823 O O . SER A 1 353 ? 9.909 22.842 -21.150 1.00 45.47 353 SER A O 1
ATOM 2825 N N . SER A 1 354 ? 11.060 23.089 -19.209 1.00 40.34 354 SER A N 1
ATOM 2826 C CA . SER A 1 354 ? 10.884 24.526 -19.076 1.00 40.34 354 SER A CA 1
ATOM 2827 C C . SER A 1 354 ? 11.332 25.148 -20.401 1.00 40.34 354 SER A C 1
ATOM 2829 O O . SER A 1 354 ? 12.467 24.884 -20.809 1.00 40.34 354 SER A O 1
ATOM 2831 N N . PRO A 1 355 ? 10.465 25.877 -21.121 1.00 44.53 355 PRO A N 1
ATOM 2832 C CA . PRO A 1 355 ? 10.864 26.538 -22.347 1.00 44.53 355 PRO A CA 1
ATOM 2833 C C . PRO A 1 355 ? 11.902 27.575 -21.936 1.00 44.53 355 PRO A C 1
ATOM 2835 O O . PRO A 1 355 ? 11.580 28.569 -21.282 1.00 44.53 355 PRO A O 1
ATOM 2838 N N . SER A 1 356 ? 13.175 27.306 -22.217 1.00 42.25 356 SER A N 1
ATOM 2839 C CA . SER A 1 356 ? 14.215 28.302 -22.036 1.00 42.25 356 SER A CA 1
ATOM 2840 C C . SER A 1 356 ? 13.924 29.435 -23.016 1.00 42.25 356 SER A C 1
ATOM 2842 O O . SER A 1 356 ? 14.192 29.318 -24.204 1.00 42.25 356 SER A O 1
ATOM 2844 N N . ALA A 1 357 ? 13.308 30.477 -22.465 1.00 45.12 357 ALA A N 1
ATOM 2845 C CA . ALA A 1 357 ? 13.318 31.871 -22.873 1.00 45.12 357 ALA A CA 1
ATOM 2846 C C . ALA A 1 357 ? 13.141 32.188 -24.373 1.00 45.12 357 ALA A C 1
ATOM 2848 O O . ALA A 1 357 ? 14.092 32.178 -25.143 1.00 45.12 357 ALA A O 1
ATOM 2849 N N . ARG A 1 358 ? 11.935 32.706 -24.657 1.00 43.00 358 ARG A N 1
ATOM 2850 C CA . ARG A 1 358 ? 11.608 33.735 -25.661 1.00 43.00 358 ARG A CA 1
ATOM 2851 C C . ARG A 1 358 ? 11.672 33.308 -27.128 1.00 43.00 358 ARG A C 1
ATOM 2853 O O . ARG A 1 358 ? 12.641 33.588 -27.816 1.00 43.00 358 ARG A O 1
ATOM 2860 N N . ASP A 1 359 ? 10.529 32.842 -27.620 1.00 39.69 359 ASP A N 1
ATOM 2861 C CA . ASP A 1 359 ? 10.033 33.323 -28.908 1.00 39.69 359 ASP A CA 1
ATOM 2862 C C . ASP A 1 359 ? 8.527 33.595 -28.796 1.00 39.69 359 ASP A C 1
ATOM 2864 O O . ASP A 1 359 ? 7.707 32.691 -28.652 1.00 39.69 359 ASP A O 1
ATOM 2868 N N . ASN A 1 360 ? 8.174 34.882 -28.779 1.00 54.62 360 ASN A N 1
ATOM 2869 C CA . ASN A 1 360 ? 6.797 35.371 -28.766 1.00 54.62 360 ASN A CA 1
ATOM 2870 C C . ASN A 1 360 ? 6.252 35.373 -30.201 1.00 54.62 360 ASN A C 1
ATOM 2872 O O . ASN A 1 360 ? 6.068 36.438 -30.789 1.00 54.62 360 ASN A O 1
ATOM 2876 N N . SER A 1 361 ? 5.997 34.202 -30.784 1.00 47.66 361 SER A N 1
ATOM 2877 C CA . SER A 1 361 ? 5.236 34.131 -32.034 1.00 47.66 361 SER A CA 1
ATOM 2878 C C . SER A 1 361 ? 4.149 33.054 -31.984 1.00 47.66 361 SER A C 1
ATOM 2880 O O . SER A 1 361 ? 4.419 31.866 -31.874 1.00 47.66 361 SER A O 1
ATOM 2882 N N . SER A 1 362 ? 2.908 33.536 -32.093 1.00 54.94 362 SER A N 1
ATOM 2883 C CA . SER A 1 362 ? 1.657 32.824 -32.390 1.00 54.94 362 SER A CA 1
ATOM 2884 C C . SER A 1 362 ? 1.045 31.892 -31.320 1.00 54.94 362 SER A C 1
ATOM 2886 O O . SER A 1 362 ? 1.614 30.859 -30.987 1.00 54.94 362 SER A O 1
ATOM 2888 N N . PRO A 1 363 ? -0.192 32.175 -30.859 1.00 53.44 363 PRO A N 1
ATOM 2889 C CA . PRO A 1 363 ? -0.946 31.329 -29.926 1.00 53.44 363 PRO A CA 1
ATOM 2890 C C . PRO A 1 363 ? -1.651 30.108 -30.567 1.00 53.44 363 PRO A C 1
ATOM 2892 O O . PRO A 1 363 ? -2.475 29.482 -29.909 1.00 53.44 363 PRO A O 1
ATOM 2895 N N . ASP A 1 364 ? -1.317 29.725 -31.807 1.00 50.44 364 ASP A N 1
ATOM 2896 C CA . ASP A 1 364 ? -1.947 28.596 -32.528 1.00 50.44 364 ASP A CA 1
ATOM 2897 C C . ASP A 1 364 ? -1.121 27.287 -32.544 1.00 50.44 364 ASP A C 1
ATOM 2899 O O . ASP A 1 364 ? -1.520 26.297 -33.160 1.00 50.44 364 ASP A O 1
ATOM 2903 N N . SER A 1 365 ? 0.017 27.211 -31.844 1.00 49.53 365 SER A N 1
ATOM 2904 C CA . SER A 1 365 ? 0.865 26.005 -31.782 1.00 49.53 365 SER A CA 1
ATOM 2905 C C . SER A 1 365 ? 0.666 25.194 -30.493 1.00 49.53 365 SER A C 1
ATOM 2907 O O . SER A 1 365 ? 1.592 24.917 -29.735 1.00 49.53 365 SER A O 1
ATOM 2909 N N . HIS A 1 366 ? -0.556 24.719 -30.252 1.00 48.78 366 HIS A N 1
ATOM 2910 C CA . HIS A 1 366 ? -0.875 23.864 -29.097 1.00 48.78 366 HIS A CA 1
ATOM 2911 C C . HIS A 1 366 ? -0.276 22.431 -29.152 1.00 48.78 366 HIS A C 1
ATOM 2913 O O . HIS A 1 366 ? -0.688 21.567 -28.376 1.00 48.78 366 HIS A O 1
ATOM 2919 N N . ASP A 1 367 ? 0.699 22.153 -30.033 1.00 53.19 367 ASP A N 1
ATOM 2920 C CA . ASP A 1 367 ? 1.175 20.792 -30.342 1.00 53.19 367 ASP A CA 1
ATOM 2921 C C . ASP A 1 367 ? 2.616 20.461 -29.896 1.00 53.19 367 ASP A C 1
ATOM 2923 O O . ASP A 1 367 ? 3.048 19.308 -29.996 1.00 53.19 367 ASP A O 1
ATOM 2927 N N . ASP A 1 368 ? 3.350 21.414 -29.313 1.00 48.12 368 ASP A N 1
ATOM 2928 C CA . ASP A 1 368 ? 4.771 21.228 -28.961 1.00 48.12 368 ASP A CA 1
ATOM 2929 C C . ASP A 1 368 ? 5.029 20.351 -27.721 1.00 48.12 368 ASP A C 1
ATOM 2931 O O . ASP A 1 368 ? 6.161 19.922 -27.472 1.00 48.12 368 ASP A O 1
ATOM 2935 N N . CYS A 1 369 ? 3.990 19.969 -26.968 1.00 45.19 369 CYS A N 1
ATOM 2936 C CA . CYS A 1 369 ? 4.142 18.973 -25.901 1.00 45.19 369 CYS A CA 1
ATOM 2937 C C . CYS A 1 369 ? 4.190 17.525 -26.437 1.00 45.19 369 CYS A C 1
ATOM 2939 O O . CYS A 1 369 ? 4.611 16.614 -25.718 1.00 45.19 369 CYS A O 1
ATOM 2941 N N . LYS A 1 370 ? 3.875 17.296 -27.726 1.00 53.94 370 LYS A N 1
ATOM 2942 C CA . LYS A 1 370 ? 4.034 15.998 -28.409 1.00 53.94 370 LYS A CA 1
ATOM 2943 C C . LYS A 1 370 ? 5.487 15.736 -28.829 1.00 53.94 370 LYS A C 1
ATOM 2945 O O . LYS A 1 370 ? 5.734 15.216 -29.924 1.00 53.94 370 LYS A O 1
ATOM 2950 N N . LYS A 1 371 ? 6.465 15.993 -27.947 1.00 61.69 371 LYS A N 1
ATOM 2951 C CA . LYS A 1 371 ? 7.767 15.303 -28.029 1.00 61.69 371 LYS A CA 1
ATOM 2952 C C . LYS A 1 371 ? 7.447 13.822 -28.158 1.00 61.69 371 LYS A C 1
ATOM 2954 O O . LYS A 1 371 ? 6.774 13.254 -27.302 1.00 61.69 371 LYS A O 1
ATOM 2959 N N . SER A 1 372 ? 7.765 13.255 -29.318 1.00 64.69 372 SER A N 1
ATOM 2960 C CA . SER A 1 372 ? 7.042 12.090 -29.815 1.00 64.69 372 SER A CA 1
ATOM 2961 C C . SER A 1 372 ? 7.121 10.938 -28.828 1.00 64.69 372 SER A C 1
ATOM 2963 O O . SER A 1 372 ? 8.169 10.311 -28.719 1.00 64.69 372 SER A O 1
ATOM 2965 N N . LYS A 1 373 ? 6.020 10.636 -28.131 1.00 88.06 373 LYS A N 1
ATOM 2966 C CA . LYS A 1 373 ? 5.947 9.470 -27.255 1.00 88.06 373 LYS A CA 1
ATOM 2967 C C . LYS A 1 373 ? 6.272 8.243 -28.105 1.00 88.06 373 LYS A C 1
ATOM 2969 O O . LYS A 1 373 ? 5.549 7.921 -29.044 1.00 88.06 373 LYS A O 1
ATOM 2974 N N . VAL A 1 374 ? 7.396 7.586 -27.847 1.00 93.75 374 VAL A N 1
ATOM 2975 C CA . VAL A 1 374 ? 7.824 6.411 -28.615 1.00 93.75 374 VAL A CA 1
ATOM 2976 C C . VAL A 1 374 ? 7.248 5.147 -27.974 1.00 93.75 374 VAL A C 1
ATOM 2978 O O . VAL A 1 374 ? 7.155 5.051 -26.752 1.00 93.75 374 VAL A O 1
ATOM 2981 N N . MET A 1 375 ? 6.847 4.165 -28.782 1.00 96.06 375 MET A N 1
ATOM 2982 C CA . MET A 1 375 ? 6.453 2.837 -28.302 1.00 96.06 375 MET A CA 1
ATOM 2983 C C . MET A 1 375 ? 7.689 1.923 -28.201 1.00 96.06 375 MET A C 1
ATOM 2985 O O . MET A 1 375 ? 8.353 1.703 -29.225 1.00 96.06 375 MET A O 1
ATOM 2989 N N . PRO A 1 376 ? 8.016 1.353 -27.023 1.00 95.88 376 PRO A N 1
ATOM 2990 C CA . PRO A 1 376 ? 9.145 0.439 -26.881 1.00 95.88 376 PRO A CA 1
ATOM 2991 C C . PRO A 1 376 ? 8.921 -0.846 -27.687 1.00 95.88 376 PRO A C 1
ATOM 2993 O O . PRO A 1 376 ? 7.799 -1.317 -27.864 1.00 95.88 376 PRO A O 1
ATOM 2996 N N . ARG A 1 377 ? 10.008 -1.459 -28.165 1.00 95.19 377 ARG A N 1
ATOM 2997 C CA . ARG A 1 377 ? 9.945 -2.777 -28.823 1.00 95.19 377 ARG A CA 1
ATOM 2998 C C . ARG A 1 377 ? 10.018 -3.907 -27.803 1.00 95.19 377 ARG A C 1
ATOM 3000 O O . ARG A 1 377 ? 10.736 -3.791 -26.813 1.00 95.19 377 ARG A O 1
ATOM 3007 N N . ILE A 1 378 ? 9.427 -5.054 -28.144 1.00 95.44 378 ILE A N 1
ATOM 3008 C CA . ILE A 1 378 ? 9.508 -6.296 -27.355 1.00 95.44 378 ILE A CA 1
ATOM 3009 C C . ILE A 1 378 ? 10.937 -6.658 -26.933 1.00 95.44 378 ILE A C 1
ATOM 3011 O O . ILE A 1 378 ? 11.159 -7.012 -25.785 1.00 95.44 378 ILE A O 1
ATOM 3015 N N . LYS A 1 379 ? 11.929 -6.493 -27.821 1.00 94.00 379 LYS A N 1
ATOM 3016 C CA . LYS A 1 379 ? 13.335 -6.812 -27.514 1.00 94.00 379 LYS A CA 1
ATOM 3017 C C . LYS A 1 379 ? 13.882 -6.005 -26.335 1.00 94.00 379 LYS A C 1
ATOM 3019 O O . LYS A 1 379 ? 14.687 -6.527 -25.575 1.00 94.00 379 LYS A O 1
ATOM 3024 N N . PHE A 1 380 ? 13.456 -4.750 -26.193 1.00 93.31 380 PHE A N 1
ATOM 3025 C CA . PHE A 1 380 ? 13.888 -3.896 -25.090 1.00 93.31 380 PHE A CA 1
ATOM 3026 C C . PHE A 1 380 ? 13.193 -4.279 -23.783 1.00 93.31 380 PHE A C 1
ATOM 3028 O O . PHE A 1 380 ? 13.870 -4.382 -22.766 1.00 93.31 380 PHE A O 1
ATOM 3035 N N . LEU A 1 381 ? 11.886 -4.574 -23.823 1.00 93.12 381 LEU A N 1
ATOM 3036 C CA . LEU A 1 381 ? 11.153 -5.057 -22.646 1.00 93.12 381 LEU A CA 1
ATOM 3037 C C . LEU A 1 381 ? 11.705 -6.399 -22.150 1.00 93.12 381 LEU A C 1
ATOM 3039 O O . LEU A 1 381 ? 11.986 -6.542 -20.965 1.00 93.12 381 LEU A O 1
ATOM 3043 N N . ALA A 1 382 ? 11.945 -7.343 -23.064 1.00 89.06 382 ALA A N 1
ATOM 3044 C CA . ALA A 1 382 ? 12.515 -8.652 -22.753 1.00 89.06 382 ALA A CA 1
ATOM 3045 C C . ALA A 1 382 ? 13.927 -8.539 -22.159 1.00 89.06 382 ALA A C 1
ATOM 3047 O O . ALA A 1 382 ? 14.216 -9.168 -21.145 1.00 89.06 382 ALA A O 1
ATOM 3048 N N . LYS A 1 383 ? 14.793 -7.691 -22.738 1.00 86.06 383 LYS A N 1
ATOM 3049 C CA . LYS A 1 383 ? 16.142 -7.437 -22.202 1.00 86.06 383 LYS A CA 1
ATOM 3050 C C . LYS A 1 383 ? 16.104 -6.811 -20.803 1.00 86.06 383 LYS A C 1
ATOM 3052 O O . LYS A 1 383 ? 16.991 -7.075 -20.003 1.00 86.06 383 LYS A O 1
ATOM 3057 N N . ALA A 1 384 ? 15.092 -5.996 -20.515 1.00 85.06 384 ALA A N 1
ATOM 3058 C CA . ALA A 1 384 ? 14.882 -5.394 -19.202 1.00 85.06 384 ALA A CA 1
ATOM 3059 C C . ALA A 1 384 ? 14.107 -6.296 -18.221 1.00 85.06 384 ALA A C 1
ATOM 3061 O O . ALA A 1 384 ? 13.841 -5.875 -17.099 1.00 85.06 384 ALA A O 1
ATOM 3062 N N . GLY A 1 385 ? 13.692 -7.499 -18.637 1.00 83.88 385 GLY A N 1
ATOM 3063 C CA . GLY A 1 385 ? 12.871 -8.401 -17.824 1.00 83.88 385 GLY A CA 1
ATOM 3064 C C . GLY A 1 385 ? 11.441 -7.909 -17.563 1.00 83.88 385 GLY A C 1
ATOM 3065 O O . GLY A 1 385 ? 10.736 -8.504 -16.752 1.00 83.88 385 GLY A O 1
ATOM 3066 N N . ARG A 1 386 ? 10.980 -6.854 -18.247 1.00 90.94 386 ARG A N 1
ATOM 3067 C CA . ARG A 1 386 ? 9.624 -6.286 -18.115 1.00 90.94 386 ARG A CA 1
ATOM 3068 C C . ARG A 1 386 ? 8.610 -7.053 -18.968 1.00 90.94 386 ARG A C 1
ATOM 3070 O O . ARG A 1 386 ? 7.987 -6.510 -19.884 1.00 90.94 386 ARG A O 1
ATOM 3077 N N . TRP A 1 387 ? 8.492 -8.354 -18.697 1.00 90.81 387 TRP A N 1
ATOM 3078 C CA . TRP A 1 387 ? 7.522 -9.238 -19.352 1.00 90.81 387 TRP A CA 1
ATOM 3079 C C . TRP A 1 387 ? 6.080 -8.902 -18.973 1.00 90.81 387 TRP A C 1
ATOM 3081 O O . TRP A 1 387 ? 5.189 -9.051 -19.803 1.00 90.81 387 TRP A O 1
ATOM 3091 N N . ASP A 1 388 ? 5.870 -8.372 -17.766 1.00 92.56 388 ASP A N 1
ATOM 3092 C CA . ASP A 1 388 ? 4.599 -7.806 -17.308 1.00 92.56 388 ASP A CA 1
ATOM 3093 C C . ASP A 1 388 ? 4.051 -6.787 -18.318 1.00 92.56 388 ASP A C 1
ATOM 3095 O O . ASP A 1 388 ? 2.948 -6.943 -18.841 1.00 92.56 388 ASP A O 1
ATOM 3099 N N . LEU A 1 389 ? 4.879 -5.806 -18.683 1.00 95.00 389 LEU A N 1
ATOM 3100 C CA . LEU A 1 389 ? 4.512 -4.742 -19.606 1.00 95.00 389 LEU A CA 1
ATOM 3101 C C . LEU A 1 389 ? 4.329 -5.268 -21.036 1.00 95.00 389 LEU A C 1
ATOM 3103 O O . LEU A 1 389 ? 3.443 -4.819 -21.758 1.00 95.00 389 LEU A O 1
ATOM 3107 N N . HIS A 1 390 ? 5.142 -6.245 -21.452 1.00 96.75 390 HIS A N 1
ATOM 3108 C CA . HIS A 1 390 ? 4.959 -6.922 -22.736 1.00 96.75 390 HIS A CA 1
ATOM 3109 C C . HIS A 1 390 ? 3.584 -7.591 -22.834 1.00 96.75 390 HIS A C 1
ATOM 3111 O O . HIS A 1 390 ? 2.863 -7.351 -23.804 1.00 96.75 390 HIS A O 1
ATOM 3117 N N . HIS A 1 391 ? 3.219 -8.407 -21.844 1.00 96.06 391 HIS A N 1
ATOM 3118 C CA . HIS A 1 391 ? 1.945 -9.117 -21.838 1.00 96.06 391 HIS A CA 1
ATOM 3119 C C . HIS A 1 391 ? 0.763 -8.158 -21.753 1.00 96.06 391 HIS A C 1
ATOM 3121 O O . HIS A 1 391 ? -0.197 -8.352 -22.489 1.00 96.06 391 HIS A O 1
ATOM 3127 N N . ALA A 1 392 ? 0.863 -7.087 -20.962 1.00 96.75 392 ALA A N 1
ATOM 3128 C CA . ALA A 1 392 ? -0.154 -6.040 -20.913 1.00 96.75 392 ALA A CA 1
ATOM 3129 C C . ALA A 1 392 ? -0.387 -5.392 -22.288 1.00 96.75 392 ALA A C 1
ATOM 3131 O O . ALA A 1 392 ? -1.526 -5.230 -22.724 1.00 96.75 392 ALA A O 1
ATOM 3132 N N . ILE A 1 393 ? 0.689 -5.080 -23.019 1.00 97.62 393 ILE A N 1
ATOM 3133 C CA . ILE A 1 393 ? 0.594 -4.538 -24.380 1.00 97.62 393 ILE A CA 1
ATOM 3134 C C . ILE A 1 393 ? -0.032 -5.559 -25.339 1.00 97.62 393 ILE A C 1
ATOM 3136 O O . ILE A 1 393 ? -0.841 -5.187 -26.184 1.00 97.62 393 ILE A O 1
ATOM 3140 N N . VAL A 1 394 ? 0.354 -6.836 -25.249 1.00 97.69 394 VAL A N 1
ATOM 3141 C CA . VAL A 1 394 ? -0.198 -7.907 -26.097 1.00 97.69 394 VAL A CA 1
ATOM 3142 C C . VAL A 1 394 ? -1.682 -8.127 -25.824 1.00 97.69 394 VAL A C 1
ATOM 3144 O O . VAL A 1 394 ? -2.448 -8.227 -26.779 1.00 97.69 394 VAL A O 1
ATOM 3147 N N . TRP A 1 395 ? -2.081 -8.142 -24.553 1.00 97.25 395 TRP A N 1
ATOM 3148 C CA . TRP A 1 395 ? -3.473 -8.263 -24.128 1.00 97.25 395 TRP A CA 1
ATOM 3149 C C . TRP A 1 395 ? -4.321 -7.139 -24.731 1.00 97.25 395 TRP A C 1
ATOM 3151 O O . TRP A 1 395 ? -5.349 -7.410 -25.344 1.00 97.25 395 TRP A O 1
ATOM 3161 N N . ASN A 1 396 ? -3.842 -5.894 -24.681 1.00 97.56 396 ASN A N 1
ATOM 3162 C CA . ASN A 1 396 ? -4.533 -4.720 -25.227 1.00 97.56 396 ASN A CA 1
ATOM 3163 C C . ASN A 1 396 ? -4.450 -4.586 -26.772 1.00 97.56 396 ASN A C 1
ATOM 3165 O O . ASN A 1 396 ? -4.469 -3.484 -27.315 1.00 97.56 396 ASN A O 1
ATOM 3169 N N . GLY A 1 397 ? -4.330 -5.696 -27.511 1.00 97.00 397 GLY A N 1
ATOM 3170 C CA . GLY A 1 397 ? -4.322 -5.707 -28.984 1.00 97.00 397 GLY A CA 1
ATOM 3171 C C . GLY A 1 397 ? -2.934 -5.619 -29.631 1.00 97.00 397 GLY A C 1
ATOM 3172 O O . GLY A 1 397 ? -2.805 -5.544 -30.857 1.00 97.00 397 GLY A O 1
ATOM 3173 N N . GLY A 1 398 ? -1.867 -5.665 -28.833 1.00 97.50 398 GLY A N 1
ATOM 3174 C CA . GLY A 1 398 ? -0.486 -5.683 -29.302 1.00 97.50 398 GLY A CA 1
ATOM 3175 C C . GLY A 1 398 ? 0.118 -4.303 -29.554 1.00 97.50 398 GLY A C 1
ATOM 3176 O O . GLY A 1 398 ? -0.542 -3.269 -29.575 1.00 97.50 398 GLY A O 1
ATOM 3177 N N . TYR A 1 399 ? 1.432 -4.286 -29.798 1.00 97.38 399 TYR A N 1
ATOM 3178 C CA . TYR A 1 399 ? 2.227 -3.051 -29.878 1.00 97.38 399 TYR A CA 1
ATOM 3179 C C . TYR A 1 399 ? 1.726 -2.032 -30.897 1.00 97.38 399 TYR A C 1
ATOM 3181 O O . TYR A 1 399 ? 1.934 -0.839 -30.702 1.00 97.38 399 TYR A O 1
ATOM 3189 N N . ARG A 1 400 ? 1.134 -2.480 -32.012 1.00 96.56 400 ARG A N 1
ATOM 3190 C CA . ARG A 1 400 ? 0.654 -1.557 -33.046 1.00 96.56 400 ARG A CA 1
ATOM 3191 C C . ARG A 1 400 ? -0.613 -0.844 -32.621 1.00 96.56 400 ARG A C 1
ATOM 3193 O O . ARG A 1 400 ? -0.693 0.368 -32.790 1.00 96.56 400 ARG A O 1
ATOM 3200 N N . GLU A 1 401 ? -1.547 -1.602 -32.070 1.00 97.44 401 GLU A N 1
ATOM 3201 C CA . GLU A 1 401 ? -2.842 -1.081 -31.675 1.00 97.44 401 GLU A CA 1
ATOM 3202 C C . GLU A 1 401 ? -2.717 -0.205 -30.437 1.00 97.44 401 GLU A C 1
ATOM 3204 O O . GLU A 1 401 ? -3.130 0.948 -30.467 1.00 97.44 401 GLU A O 1
ATOM 3209 N N . VAL A 1 402 ? -2.000 -0.675 -29.414 1.00 97.44 402 VAL A N 1
ATOM 3210 C CA . VAL A 1 402 ? -1.714 0.133 -28.223 1.00 97.44 402 VAL A CA 1
ATOM 3211 C C . VAL A 1 402 ? -0.972 1.421 -28.591 1.00 97.44 402 VAL A C 1
ATOM 3213 O O . VAL A 1 402 ? -1.306 2.485 -28.086 1.00 97.44 402 VAL A O 1
ATOM 3216 N N . ALA A 1 403 ? -0.006 1.378 -29.519 1.00 96.31 403 ALA A N 1
ATOM 3217 C CA . ALA A 1 403 ? 0.663 2.599 -29.975 1.00 96.31 403 ALA A CA 1
ATOM 3218 C C . ALA A 1 403 ? -0.304 3.580 -30.655 1.00 96.31 403 ALA A C 1
ATOM 3220 O O . ALA A 1 403 ? -0.207 4.780 -30.423 1.00 96.31 403 ALA A O 1
ATOM 3221 N N . ARG A 1 404 ? -1.242 3.082 -31.469 1.00 96.00 404 ARG A N 1
ATOM 3222 C CA . ARG A 1 404 ? -2.273 3.900 -32.117 1.00 96.00 404 ARG A CA 1
ATOM 3223 C C . ARG A 1 404 ? -3.211 4.529 -31.084 1.00 96.00 404 ARG A C 1
ATOM 3225 O O . ARG A 1 404 ? -3.449 5.729 -31.156 1.00 96.00 404 ARG A O 1
ATOM 3232 N N . LEU A 1 405 ? -3.692 3.735 -30.125 1.00 96.25 405 LEU A N 1
ATOM 3233 C CA . LEU A 1 405 ? -4.596 4.176 -29.059 1.00 96.25 405 LEU A CA 1
ATOM 3234 C C . LEU A 1 405 ? -3.947 5.224 -28.146 1.00 96.25 405 LEU A C 1
ATOM 3236 O O . LEU A 1 405 ? -4.588 6.203 -27.789 1.00 96.25 405 LEU A O 1
ATOM 3240 N N . LEU A 1 406 ? -2.662 5.057 -27.822 1.00 95.38 406 LEU A N 1
ATOM 3241 C CA . LEU A 1 406 ? -1.910 5.976 -26.960 1.00 95.38 406 LEU A CA 1
ATOM 3242 C C . LEU A 1 406 ? -1.249 7.144 -27.717 1.00 95.38 406 LEU A C 1
ATOM 3244 O O . LEU A 1 406 ? -0.507 7.923 -27.121 1.00 95.38 406 LEU A O 1
ATOM 3248 N N . GLY A 1 407 ? -1.434 7.250 -29.039 1.00 94.12 407 GLY A N 1
ATOM 3249 C CA . GLY A 1 407 ? -0.785 8.283 -29.856 1.00 94.12 407 GLY A CA 1
ATOM 3250 C C . GLY A 1 407 ? 0.750 8.190 -29.893 1.00 94.12 407 GLY A C 1
ATOM 3251 O O . GLY A 1 407 ? 1.434 9.194 -30.093 1.00 94.12 407 GLY A O 1
ATOM 3252 N N . ARG A 1 408 ? 1.317 6.993 -29.692 1.00 94.25 408 ARG A N 1
ATOM 3253 C CA . ARG A 1 408 ? 2.766 6.748 -29.670 1.00 94.25 408 ARG A CA 1
ATOM 3254 C C . ARG A 1 408 ? 3.318 6.387 -31.051 1.00 94.25 408 ARG A C 1
ATOM 3256 O O . ARG A 1 408 ? 2.759 5.569 -31.779 1.00 94.25 408 ARG A O 1
ATOM 3263 N N . LYS A 1 409 ? 4.492 6.919 -31.407 1.00 93.56 409 LYS A N 1
ATOM 3264 C CA . LYS A 1 409 ? 5.209 6.567 -32.646 1.00 93.56 409 LYS A CA 1
ATOM 3265 C C . LYS A 1 409 ? 5.981 5.258 -32.471 1.00 93.56 409 LYS A C 1
ATOM 3267 O O . LYS A 1 409 ? 6.663 5.042 -31.471 1.00 93.56 409 LYS A O 1
ATOM 3272 N N . GLN A 1 410 ? 5.942 4.378 -33.468 1.00 91.62 410 GLN A N 1
ATOM 3273 C CA . GLN A 1 410 ? 6.772 3.169 -33.461 1.00 91.62 410 GLN A CA 1
ATOM 3274 C C . GLN A 1 410 ? 8.228 3.497 -33.796 1.00 91.62 410 GLN A C 1
ATOM 3276 O O . GLN A 1 410 ? 8.504 4.198 -34.770 1.00 91.62 410 GLN A O 1
ATOM 3281 N N . VAL A 1 411 ? 9.174 2.910 -33.054 1.00 86.19 411 VAL A N 1
ATOM 3282 C CA . VAL A 1 411 ? 10.602 2.976 -33.406 1.00 86.19 411 VAL A CA 1
ATOM 3283 C C . VAL A 1 411 ? 10.788 2.380 -34.805 1.00 86.19 411 VAL A C 1
ATOM 3285 O O . VAL A 1 411 ? 10.547 1.183 -35.002 1.00 86.19 411 VAL A O 1
ATOM 3288 N N . ARG A 1 412 ? 11.261 3.166 -35.780 1.00 78.75 412 ARG A N 1
ATOM 3289 C CA . ARG A 1 412 ? 11.612 2.674 -37.127 1.00 78.75 412 ARG A CA 1
ATOM 3290 C C . ARG A 1 412 ? 12.876 1.815 -37.068 1.00 78.75 412 ARG A C 1
ATOM 3292 O O . ARG A 1 412 ? 13.796 2.088 -36.302 1.00 78.75 412 ARG A O 1
ATOM 3299 N N . SER A 1 413 ? 12.939 0.699 -37.798 1.00 71.06 413 SER A N 1
ATOM 3300 C CA . SER A 1 413 ? 14.175 -0.100 -37.839 1.00 71.06 413 SER A CA 1
ATOM 3301 C C . SER A 1 413 ? 15.137 0.552 -38.822 1.00 71.06 413 SER A C 1
ATOM 3303 O O . SER A 1 413 ? 14.835 0.613 -40.013 1.00 71.06 413 SER A O 1
ATOM 3305 N N . SER A 1 414 ? 16.295 0.998 -38.344 1.00 65.94 414 SER A N 1
ATOM 3306 C CA . SER A 1 414 ? 17.322 1.673 -39.151 1.00 65.94 414 SER A CA 1
ATOM 3307 C C . SER A 1 414 ? 17.824 0.854 -40.352 1.00 65.94 414 SER A C 1
ATOM 3309 O O . SER A 1 414 ? 18.347 1.426 -41.304 1.00 65.94 414 SER A O 1
ATOM 3311 N N . LYS A 1 415 ? 17.594 -0.470 -40.387 1.00 61.59 415 LYS A N 1
ATOM 3312 C CA . LYS A 1 415 ? 18.032 -1.361 -41.480 1.00 61.59 415 LYS A CA 1
ATOM 3313 C C . LYS A 1 415 ? 17.532 -0.971 -42.880 1.00 61.59 415 LYS A C 1
ATOM 3315 O O . LYS A 1 415 ? 18.175 -1.348 -43.852 1.00 61.59 415 LYS A O 1
ATOM 3320 N N . LYS A 1 416 ? 16.432 -0.219 -43.012 1.00 54.53 416 LYS A N 1
ATOM 3321 C CA . LYS A 1 416 ? 15.921 0.204 -44.332 1.00 54.53 416 LYS A CA 1
ATOM 3322 C C . LYS A 1 416 ? 16.551 1.498 -44.866 1.00 54.53 416 LYS A C 1
ATOM 3324 O O . LYS A 1 416 ? 16.462 1.738 -46.061 1.00 54.53 416 LYS A O 1
ATOM 3329 N N . SER A 1 417 ? 17.204 2.301 -44.020 1.00 53.41 417 SER A N 1
ATOM 3330 C CA . SER A 1 417 ? 17.815 3.574 -44.438 1.00 53.41 417 SER A CA 1
ATOM 3331 C C . SER A 1 417 ? 19.163 3.365 -45.145 1.00 53.41 417 SER A C 1
ATOM 3333 O O . SER A 1 417 ? 19.395 3.987 -46.176 1.00 53.41 417 SER A O 1
ATOM 3335 N N . ARG A 1 418 ? 19.994 2.409 -44.697 1.00 54.41 418 ARG A N 1
ATOM 3336 C CA . ARG A 1 418 ? 21.312 2.148 -45.313 1.00 54.41 418 ARG A CA 1
ATOM 3337 C C . ARG A 1 418 ? 21.260 1.638 -46.757 1.00 54.41 418 ARG A C 1
ATOM 3339 O O . ARG A 1 418 ? 22.152 1.953 -47.524 1.00 54.41 418 ARG A O 1
ATOM 3346 N N . LYS A 1 419 ? 20.229 0.884 -47.163 1.00 56.25 419 LYS A N 1
ATOM 3347 C CA . LYS A 1 419 ? 20.115 0.425 -48.564 1.00 56.25 419 LYS A CA 1
ATOM 3348 C C . LYS A 1 419 ? 19.723 1.537 -49.543 1.00 56.25 419 LYS A C 1
ATOM 3350 O O . LYS A 1 419 ? 19.938 1.363 -50.732 1.00 56.25 419 LYS A O 1
ATOM 3355 N N . LYS A 1 420 ? 19.157 2.653 -49.066 1.00 54.25 420 LYS A N 1
ATOM 3356 C CA . LYS A 1 420 ? 18.761 3.777 -49.929 1.00 54.25 420 LYS A CA 1
ATOM 3357 C C . LYS A 1 420 ? 19.873 4.824 -50.081 1.00 54.25 420 LYS A C 1
ATOM 3359 O O . LYS A 1 420 ? 19.892 5.509 -51.087 1.00 54.25 420 LYS A O 1
ATOM 3364 N N . SER A 1 421 ? 20.805 4.903 -49.126 1.00 53.66 421 SER A N 1
ATOM 3365 C CA . SER A 1 421 ? 21.979 5.791 -49.181 1.00 53.66 421 SER A CA 1
ATOM 3366 C C . SER A 1 421 ? 23.226 5.158 -49.815 1.00 53.66 421 SER A C 1
ATOM 3368 O O . SER A 1 421 ? 24.256 5.803 -49.872 1.00 53.66 421 SER A O 1
ATOM 3370 N N . LEU A 1 422 ? 23.167 3.874 -50.182 1.00 55.66 422 LEU A N 1
ATOM 3371 C CA . LEU A 1 422 ? 24.223 3.151 -50.914 1.00 55.66 422 LEU A CA 1
ATOM 3372 C C . LEU A 1 422 ? 23.824 2.870 -52.374 1.00 55.66 422 LEU A C 1
ATOM 3374 O O . LEU A 1 422 ? 24.597 2.280 -53.116 1.00 55.66 422 LEU A O 1
ATOM 3378 N N . ALA A 1 423 ? 22.597 3.236 -52.755 1.00 55.78 423 ALA A N 1
ATOM 3379 C CA . ALA A 1 423 ? 22.053 3.103 -54.109 1.00 55.78 423 ALA A CA 1
ATOM 3380 C C . ALA A 1 423 ? 21.769 4.474 -54.759 1.00 55.78 423 ALA A C 1
ATOM 3382 O O . ALA A 1 423 ? 21.124 4.539 -55.801 1.00 55.78 423 ALA A O 1
ATOM 3383 N N . SER A 1 424 ? 22.218 5.546 -54.106 1.00 53.19 424 SER A N 1
ATOM 3384 C CA . SER A 1 424 ? 22.340 6.917 -54.600 1.00 53.19 424 SER A CA 1
ATOM 3385 C C . SER A 1 424 ? 23.762 7.357 -54.320 1.00 53.19 424 SER A C 1
ATOM 3387 O O . SER A 1 424 ? 24.189 8.283 -55.035 1.00 53.19 424 SER A O 1
#

Foldseek 3Di:
DDDDDDDDDDDDDDDDDDDDDDDDDDDDDDDDDDDDDDDDDDDDDDDDDDDDDDDDDDDDDDDDDPDDDDDDDDDDDDDDPDPPDDPDDDADALVCVLVVVDDLAQFFEAEPVPDTQFGFHDKDFQDDPPDPPDDDDDQQRIKGWGWDFDDPDPDPDDDDPPDDPPDPPPPPPRDIQTQIHRSDRQFFPGQDPVRSYTYGYDDPPSVLLSCLVVLLVVLLVVQLVLLVVLLVVVVVVVVPDPDPPVQDPLVSVVVSQAARDDPVSCVVVPNVVSQVSCVSSVHRVVSCVSSNHDYPDDDPCCLVDLVSLLVVQVVLQLVQWDWDQDPPPRQIWIARPQQRDIGSDRDDPPPPDDPPDDDPDDPPCPDVSPPAAAQGDPVSCVSNVVVVSQVSQVVCVHRVVSCVVSVHHYRDDCVVVVVVVVVD

Radius of gyration: 32.63 Å; chains: 1; bounding box: 86×78×102 Å